Protein AF-A1A364-F1 (afdb_monomer_lite)

Foldseek 3Di:
DDDDDDDDDPPPPADADFLLAQAPSNLVLDDADDPQAFAEEEEEPLQCVLQVWDHLLQLLLLLCVVLVVDPDSVRSSVCSVVHDSQVSLVVSVVSQPDPVSNLVSSQCSGQPPPPAQDPTARALLLLLLLVLCVLVVPRYAAEYCDQECNNVVNNVVVCVVVVHDDGRDYHHQQFHWAPAHDVGHTDTGNGDRHPVSLVVLVVVVPRPNLVVLLVCQVSQHAYEYESDPPSDPSVLVSLLVSQVVRPNGHYEYEAECVSVVVADPVNCVVCVVVVQCVQVNSPYHYRYHHASVRVSVSSNLSSLVPPPPDGRSSVVLVLLVCLCQDPCVQVNQVVVLCVQLVLQVVLCVLQPDFDKKKFKWFDHTQWIWRRYINPDGDPHPVPIDTFGAGCPGPDPFRNCSRRQAKDKDADPDDQFRIKIKHFQWADLDPSDDIHRGMMIMMGTRDDGDPVSVVVSVVSVVVVSVVVNVVSSVSD

InterPro domains:
  IPR029035 DHS-like NAD/FAD-binding domain superfamily [SSF52467] (31-242)

Organism: Bifidobacterium adolescentis (strain ATCC 15703 / DSM 20083 / NCTC 11814 / E194a) (NCBI:txid367928)

Secondary structure (DSSP, 8-state):
-PPP--------------GGG--HHHHTTS----SS--EEEEE-GGGTGGGTPPPHHHHHHHHHHHTT-SSSHHHHHHHHHHS-HHHHHHHHHHHSSSHHHHHHHHHHHHS-TT--S--SPPPHHHHHHHHHHHHSTTTEEEEES-SS-HHHHHHHHHHHHHT------EEETT-EEEPP-TT---EEES---SHHHHHHHHHTT--HHHHHHHHHHHTTPEEEEES-----HHHHHHHHHHHHT-TT--EEEEEEGGGSTTS-HHHHHHHHHHHHHHHHTTT-EEEEESSHHHHHHHHHHHTTTTSTT---HHHHHHHHHHHHTSTTHHHHHHHHHHHHHHHHHHHHHHH-S--EEEEEEEEETTEEEEEEETTB--SSGGG-EEEE-STT-SSHHHHHHHHTS-EEEE-SSSS-SEEEEEEEEE-SSTTS--EEEEEEEEEESSPPPHHHHHHHHHHHHHHHHHHHHHHHTT-

pLDDT: mean 85.73, std 13.36, range [22.16, 98.38]

Structure (mmCIF, N/CA/C/O backbone):
data_AF-A1A364-F1
#
_entry.id   AF-A1A364-F1
#
loop_
_atom_site.group_PDB
_atom_site.id
_atom_site.type_symbol
_atom_site.label_atom_id
_atom_site.label_alt_id
_atom_site.label_comp_id
_atom_site.label_asym_id
_atom_site.label_entity_id
_atom_site.label_seq_id
_atom_site.pdbx_PDB_ins_code
_atom_site.Cartn_x
_atom_site.Cartn_y
_atom_site.Cartn_z
_atom_site.occupancy
_atom_site.B_iso_or_equiv
_atom_site.auth_seq_id
_atom_site.auth_comp_id
_atom_site.auth_asym_id
_atom_site.auth_atom_id
_atom_site.pdbx_PDB_model_num
ATOM 1 N N . MET A 1 1 ? -34.416 -44.954 -15.088 1.00 33.62 1 MET A N 1
ATOM 2 C CA . MET A 1 1 ? -33.005 -44.795 -14.683 1.00 33.62 1 MET A CA 1
ATOM 3 C C . MET A 1 1 ? -32.647 -43.342 -14.904 1.00 33.62 1 MET A C 1
ATOM 5 O O . MET A 1 1 ? -32.480 -42.928 -16.042 1.00 33.62 1 MET A O 1
ATOM 9 N N . SER A 1 2 ? -32.720 -42.559 -13.830 1.00 22.77 2 SER A N 1
ATOM 10 C CA . SER A 1 2 ? -32.446 -41.126 -13.818 1.00 22.77 2 SER A CA 1
ATOM 11 C C . SER A 1 2 ? -30.945 -40.888 -13.723 1.00 22.77 2 SER A C 1
ATOM 13 O O . SER A 1 2 ? -30.271 -41.521 -12.913 1.00 22.77 2 SER A O 1
ATOM 15 N N . TYR A 1 3 ? -30.452 -39.957 -14.531 1.00 22.16 3 TYR A N 1
ATOM 16 C CA . TYR A 1 3 ? -29.133 -39.366 -14.367 1.00 22.16 3 TYR A CA 1
ATOM 17 C C . TYR A 1 3 ? -29.135 -38.514 -13.095 1.00 22.16 3 TYR A C 1
ATOM 19 O O . TYR A 1 3 ? -29.969 -37.619 -12.954 1.00 22.16 3 TYR A O 1
ATOM 27 N N . ALA A 1 4 ? -28.244 -38.843 -12.163 1.00 23.44 4 ALA A N 1
ATOM 28 C CA . ALA A 1 4 ? -27.955 -38.028 -10.996 1.00 23.44 4 ALA A CA 1
ATOM 29 C C . ALA A 1 4 ? -26.910 -36.970 -11.368 1.00 23.44 4 ALA A C 1
ATOM 31 O O . ALA A 1 4 ? -25.955 -37.242 -12.096 1.00 23.44 4 ALA A O 1
ATOM 32 N N . VAL A 1 5 ? -27.180 -35.764 -10.889 1.00 31.02 5 VAL A N 1
ATOM 33 C CA . VAL A 1 5 ? -26.367 -34.558 -10.971 1.00 31.02 5 VAL A CA 1
ATOM 34 C C . VAL A 1 5 ? -25.374 -34.600 -9.809 1.00 31.02 5 VAL A C 1
ATOM 36 O O . VAL A 1 5 ? -25.797 -34.497 -8.663 1.00 31.02 5 VAL A O 1
ATOM 39 N N . ASP A 1 6 ? -24.085 -34.730 -10.109 1.00 26.09 6 ASP A N 1
ATOM 40 C CA . ASP A 1 6 ? -22.979 -34.325 -9.232 1.00 26.09 6 ASP A CA 1
ATOM 41 C C . ASP A 1 6 ? -22.456 -33.018 -9.857 1.00 26.09 6 ASP A C 1
ATOM 43 O O . ASP A 1 6 ? -22.195 -32.982 -11.056 1.00 26.09 6 ASP A O 1
ATOM 47 N N . GLY A 1 7 ? -22.390 -31.860 -9.209 1.00 24.42 7 GLY A N 1
ATOM 48 C CA . GLY A 1 7 ? -21.971 -31.588 -7.842 1.00 24.42 7 GLY A CA 1
ATOM 49 C C . GLY A 1 7 ? -20.848 -30.551 -7.946 1.00 24.42 7 GLY A C 1
ATOM 50 O O . GLY A 1 7 ? -19.700 -30.864 -7.652 1.00 24.42 7 GLY A O 1
ATOM 51 N N . ASP A 1 8 ? -21.165 -29.353 -8.459 1.00 25.61 8 ASP A N 1
ATOM 52 C CA . ASP A 1 8 ? -20.228 -28.228 -8.587 1.00 25.61 8 ASP A CA 1
ATOM 53 C C . ASP A 1 8 ? -19.868 -27.699 -7.189 1.00 25.61 8 ASP A C 1
ATOM 55 O O . ASP A 1 8 ? -20.494 -26.788 -6.646 1.00 25.61 8 ASP A O 1
ATOM 59 N N . GLY A 1 9 ? -18.850 -28.308 -6.584 1.00 25.09 9 GLY A N 1
ATOM 60 C CA . GLY A 1 9 ? -18.117 -27.729 -5.471 1.00 25.09 9 GLY A CA 1
ATOM 61 C C . GLY A 1 9 ? -17.221 -26.616 -5.999 1.00 25.09 9 GLY A C 1
ATOM 62 O O . GLY A 1 9 ? -16.290 -26.866 -6.763 1.00 25.09 9 GLY A O 1
ATOM 63 N N . ILE A 1 10 ? -17.506 -25.379 -5.599 1.00 31.52 10 ILE A N 1
ATOM 64 C CA . ILE A 1 10 ? -16.629 -24.225 -5.800 1.00 31.52 10 ILE A CA 1
ATOM 65 C C . ILE A 1 10 ? -15.372 -24.453 -4.949 1.00 31.52 10 ILE A C 1
ATOM 67 O O . ILE A 1 10 ? -15.263 -23.967 -3.826 1.00 31.52 10 ILE A O 1
ATOM 71 N N . ASP A 1 11 ? -14.410 -25.207 -5.478 1.00 30.78 11 ASP A N 1
ATOM 72 C CA . ASP A 1 11 ? -13.038 -25.191 -4.986 1.00 30.78 11 ASP A CA 1
ATOM 73 C C . ASP A 1 11 ? -12.436 -23.839 -5.379 1.00 30.78 11 ASP A C 1
ATOM 75 O O . ASP A 1 11 ? -11.932 -23.625 -6.486 1.00 30.78 11 ASP A O 1
ATOM 79 N N . GLY A 1 12 ? -12.568 -22.879 -4.462 1.00 32.03 12 GLY A N 1
ATOM 80 C CA . GLY A 1 12 ? -12.028 -21.530 -4.559 1.00 32.03 12 GLY A CA 1
ATOM 81 C C . GLY A 1 12 ? -10.503 -21.544 -4.634 1.00 32.03 12 GLY A C 1
ATOM 82 O O . GLY A 1 12 ? -9.807 -21.356 -3.635 1.00 32.03 12 GLY A O 1
ATOM 83 N N . VAL A 1 13 ? -9.965 -21.734 -5.838 1.00 34.31 13 VAL A N 1
ATOM 84 C CA . VAL A 1 13 ? -8.559 -21.470 -6.150 1.00 34.31 13 VAL A CA 1
ATOM 85 C C . VAL A 1 13 ? -8.319 -19.977 -5.945 1.00 34.31 13 VAL A C 1
ATOM 87 O O . VAL A 1 13 ? -8.722 -19.154 -6.764 1.00 34.31 13 VAL A O 1
ATOM 90 N N . VAL A 1 14 ? -7.674 -19.604 -4.841 1.00 39.41 14 VAL A N 1
ATOM 91 C CA . VAL A 1 14 ? -7.322 -18.204 -4.575 1.00 39.41 14 VAL A CA 1
ATOM 92 C C . VAL A 1 14 ? -5.817 -18.112 -4.317 1.00 39.41 14 VAL A C 1
ATOM 94 O O . VAL A 1 14 ? -5.271 -18.719 -3.394 1.00 39.41 14 VAL A O 1
ATOM 97 N N . ILE A 1 15 ? -5.163 -17.364 -5.197 1.00 46.25 15 ILE A N 1
ATOM 98 C CA . ILE A 1 15 ? -3.720 -17.174 -5.340 1.00 46.25 15 ILE A CA 1
ATOM 99 C C . ILE A 1 15 ? -3.307 -15.951 -4.502 1.00 46.25 15 ILE A C 1
ATOM 101 O O . ILE A 1 15 ? -4.084 -15.011 -4.388 1.00 46.25 15 ILE A O 1
ATOM 105 N N . LEU A 1 16 ? -2.116 -15.955 -3.895 1.00 48.84 16 LEU A N 1
ATOM 106 C CA . LEU A 1 16 ? -1.491 -14.736 -3.360 1.00 48.84 16 LEU A CA 1
ATOM 107 C C . LEU A 1 16 ? -1.075 -13.848 -4.530 1.00 48.84 16 LEU A C 1
ATOM 109 O O . LEU A 1 16 ? -0.397 -14.318 -5.444 1.00 48.84 16 LEU A O 1
ATOM 113 N N . MET A 1 17 ? -1.533 -12.602 -4.524 1.00 61.50 17 MET A N 1
ATOM 114 C CA . MET A 1 17 ? -1.524 -11.753 -5.712 1.00 61.50 17 MET A CA 1
ATOM 115 C C . MET A 1 17 ? -0.555 -10.603 -5.561 1.00 61.50 17 MET A C 1
ATOM 117 O O . MET A 1 17 ? -0.577 -9.973 -4.518 1.00 61.50 17 MET A O 1
ATOM 121 N N . VAL A 1 18 ? 0.177 -10.301 -6.632 1.00 68.44 18 VAL A N 1
ATOM 122 C CA . VAL A 1 18 ? 0.541 -8.925 -6.996 1.00 68.44 18 VAL A CA 1
ATOM 123 C C . VAL A 1 18 ? -0.532 -8.313 -7.904 1.00 68.44 18 VAL A C 1
ATOM 125 O O . VAL A 1 18 ? -1.322 -9.053 -8.496 1.00 68.44 18 VAL A O 1
ATOM 128 N N . ALA A 1 19 ? -0.535 -6.992 -8.115 1.00 66.25 19 ALA A N 1
ATOM 129 C CA . ALA A 1 19 ? -1.434 -6.311 -9.063 1.00 66.25 19 ALA A CA 1
ATOM 130 C C . ALA A 1 19 ? -1.593 -7.045 -10.419 1.00 66.25 19 ALA A C 1
ATOM 132 O O . ALA A 1 19 ? -2.684 -7.095 -10.979 1.00 66.25 19 ALA A O 1
ATOM 133 N N . SER A 1 20 ? -0.550 -7.694 -10.948 1.00 72.75 20 SER A N 1
ATOM 134 C CA . SER A 1 20 ? -0.613 -8.491 -12.187 1.00 72.75 20 SER A CA 1
ATOM 135 C C . SER A 1 20 ? -1.388 -9.818 -12.102 1.00 72.75 20 SER A C 1
ATOM 137 O O . SER A 1 20 ? -1.505 -10.502 -13.117 1.00 72.75 20 SER A O 1
ATOM 139 N N . GLN A 1 21 ? -1.942 -10.171 -10.942 1.00 79.62 21 GLN A N 1
ATOM 140 C CA . GLN A 1 21 ? -2.720 -11.391 -10.680 1.00 79.62 21 GLN A CA 1
ATOM 141 C C . GLN A 1 21 ? -4.148 -11.108 -10.193 1.00 79.62 21 GLN A C 1
ATOM 143 O O . GLN A 1 21 ? -4.900 -12.050 -9.953 1.00 79.62 21 GLN A O 1
ATOM 148 N N . LEU A 1 22 ? -4.545 -9.836 -10.066 1.00 84.31 22 LEU A N 1
ATOM 149 C CA . LEU A 1 22 ? -5.919 -9.473 -9.719 1.00 84.31 22 LEU A CA 1
ATOM 150 C C . LEU A 1 22 ? -6.831 -9.756 -10.926 1.00 84.31 22 LEU A C 1
ATOM 152 O O . LEU A 1 22 ? -6.957 -8.931 -11.834 1.00 84.31 22 LEU A O 1
ATOM 156 N N . GLU A 1 23 ? -7.394 -10.963 -10.974 1.00 88.00 23 GLU A N 1
ATOM 157 C CA . GLU A 1 23 ? -8.295 -11.455 -12.021 1.00 88.00 23 GLU A CA 1
ATOM 158 C C . GLU A 1 23 ? -9.776 -11.222 -11.680 1.00 88.00 23 GLU A C 1
ATOM 160 O O . GLU A 1 23 ? -10.140 -10.847 -10.567 1.00 88.00 23 GLU A O 1
ATOM 165 N N . TRP A 1 24 ? -10.669 -11.484 -12.641 1.00 88.56 24 TRP A N 1
ATOM 166 C CA . TRP A 1 24 ? -12.117 -11.323 -12.461 1.00 88.56 24 TRP A CA 1
ATOM 167 C C . TRP A 1 24 ? -12.697 -12.099 -11.277 1.00 88.56 24 TRP A C 1
ATOM 169 O O . TRP A 1 24 ? -13.642 -11.617 -10.659 1.00 88.56 24 TRP A O 1
ATOM 179 N N . SER A 1 25 ? -12.168 -13.285 -10.970 1.00 86.44 25 SER A N 1
ATOM 180 C CA . SER A 1 25 ? -12.611 -14.095 -9.826 1.00 86.44 25 SER A CA 1
ATOM 181 C C . SER A 1 25 ? -12.450 -13.360 -8.495 1.00 86.44 25 SER A C 1
ATOM 183 O O . SER A 1 25 ? -13.240 -13.581 -7.585 1.00 86.44 25 SER A O 1
ATOM 185 N N . ILE A 1 26 ? -11.468 -12.465 -8.400 1.00 85.88 26 ILE A N 1
ATOM 186 C CA . ILE A 1 26 ? -11.158 -11.671 -7.210 1.00 85.88 26 ILE A CA 1
ATOM 187 C C . ILE A 1 26 ? -11.917 -10.354 -7.251 1.00 85.88 26 ILE A C 1
ATOM 189 O O . ILE A 1 26 ? -12.576 -9.998 -6.282 1.00 85.88 26 ILE A O 1
ATOM 193 N N . ILE A 1 27 ? -11.901 -9.667 -8.397 1.00 88.31 27 ILE A N 1
ATOM 194 C CA . ILE A 1 27 ? -12.621 -8.398 -8.557 1.00 88.31 27 ILE A CA 1
ATOM 195 C C . ILE A 1 27 ? -14.120 -8.560 -8.273 1.00 88.31 27 ILE A C 1
ATOM 197 O O . ILE A 1 27 ? -14.735 -7.674 -7.696 1.00 88.31 27 ILE A O 1
ATOM 201 N N . LYS A 1 28 ? -14.720 -9.705 -8.616 1.00 88.06 28 LYS A N 1
ATOM 202 C CA . LYS A 1 28 ? -16.136 -9.980 -8.323 1.00 88.06 28 LYS A CA 1
ATOM 203 C C . LYS A 1 28 ? -16.458 -10.146 -6.832 1.00 88.06 28 LYS A C 1
ATOM 205 O O . LYS A 1 28 ? -17.636 -10.109 -6.503 1.00 88.06 28 LYS A O 1
ATOM 210 N N . GLN A 1 29 ? -15.456 -10.352 -5.978 1.00 87.88 29 GLN A N 1
ATOM 211 C CA . GLN A 1 29 ? -15.625 -10.462 -4.524 1.00 87.88 29 GLN A CA 1
ATOM 212 C C . GLN A 1 29 ? -15.557 -9.100 -3.825 1.00 87.88 29 GLN A C 1
ATOM 214 O O . GLN A 1 29 ? -15.898 -9.006 -2.651 1.00 87.88 29 GLN A O 1
ATOM 219 N N . LEU A 1 30 ? -15.087 -8.058 -4.518 1.00 89.44 30 LEU A N 1
ATOM 220 C CA . LEU A 1 30 ? -15.023 -6.714 -3.959 1.00 89.44 30 LEU A CA 1
ATOM 221 C C . LEU A 1 30 ? -16.421 -6.087 -3.862 1.00 89.44 30 LEU A C 1
ATOM 223 O O . LEU A 1 30 ? -17.272 -6.377 -4.714 1.00 89.44 30 LEU A O 1
ATOM 227 N N . PRO A 1 31 ? -16.636 -5.187 -2.883 1.00 88.25 31 PRO A N 1
ATOM 228 C CA . PRO A 1 31 ? -17.828 -4.350 -2.853 1.00 88.25 31 PRO A CA 1
ATOM 229 C C . PRO A 1 31 ? -17.982 -3.578 -4.161 1.00 88.25 31 PRO A C 1
ATOM 231 O O . PRO A 1 31 ? -17.000 -3.210 -4.815 1.00 88.25 31 PRO A O 1
ATOM 234 N N . ARG A 1 32 ? -19.231 -3.310 -4.530 1.00 84.50 32 ARG A N 1
ATOM 235 C CA . ARG A 1 32 ? -19.558 -2.406 -5.627 1.00 84.50 32 ARG A CA 1
ATOM 236 C C . ARG A 1 32 ? -20.044 -1.095 -5.039 1.00 84.50 32 ARG A C 1
ATOM 238 O O . ARG A 1 32 ? -20.701 -1.075 -4.012 1.00 84.50 32 ARG A O 1
ATOM 245 N N . ILE A 1 33 ? -19.696 -0.007 -5.712 1.00 82.31 33 ILE A N 1
ATOM 246 C CA . ILE A 1 33 ? -20.332 1.284 -5.478 1.00 82.31 33 ILE A CA 1
ATOM 247 C C . ILE A 1 33 ? -21.353 1.430 -6.599 1.00 82.31 33 ILE A C 1
ATOM 249 O O . ILE A 1 33 ? -20.987 1.680 -7.753 1.00 82.31 33 ILE A O 1
ATOM 253 N N . ASP A 1 34 ? -22.619 1.186 -6.282 1.00 72.50 34 ASP A N 1
ATOM 254 C CA . ASP A 1 34 ? -23.742 1.457 -7.174 1.00 72.50 34 ASP A CA 1
ATOM 255 C C . ASP A 1 34 ? -24.667 2.525 -6.569 1.00 72.50 34 ASP A C 1
ATOM 257 O O . ASP A 1 34 ? -24.317 3.169 -5.587 1.00 72.50 34 ASP A O 1
ATOM 261 N N . ARG A 1 35 ? -25.814 2.808 -7.198 1.00 64.19 35 ARG A N 1
ATOM 262 C CA . ARG A 1 35 ? -26.687 3.910 -6.754 1.00 64.19 35 ARG A CA 1
ATOM 263 C C . ARG A 1 35 ? -27.327 3.692 -5.377 1.00 64.19 35 ARG A C 1
ATOM 265 O O . ARG A 1 35 ? -27.830 4.668 -4.835 1.00 64.19 35 ARG A O 1
ATOM 272 N N . ASN A 1 36 ? -27.345 2.464 -4.860 1.00 71.00 36 ASN A N 1
ATOM 273 C CA . ASN A 1 36 ? -28.012 2.113 -3.606 1.00 71.00 36 ASN A CA 1
ATOM 274 C C . ASN A 1 36 ? -27.064 1.449 -2.591 1.00 71.00 36 ASN A C 1
ATOM 276 O O . ASN A 1 36 ? -27.515 1.085 -1.509 1.00 71.00 36 ASN A O 1
ATOM 280 N N . GLU A 1 37 ? -25.792 1.246 -2.940 1.00 83.19 37 GLU A N 1
ATOM 281 C CA . GLU A 1 37 ? -24.801 0.578 -2.096 1.00 83.19 37 GLU A CA 1
ATOM 282 C C . GLU A 1 37 ? -23.766 1.582 -1.582 1.00 83.19 37 GLU A C 1
ATOM 284 O O . GLU A 1 37 ? -23.016 2.185 -2.356 1.00 83.19 37 GLU A O 1
ATOM 289 N N . GLU A 1 38 ? -23.718 1.734 -0.260 1.00 91.38 38 GLU A N 1
ATOM 290 C CA . GLU A 1 38 ? -22.703 2.520 0.438 1.00 91.38 38 GLU A CA 1
ATOM 291 C C . GLU A 1 38 ? -21.571 1.617 0.945 1.00 91.38 38 GLU A C 1
ATOM 293 O O . GLU A 1 38 ? -21.762 0.432 1.227 1.00 91.38 38 GLU A O 1
ATOM 298 N N . LEU A 1 39 ? -20.368 2.173 1.045 1.00 94.31 39 LEU A N 1
ATOM 299 C CA . LEU A 1 39 ? -19.145 1.477 1.428 1.00 94.31 39 LEU A CA 1
ATOM 300 C C . LEU A 1 39 ? -18.480 2.218 2.585 1.00 94.31 39 LEU A C 1
ATOM 302 O O . LEU A 1 39 ? -18.071 3.365 2.431 1.00 94.31 39 LEU A O 1
ATOM 306 N N . THR A 1 40 ? -18.273 1.541 3.709 1.00 95.19 40 THR A N 1
ATOM 307 C CA . THR A 1 40 ? -17.441 2.060 4.801 1.00 95.19 40 THR A CA 1
ATOM 308 C C . THR A 1 40 ? -16.098 1.344 4.791 1.00 95.19 40 THR A C 1
ATOM 310 O O . THR A 1 40 ? -16.037 0.119 4.907 1.00 95.19 40 THR A O 1
ATOM 313 N N . ILE A 1 41 ? -15.006 2.097 4.652 1.00 95.75 41 ILE A N 1
ATOM 314 C CA . ILE A 1 41 ? -13.641 1.559 4.658 1.00 95.75 41 ILE A CA 1
ATOM 315 C C . ILE A 1 41 ? -13.010 1.812 6.021 1.00 95.75 41 ILE A C 1
ATOM 317 O O . ILE A 1 41 ? -12.831 2.964 6.410 1.00 95.75 41 ILE A O 1
ATOM 321 N N . LEU A 1 42 ? -12.624 0.739 6.711 1.00 94.38 42 LEU A N 1
ATOM 322 C CA . LEU A 1 42 ? -11.926 0.784 7.993 1.00 94.38 42 LEU A CA 1
ATOM 323 C C . LEU A 1 42 ? -10.447 0.418 7.815 1.00 94.38 42 LEU A C 1
ATOM 325 O O . LEU A 1 42 ? -10.116 -0.726 7.485 1.00 94.38 42 LEU A O 1
ATOM 329 N N . LEU A 1 43 ? -9.552 1.380 8.057 1.00 93.50 43 LEU A N 1
ATOM 330 C CA . LEU A 1 43 ? -8.103 1.172 7.994 1.00 93.50 43 LEU A CA 1
ATOM 331 C C . LEU A 1 43 ? -7.496 0.840 9.364 1.00 93.50 43 LEU A C 1
ATOM 333 O O . LEU A 1 43 ? -7.809 1.473 10.369 1.00 93.50 43 LEU A O 1
ATOM 337 N N . GLY A 1 44 ? -6.596 -0.144 9.393 1.00 90.69 44 GLY A N 1
ATOM 338 C CA . GLY A 1 44 ? -5.757 -0.464 10.553 1.00 90.69 44 GLY A CA 1
ATOM 339 C C . GLY A 1 44 ? -4.298 -0.011 10.408 1.00 90.69 44 GLY A C 1
ATOM 340 O O . GLY A 1 44 ? -3.901 0.597 9.407 1.00 90.69 44 GLY A O 1
ATOM 341 N N . ALA A 1 45 ? -3.469 -0.363 11.400 1.00 85.44 45 ALA A N 1
ATOM 342 C CA . ALA A 1 45 ? -2.086 0.119 11.526 1.00 85.44 45 ALA A CA 1
ATOM 343 C C . ALA A 1 45 ? -1.174 -0.265 10.348 1.00 85.44 45 ALA A C 1
ATOM 345 O O . ALA A 1 45 ? -0.241 0.463 10.011 1.00 85.44 45 ALA A O 1
ATOM 346 N N . GLY A 1 46 ? -1.465 -1.371 9.663 1.00 85.88 46 GLY A N 1
ATOM 347 C CA . GLY A 1 46 ? -0.762 -1.805 8.455 1.00 85.88 46 GLY A CA 1
ATOM 348 C C . GLY A 1 46 ? -0.841 -0.800 7.301 1.00 85.88 46 GLY A C 1
ATOM 349 O O . GLY A 1 46 ? 0.057 -0.776 6.464 1.00 85.88 46 GLY A O 1
ATOM 350 N N . ALA A 1 47 ? -1.845 0.087 7.272 1.00 88.94 47 ALA A N 1
ATOM 351 C CA . ALA A 1 47 ? -1.885 1.188 6.306 1.00 88.94 47 ALA A CA 1
ATOM 352 C C . ALA A 1 47 ? -0.777 2.233 6.558 1.00 88.94 47 ALA A C 1
ATOM 354 O O . ALA A 1 47 ? -0.275 2.836 5.601 1.00 88.94 47 ALA A O 1
ATOM 355 N N . SER A 1 48 ? -0.373 2.416 7.819 1.00 89.31 48 SER A N 1
ATOM 356 C CA . SER A 1 48 ? 0.592 3.423 8.287 1.00 89.31 48 SER A CA 1
ATOM 357 C C . SER A 1 48 ? 2.034 2.913 8.366 1.00 89.31 48 SER A C 1
ATOM 359 O O . SER A 1 48 ? 2.964 3.712 8.243 1.00 89.31 48 SER A O 1
ATOM 361 N N . VAL A 1 49 ? 2.248 1.596 8.456 1.00 85.44 49 VAL A N 1
ATOM 362 C CA . VAL A 1 49 ? 3.595 0.989 8.493 1.00 85.44 49 VAL A CA 1
ATOM 363 C C . VAL A 1 49 ? 4.482 1.410 7.307 1.00 85.44 49 VAL A C 1
ATOM 365 O O . VAL A 1 49 ? 5.600 1.874 7.544 1.00 85.44 49 VAL A O 1
ATOM 368 N N . PRO A 1 50 ? 4.023 1.375 6.036 1.00 81.31 50 PRO A N 1
ATOM 369 C CA . PRO A 1 50 ? 4.847 1.819 4.906 1.00 81.31 50 PRO A CA 1
ATOM 370 C C . PRO A 1 50 ? 5.159 3.320 4.911 1.00 81.31 50 PRO A C 1
ATOM 372 O O . PRO A 1 50 ? 6.034 3.768 4.174 1.00 81.31 50 PRO A O 1
ATOM 375 N N . SER A 1 51 ? 4.435 4.120 5.696 1.00 84.06 51 SER A N 1
ATOM 376 C CA . SER A 1 51 ? 4.750 5.536 5.899 1.00 84.06 51 SER A CA 1
ATOM 377 C C . SER A 1 51 ? 5.857 5.748 6.927 1.00 84.06 51 SER A C 1
ATOM 379 O O . SER A 1 51 ? 6.308 6.875 7.067 1.00 84.06 51 SER A O 1
ATOM 381 N N . GLY A 1 52 ? 6.331 4.695 7.603 1.00 84.31 52 GLY A N 1
ATOM 382 C CA . GLY A 1 52 ? 7.353 4.770 8.648 1.00 84.31 52 GLY A CA 1
ATOM 383 C C . GLY A 1 52 ? 6.790 4.913 10.062 1.00 84.31 52 GLY A C 1
ATOM 384 O O . GLY A 1 52 ? 7.567 5.143 10.988 1.00 84.31 52 GLY A O 1
ATOM 385 N N . LEU A 1 53 ? 5.471 4.778 10.231 1.00 87.62 53 LEU A N 1
ATOM 386 C CA . LEU A 1 53 ? 4.829 4.744 11.543 1.00 87.62 53 LEU A CA 1
ATOM 387 C C . LEU A 1 53 ? 4.840 3.324 12.127 1.00 87.62 53 LEU A C 1
ATOM 389 O O . LEU A 1 53 ? 4.844 2.348 11.373 1.00 87.62 53 LEU A O 1
ATOM 393 N N . PRO A 1 54 ? 4.871 3.187 13.462 1.00 88.06 54 PRO A N 1
ATOM 394 C CA . PRO A 1 54 ? 4.924 1.883 14.109 1.00 88.06 54 PRO A CA 1
ATOM 395 C C . PRO A 1 54 ? 3.632 1.081 13.899 1.00 88.06 54 PRO A C 1
ATOM 397 O O . PRO A 1 54 ? 2.534 1.639 13.890 1.00 88.06 54 PRO A O 1
ATOM 400 N N . SER A 1 55 ? 3.751 -0.248 13.808 1.00 86.44 55 SER A N 1
ATOM 401 C CA . SER A 1 55 ? 2.605 -1.128 14.064 1.00 86.44 55 SER A CA 1
ATOM 402 C C . SER A 1 55 ? 2.177 -1.027 15.534 1.00 86.44 55 SER A C 1
ATOM 404 O O . SER A 1 55 ? 2.896 -0.471 16.362 1.00 86.44 55 SER A O 1
ATOM 406 N N . TRP A 1 56 ? 1.038 -1.610 15.910 1.00 85.62 56 TRP A N 1
ATOM 407 C CA . TRP A 1 56 ? 0.613 -1.588 17.314 1.00 85.62 56 TRP A CA 1
ATOM 408 C C . TRP A 1 56 ? 1.621 -2.272 18.252 1.00 85.62 56 TRP A C 1
ATOM 410 O O . TRP A 1 56 ? 1.951 -1.738 19.309 1.00 85.62 56 TRP A O 1
ATOM 420 N N . LYS A 1 57 ? 2.194 -3.402 17.818 1.00 88.25 57 LYS A N 1
ATOM 421 C CA . LYS A 1 57 ? 3.280 -4.088 18.531 1.00 88.25 57 LYS A CA 1
ATOM 422 C C . LYS A 1 57 ? 4.499 -3.172 18.694 1.00 88.25 57 LYS A C 1
ATOM 424 O O . LYS A 1 57 ? 5.053 -3.069 19.787 1.00 88.25 57 LYS A O 1
ATOM 429 N N . ASP A 1 58 ? 4.893 -2.484 17.623 1.00 88.94 58 ASP A N 1
ATOM 430 C CA . ASP A 1 58 ? 6.037 -1.568 17.650 1.00 88.94 58 ASP A CA 1
ATOM 431 C C . ASP A 1 58 ? 5.765 -0.341 18.526 1.00 88.94 58 ASP A C 1
ATOM 433 O O . ASP A 1 58 ? 6.671 0.125 19.212 1.00 88.94 58 ASP A O 1
ATOM 437 N N . LEU A 1 59 ? 4.526 0.161 18.550 1.00 91.56 59 LEU A N 1
ATOM 438 C CA . LEU A 1 59 ? 4.111 1.286 19.384 1.00 91.56 59 LEU A CA 1
ATOM 439 C C . LEU A 1 59 ? 4.297 0.936 20.863 1.00 91.56 59 LEU A C 1
ATOM 441 O O . LEU A 1 59 ? 5.010 1.646 21.569 1.00 91.56 59 LEU A O 1
ATOM 445 N N . ILE A 1 60 ? 3.746 -0.195 21.315 1.00 92.44 60 ILE A N 1
ATOM 446 C CA . ILE A 1 60 ? 3.907 -0.654 22.703 1.00 92.44 60 ILE A CA 1
ATOM 447 C C . ILE A 1 60 ? 5.380 -0.944 23.019 1.00 92.44 60 ILE A C 1
ATOM 449 O O . ILE A 1 60 ? 5.888 -0.526 24.061 1.00 92.44 60 ILE A O 1
ATOM 453 N N . GLY A 1 61 ? 6.113 -1.572 22.094 1.00 93.12 61 GLY A N 1
ATOM 454 C CA . GLY A 1 61 ? 7.554 -1.787 22.230 1.00 93.12 61 GLY A CA 1
ATOM 455 C C . GLY A 1 61 ? 8.351 -0.482 22.363 1.00 93.12 61 GLY A C 1
ATOM 456 O O . GLY A 1 61 ? 9.293 -0.403 23.155 1.00 93.12 61 GLY A O 1
ATOM 457 N N . ASN A 1 62 ? 7.973 0.571 21.635 1.00 92.38 62 ASN A N 1
ATOM 458 C CA . ASN A 1 62 ? 8.566 1.903 21.756 1.00 92.38 62 ASN A CA 1
ATOM 459 C C . ASN A 1 62 ? 8.268 2.521 23.124 1.00 92.38 62 ASN A C 1
ATOM 461 O O . ASN A 1 62 ? 9.188 3.031 23.762 1.00 92.38 62 ASN A O 1
ATOM 465 N N . MET A 1 63 ? 7.029 2.410 23.603 1.00 93.56 63 MET A N 1
ATOM 466 C CA . MET A 1 63 ? 6.610 2.930 24.907 1.00 93.56 63 MET A CA 1
ATOM 467 C C . MET A 1 63 ? 7.367 2.261 26.062 1.00 93.56 63 MET A C 1
ATOM 469 O O . MET A 1 63 ? 7.935 2.950 26.910 1.00 93.56 63 MET A O 1
ATOM 473 N N . LEU A 1 64 ? 7.481 0.927 26.045 1.00 94.12 64 LEU A N 1
ATOM 474 C CA . LEU A 1 64 ? 8.252 0.159 27.034 1.00 94.12 64 LEU A CA 1
ATOM 475 C C . LEU A 1 64 ? 9.723 0.596 27.102 1.00 94.12 64 LEU A C 1
ATOM 477 O O . LEU A 1 64 ? 10.319 0.630 28.180 1.00 94.12 64 LEU A O 1
ATOM 481 N N . ARG A 1 65 ? 10.333 0.924 25.957 1.00 91.62 65 ARG A N 1
ATOM 482 C CA . ARG A 1 65 ? 11.717 1.421 25.907 1.00 91.62 65 ARG A CA 1
ATOM 483 C C . ARG A 1 65 ? 11.838 2.845 26.425 1.00 91.62 65 ARG A C 1
ATOM 485 O O . ARG A 1 65 ? 12.766 3.136 27.170 1.00 91.62 65 ARG A O 1
ATOM 492 N N . GLN A 1 66 ? 10.920 3.721 26.027 1.00 88.06 66 GLN A N 1
ATOM 493 C CA . GLN A 1 66 ? 10.936 5.131 26.420 1.00 88.06 66 GLN A CA 1
ATOM 494 C C . GLN A 1 66 ? 10.772 5.308 27.926 1.00 88.06 66 GLN A C 1
ATOM 496 O O . GLN A 1 66 ? 11.444 6.149 28.513 1.00 88.06 66 GLN A O 1
ATOM 501 N N . GLN A 1 67 ? 9.953 4.467 28.555 1.00 90.88 67 GLN A N 1
ATOM 502 C CA . GLN A 1 67 ? 9.788 4.445 30.007 1.00 90.88 67 GLN A CA 1
ATOM 503 C C . GLN A 1 67 ? 10.905 3.678 30.741 1.00 90.88 67 GLN A C 1
ATOM 505 O O . GLN A 1 67 ? 10.842 3.508 31.951 1.00 90.88 67 GLN A O 1
ATOM 510 N N . GLY A 1 68 ? 11.928 3.169 30.040 1.00 89.69 68 GLY A N 1
ATOM 511 C CA . GLY A 1 68 ? 13.022 2.416 30.665 1.00 89.69 68 GLY A CA 1
ATOM 512 C C . GLY A 1 68 ? 12.595 1.082 31.292 1.00 89.69 68 GLY A C 1
ATOM 513 O O . GLY A 1 68 ? 13.348 0.497 32.068 1.00 89.69 68 GLY A O 1
ATOM 514 N N . MET A 1 69 ? 11.410 0.571 30.944 1.00 90.88 69 MET A N 1
ATOM 515 C CA . MET A 1 69 ? 10.861 -0.686 31.472 1.00 90.88 69 MET A CA 1
ATOM 516 C C . MET A 1 69 ? 11.543 -1.923 30.870 1.00 90.88 69 MET A C 1
ATOM 518 O O . MET A 1 69 ? 11.342 -3.042 31.335 1.00 90.88 69 MET A O 1
ATOM 522 N N . THR A 1 70 ? 12.360 -1.735 29.830 1.00 89.06 70 THR A N 1
ATOM 523 C CA . THR A 1 70 ? 13.158 -2.788 29.195 1.00 89.06 70 THR A CA 1
ATOM 524 C C . THR A 1 70 ? 14.583 -2.314 28.946 1.00 89.06 70 THR A C 1
ATOM 526 O O . THR A 1 70 ? 14.825 -1.154 28.622 1.00 89.06 70 THR A O 1
ATOM 529 N N . VAL A 1 71 ? 15.544 -3.234 29.068 1.00 81.19 71 VAL A N 1
ATOM 530 C CA . VAL A 1 71 ? 16.980 -2.922 28.935 1.00 81.19 71 VAL A CA 1
ATOM 531 C C . VAL A 1 71 ? 17.416 -2.818 27.466 1.00 81.19 71 VAL A C 1
ATOM 533 O O . VAL A 1 71 ? 18.438 -2.215 27.153 1.00 81.19 71 VAL A O 1
ATOM 536 N N . SER A 1 72 ? 16.667 -3.423 26.537 1.00 86.00 72 SER A N 1
ATOM 537 C CA . SER A 1 72 ? 17.006 -3.429 25.110 1.00 86.00 72 SER A CA 1
ATOM 538 C C . SER A 1 72 ? 15.776 -3.551 24.214 1.00 86.00 72 SER A C 1
ATOM 540 O O . SER A 1 72 ? 14.728 -4.039 24.637 1.00 86.00 72 SER A O 1
ATOM 542 N N . ALA A 1 73 ? 15.930 -3.184 22.937 1.00 85.25 73 ALA A N 1
ATOM 543 C CA . ALA A 1 73 ? 14.880 -3.352 21.932 1.00 85.25 73 ALA A CA 1
ATOM 544 C C . ALA A 1 73 ? 14.482 -4.812 21.700 1.00 85.25 73 ALA A C 1
ATOM 546 O O . ALA A 1 73 ? 13.300 -5.101 21.541 1.00 85.25 73 ALA A O 1
ATOM 547 N N . ASN A 1 74 ? 15.438 -5.739 21.777 1.00 89.81 74 ASN A N 1
ATOM 548 C CA . ASN A 1 74 ? 15.146 -7.166 21.654 1.00 89.81 74 ASN A CA 1
ATOM 549 C C . ASN A 1 74 ? 14.261 -7.659 22.805 1.00 89.81 74 ASN A C 1
ATOM 551 O O . ASN A 1 74 ? 13.360 -8.460 22.587 1.00 89.81 74 ASN A O 1
ATOM 555 N N . MET A 1 75 ? 14.487 -7.156 24.022 1.00 89.81 75 MET A N 1
ATOM 556 C CA . MET A 1 75 ? 13.667 -7.505 25.184 1.00 89.81 75 MET A CA 1
ATOM 557 C C . MET A 1 75 ? 12.250 -6.932 25.072 1.00 89.81 75 MET A C 1
ATOM 559 O O . MET A 1 75 ? 11.295 -7.641 25.368 1.00 89.81 75 MET A O 1
ATOM 563 N N . ALA A 1 76 ? 12.108 -5.689 24.597 1.00 90.12 76 ALA A N 1
ATOM 564 C CA . ALA A 1 76 ? 10.799 -5.100 24.318 1.00 90.12 76 ALA A CA 1
ATOM 565 C C . ALA A 1 76 ? 10.028 -5.902 23.260 1.00 90.12 76 ALA A C 1
ATOM 567 O O . ALA A 1 76 ? 8.864 -6.227 23.482 1.00 90.12 76 ALA A O 1
ATOM 568 N N . SER A 1 77 ? 10.685 -6.289 22.157 1.00 88.50 77 SER A N 1
ATOM 569 C CA . SER A 1 77 ? 10.062 -7.141 21.136 1.00 88.50 77 SER A CA 1
ATOM 570 C C . SER A 1 77 ? 9.632 -8.485 21.715 1.00 88.50 77 SER A C 1
ATOM 572 O O . SER A 1 77 ? 8.488 -8.874 21.524 1.00 88.50 77 SER A O 1
ATOM 574 N N . LEU A 1 78 ? 10.511 -9.161 22.465 1.00 89.19 78 LEU A N 1
ATOM 575 C CA . LEU A 1 78 ? 10.213 -10.465 23.060 1.00 89.19 78 LEU A CA 1
ATOM 576 C C . LEU A 1 78 ? 9.023 -10.400 24.027 1.00 89.19 78 LEU A C 1
ATOM 578 O O . LEU A 1 78 ? 8.188 -11.299 24.028 1.00 89.19 78 LEU A O 1
ATOM 582 N N . LEU A 1 79 ? 8.926 -9.336 24.831 1.00 90.50 79 LEU A N 1
ATOM 583 C CA . LEU A 1 79 ? 7.771 -9.115 25.703 1.00 90.50 79 LEU A CA 1
ATOM 584 C C . LEU A 1 79 ? 6.491 -8.896 24.902 1.00 90.50 79 LEU A C 1
ATOM 586 O O . LEU A 1 79 ? 5.469 -9.463 25.261 1.00 90.50 79 LEU A O 1
ATOM 590 N N . CYS A 1 80 ? 6.543 -8.121 23.818 1.00 90.06 80 CYS A N 1
ATOM 591 C CA . CYS A 1 80 ? 5.379 -7.910 22.959 1.00 90.06 80 CYS A CA 1
ATOM 592 C C . CYS A 1 80 ? 4.976 -9.179 22.186 1.00 90.06 80 CYS A C 1
ATOM 594 O O . CYS A 1 80 ? 3.812 -9.327 21.841 1.00 90.06 80 CYS A O 1
ATOM 596 N N . ASP A 1 81 ? 5.922 -10.080 21.902 1.00 86.81 81 ASP A N 1
ATOM 597 C CA . ASP A 1 81 ? 5.656 -11.376 21.265 1.00 86.81 81 ASP A CA 1
ATOM 598 C C . ASP A 1 81 ? 5.046 -12.399 22.229 1.00 86.81 81 ASP A C 1
ATOM 600 O O . ASP A 1 81 ? 4.208 -13.208 21.834 1.00 86.81 81 ASP A O 1
ATOM 604 N N . ALA A 1 82 ? 5.486 -12.391 23.488 1.00 87.75 82 ALA A N 1
ATOM 605 C CA . ALA A 1 82 ? 5.051 -13.356 24.495 1.00 87.75 82 ALA A CA 1
ATOM 606 C C . ALA A 1 82 ? 3.849 -12.882 25.329 1.00 87.75 82 ALA A C 1
ATOM 608 O O . ALA A 1 82 ? 3.154 -13.707 25.921 1.00 87.75 82 ALA A O 1
ATOM 609 N N . GLY A 1 83 ? 3.653 -11.569 25.440 1.00 86.06 83 GLY A N 1
ATOM 610 C CA . GLY A 1 83 ? 2.666 -10.932 26.304 1.00 86.06 83 GLY A CA 1
ATOM 611 C C . GLY A 1 83 ? 1.452 -10.392 25.555 1.00 86.06 83 GLY A C 1
ATOM 612 O O . GLY A 1 83 ? 1.426 -10.294 24.332 1.00 86.06 83 GLY A O 1
ATOM 613 N N . ASP A 1 84 ? 0.442 -10.003 26.326 1.00 89.00 84 ASP A N 1
ATOM 614 C CA . ASP A 1 84 ? -0.739 -9.316 25.817 1.00 89.00 84 ASP A CA 1
ATOM 615 C C . ASP A 1 84 ? -0.462 -7.808 25.697 1.00 89.00 84 ASP A C 1
ATOM 617 O O . ASP A 1 84 ? -0.068 -7.154 26.669 1.00 89.00 84 ASP A O 1
ATOM 621 N N . LEU A 1 85 ? -0.660 -7.255 24.498 1.00 89.50 85 LEU A N 1
ATOM 622 C CA . LEU A 1 85 ? -0.348 -5.857 24.199 1.00 89.50 85 LEU A CA 1
ATOM 623 C C . LEU A 1 85 ? -1.185 -4.867 25.025 1.00 89.50 85 LEU A C 1
ATOM 625 O O . LEU A 1 85 ? -0.654 -3.819 25.393 1.00 89.50 85 LEU A O 1
ATOM 629 N N . LEU A 1 86 ? -2.439 -5.191 25.367 1.00 89.25 86 LEU A N 1
ATOM 630 C CA . LEU A 1 86 ? -3.306 -4.318 26.166 1.00 89.25 86 LEU A CA 1
ATOM 631 C C . LEU A 1 86 ? -2.818 -4.230 27.612 1.00 89.25 86 LEU A C 1
ATOM 633 O O . LEU A 1 86 ? -2.780 -3.141 28.189 1.00 89.25 86 LEU A O 1
ATOM 637 N N . PHE A 1 87 ? -2.394 -5.355 28.192 1.00 90.38 87 PHE A N 1
ATOM 638 C CA . PHE A 1 87 ? -1.827 -5.368 29.544 1.00 90.38 87 PHE A CA 1
ATOM 639 C C . PHE A 1 87 ? -0.444 -4.716 29.603 1.00 90.38 87 PHE A C 1
ATOM 641 O O . PHE A 1 87 ? -0.115 -4.060 30.591 1.00 90.38 87 PHE A O 1
ATOM 648 N N . LEU A 1 88 ? 0.362 -4.844 28.547 1.00 93.50 88 LEU A N 1
ATOM 649 C CA . LEU A 1 88 ? 1.623 -4.110 28.447 1.00 93.50 88 LEU A CA 1
ATOM 650 C C . LEU A 1 88 ? 1.382 -2.598 28.346 1.00 93.50 88 LEU A C 1
ATOM 652 O O . LEU A 1 88 ? 2.062 -1.836 29.031 1.00 93.50 88 LEU A O 1
ATOM 656 N N . ALA A 1 89 ? 0.398 -2.161 27.556 1.00 92.69 89 ALA A N 1
ATOM 657 C CA . ALA A 1 89 ? -0.000 -0.756 27.479 1.00 92.69 89 ALA A CA 1
ATOM 658 C C . ALA A 1 89 ? -0.490 -0.221 28.835 1.00 92.69 89 ALA A C 1
ATOM 660 O O . ALA A 1 89 ? -0.105 0.876 29.239 1.00 92.69 89 ALA A O 1
ATOM 661 N N . GLU A 1 90 ? -1.272 -1.018 29.569 1.00 93.12 90 GLU A N 1
ATOM 662 C CA . GLU A 1 90 ? -1.710 -0.699 30.932 1.00 93.12 90 GLU A CA 1
ATOM 663 C C . GLU A 1 90 ? -0.511 -0.534 31.876 1.00 93.12 90 GLU A C 1
ATOM 665 O O . GLU A 1 90 ? -0.401 0.471 32.573 1.00 93.12 90 GLU A O 1
ATOM 670 N N . ALA A 1 91 ? 0.452 -1.459 31.842 1.00 93.56 91 ALA A N 1
ATOM 671 C CA . ALA A 1 91 ? 1.658 -1.366 32.662 1.00 93.56 91 ALA A CA 1
ATOM 672 C C . ALA A 1 91 ? 2.469 -0.090 32.370 1.00 93.56 91 ALA A C 1
ATOM 674 O O . ALA A 1 91 ? 2.977 0.536 33.301 1.00 93.56 91 ALA A O 1
ATOM 675 N N . VAL A 1 92 ? 2.565 0.322 31.099 1.00 94.56 92 VAL A N 1
ATOM 676 C CA . VAL A 1 92 ? 3.187 1.602 30.724 1.00 94.56 92 VAL A CA 1
ATOM 677 C C . VAL A 1 92 ? 2.394 2.776 31.299 1.00 94.56 92 VAL A C 1
ATOM 679 O O . VAL A 1 92 ? 2.989 3.667 31.902 1.00 94.56 92 VAL A O 1
ATOM 682 N N . LYS A 1 93 ? 1.065 2.790 31.143 1.00 94.50 93 LYS A N 1
ATOM 683 C CA . LYS A 1 93 ? 0.203 3.877 31.633 1.00 94.50 93 LYS A CA 1
ATOM 684 C C . LYS A 1 93 ? 0.294 4.046 33.147 1.00 94.50 93 LYS A C 1
ATOM 686 O O . LYS A 1 93 ? 0.389 5.174 33.611 1.00 94.50 93 LYS A O 1
ATOM 691 N N . GLN A 1 94 ? 0.341 2.947 33.899 1.00 93.19 94 GLN A N 1
ATOM 692 C CA . GLN A 1 94 ? 0.537 2.961 35.354 1.00 93.19 94 GLN A CA 1
ATOM 693 C C . GLN A 1 94 ? 1.948 3.421 35.759 1.00 93.19 94 GLN A C 1
ATOM 695 O O . GLN A 1 94 ? 2.139 3.947 36.854 1.00 93.19 94 GLN A O 1
ATOM 700 N N . HIS A 1 95 ? 2.948 3.213 34.895 1.00 93.56 95 HIS A N 1
ATOM 701 C CA . HIS A 1 95 ? 4.302 3.723 35.105 1.00 93.56 95 HIS A CA 1
ATOM 702 C C . HIS A 1 95 ? 4.410 5.228 34.821 1.00 93.56 95 HIS A C 1
ATOM 704 O O . HIS A 1 95 ? 5.194 5.920 35.471 1.00 93.56 95 HIS A O 1
ATOM 710 N N . CYS A 1 96 ? 3.620 5.749 33.878 1.00 91.06 96 CYS A N 1
ATOM 711 C CA . CYS A 1 96 ? 3.470 7.186 33.680 1.00 91.06 96 CYS A CA 1
ATOM 712 C C . CYS A 1 96 ? 2.807 7.800 34.925 1.00 91.06 96 CYS A C 1
ATOM 714 O O . CYS A 1 96 ? 1.686 7.458 35.284 1.00 91.06 96 CYS A O 1
ATOM 716 N N . GLY A 1 97 ? 3.479 8.737 35.595 1.00 84.31 97 GLY A N 1
ATOM 717 C CA . GLY A 1 97 ? 3.019 9.269 36.879 1.00 84.31 97 GLY A CA 1
ATOM 718 C C . GLY A 1 97 ? 1.775 10.156 36.783 1.00 84.31 97 GLY A C 1
ATOM 719 O O . GLY A 1 97 ? 1.167 10.477 37.804 1.00 84.31 97 GLY A O 1
ATOM 720 N N . ASN A 1 98 ? 1.405 10.601 35.579 1.00 90.12 98 ASN A N 1
ATOM 721 C CA . ASN A 1 98 ? 0.208 11.398 35.318 1.00 90.12 98 ASN A CA 1
ATOM 722 C C . ASN A 1 98 ? -0.210 11.363 33.837 1.00 90.12 98 ASN A C 1
ATOM 724 O O . ASN A 1 98 ? 0.555 10.981 32.953 1.00 90.12 98 ASN A O 1
ATOM 728 N N . GLU A 1 99 ? -1.414 11.872 33.565 1.00 88.62 99 GLU A N 1
ATOM 729 C CA . GLU A 1 99 ? -2.008 11.948 32.223 1.00 88.62 99 GLU A CA 1
ATOM 730 C C . GLU A 1 99 ? -1.138 12.712 31.206 1.00 88.62 99 GLU A C 1
ATOM 732 O O . GLU A 1 99 ? -1.058 12.342 30.038 1.00 88.62 99 GLU A O 1
ATOM 737 N N . ASN A 1 100 ? -0.428 13.765 31.624 1.00 88.75 100 ASN A N 1
ATOM 738 C CA . ASN A 1 100 ? 0.432 14.518 30.706 1.00 88.75 100 ASN A CA 1
ATOM 739 C C . ASN A 1 100 ? 1.689 13.730 30.313 1.00 88.75 100 ASN A C 1
ATOM 741 O O . ASN A 1 100 ? 2.191 13.896 29.202 1.00 88.75 100 ASN A O 1
ATOM 745 N N . GLU A 1 101 ? 2.228 12.913 31.218 1.00 90.25 101 GLU A N 1
ATOM 746 C CA . GLU A 1 101 ? 3.322 11.982 30.920 1.00 90.25 101 GLU A CA 1
ATOM 747 C C . GLU A 1 101 ? 2.855 10.854 30.012 1.00 90.25 101 GLU A C 1
ATOM 749 O O . GLU A 1 101 ? 3.548 10.540 29.047 1.00 90.25 101 GLU A O 1
ATOM 754 N N . TRP A 1 102 ? 1.651 10.332 30.251 1.00 91.88 102 TRP A N 1
ATOM 755 C CA . TRP A 1 102 ? 1.020 9.341 29.387 1.00 91.88 102 TRP A CA 1
ATOM 756 C C . TRP A 1 102 ? 0.875 9.847 27.946 1.00 91.88 102 TRP A C 1
ATOM 758 O O . TRP A 1 102 ? 1.376 9.224 27.008 1.00 91.88 102 TRP A O 1
ATOM 768 N N . LYS A 1 103 ? 0.299 11.042 27.765 1.00 90.38 103 LYS A N 1
ATOM 769 C CA . LYS A 1 103 ? 0.158 11.681 26.445 1.00 90.38 103 LYS A CA 1
ATOM 770 C C . LYS A 1 103 ? 1.504 11.919 25.762 1.00 90.38 103 LYS A C 1
ATOM 772 O O . LYS A 1 103 ? 1.638 11.670 24.566 1.00 90.38 103 LYS A O 1
ATOM 777 N N . ARG A 1 104 ? 2.521 12.359 26.515 1.00 88.06 104 ARG A N 1
ATOM 778 C CA . ARG A 1 104 ? 3.893 12.515 26.001 1.00 88.06 104 ARG A CA 1
ATOM 779 C C . ARG A 1 104 ? 4.509 11.179 25.589 1.00 88.06 104 ARG A C 1
ATOM 781 O O . ARG A 1 104 ? 5.189 11.138 24.569 1.00 88.06 104 ARG A O 1
ATOM 788 N N . CYS A 1 105 ? 4.253 10.105 26.334 1.00 91.00 105 CYS A N 1
ATOM 789 C CA . CYS A 1 105 ? 4.723 8.765 25.997 1.00 91.00 105 CYS A CA 1
ATOM 790 C C . CYS A 1 105 ? 4.088 8.253 24.699 1.00 91.00 105 CYS A C 1
ATOM 792 O O . CYS A 1 105 ? 4.810 7.765 23.835 1.00 91.00 105 CYS A O 1
ATOM 794 N N . ILE A 1 106 ? 2.766 8.395 24.528 1.00 91.31 106 ILE A N 1
ATOM 795 C CA . ILE A 1 106 ? 2.085 8.024 23.275 1.00 91.31 106 ILE A CA 1
ATOM 796 C C . ILE A 1 106 ? 2.679 8.814 22.106 1.00 91.31 106 ILE A C 1
ATOM 798 O O . ILE A 1 106 ? 3.073 8.231 21.096 1.00 91.31 106 ILE A O 1
ATOM 802 N N . LEU A 1 107 ? 2.780 10.138 22.261 1.00 88.75 107 LEU A N 1
ATOM 803 C CA . LEU A 1 107 ? 3.286 11.026 21.221 1.00 88.75 107 LEU A CA 1
ATOM 804 C C . LEU A 1 107 ? 4.709 10.647 20.802 1.00 88.75 107 LEU A C 1
ATOM 806 O O . LEU A 1 107 ? 4.969 10.492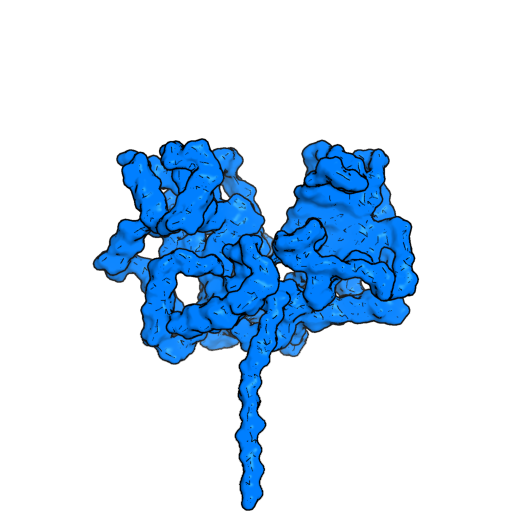 19.615 1.00 88.75 107 LEU A O 1
ATOM 810 N N . ALA A 1 108 ? 5.614 10.465 21.765 1.00 86.38 108 ALA A N 1
ATOM 811 C CA . ALA A 1 108 ? 7.000 10.113 21.488 1.00 86.38 108 ALA A CA 1
ATOM 812 C C . ALA A 1 108 ? 7.134 8.707 20.887 1.00 86.38 108 ALA A C 1
ATOM 814 O O . ALA A 1 108 ? 8.059 8.450 20.115 1.00 86.38 108 ALA A O 1
ATOM 815 N N . ALA A 1 109 ? 6.259 7.768 21.253 1.00 89.94 109 ALA A N 1
ATOM 816 C CA . ALA A 1 109 ? 6.290 6.406 20.731 1.00 89.94 109 ALA A CA 1
ATOM 817 C C . ALA A 1 109 ? 5.765 6.311 19.293 1.00 89.94 109 ALA A C 1
ATOM 819 O O . ALA A 1 109 ? 6.282 5.503 18.515 1.00 89.94 109 ALA A O 1
ATOM 820 N N . LEU A 1 110 ? 4.768 7.136 18.953 1.00 88.88 110 LEU A N 1
ATOM 821 C CA . LEU A 1 110 ? 4.185 7.234 17.616 1.00 88.88 110 LEU A CA 1
ATOM 822 C C . LEU A 1 110 ? 5.043 8.100 16.678 1.00 88.88 110 LEU A C 1
ATOM 824 O O . LEU A 1 110 ? 5.250 7.736 15.522 1.00 88.88 110 LEU A O 1
ATOM 828 N N . TYR A 1 111 ? 5.583 9.209 17.192 1.00 85.75 111 TYR A N 1
ATOM 829 C CA . TYR A 1 111 ? 6.423 10.174 16.481 1.00 85.75 111 TYR A CA 1
ATOM 830 C C . TYR A 1 111 ? 7.750 10.391 17.240 1.00 85.75 111 TYR A C 1
ATOM 832 O O . TYR A 1 111 ? 7.841 11.282 18.088 1.00 85.75 111 TYR A O 1
ATOM 840 N N . PRO A 1 112 ? 8.798 9.595 16.958 1.00 70.94 112 PRO A N 1
ATOM 841 C CA . PRO A 1 112 ? 10.096 9.726 17.622 1.00 70.94 112 PRO A CA 1
ATOM 842 C C . PRO A 1 112 ? 10.704 11.133 17.464 1.00 70.94 112 PRO A C 1
ATOM 844 O O . PRO A 1 112 ? 10.539 11.772 16.422 1.00 70.94 112 PRO A O 1
ATOM 847 N N . GLU A 1 113 ? 11.428 11.611 18.485 1.00 57.88 113 GLU A N 1
ATOM 848 C CA . GLU A 1 113 ? 12.015 12.963 18.524 1.00 57.88 113 GLU A CA 1
ATOM 849 C C . GLU A 1 113 ? 12.799 13.320 17.244 1.00 57.88 113 GLU A C 1
ATOM 851 O O . GLU A 1 113 ? 13.632 12.553 16.760 1.00 57.88 113 GLU A O 1
ATOM 856 N N . GLY A 1 114 ? 12.526 14.512 16.697 1.00 52.81 114 GLY A N 1
ATOM 857 C CA . GLY A 1 114 ? 13.037 14.983 15.399 1.00 52.81 114 GLY A CA 1
ATOM 858 C C . GLY A 1 114 ? 11.989 14.980 14.277 1.00 52.81 114 GLY A C 1
ATOM 859 O O . GLY A 1 114 ? 12.206 15.587 13.229 1.00 52.81 114 GLY A O 1
ATOM 860 N N . ALA A 1 115 ? 10.833 14.363 14.519 1.00 48.56 115 ALA A N 1
ATOM 861 C CA . ALA A 1 115 ? 9.623 14.485 13.721 1.00 48.56 115 ALA A CA 1
ATOM 862 C C . ALA A 1 115 ? 9.022 15.906 13.838 1.00 48.56 115 ALA A C 1
ATOM 864 O O . ALA A 1 115 ? 8.133 16.152 14.650 1.00 48.56 115 ALA A O 1
ATOM 865 N N . SER A 1 116 ? 9.514 16.870 13.049 1.00 49.41 116 SER A N 1
ATOM 866 C CA . SER A 1 116 ? 8.796 18.139 12.841 1.00 49.41 116 SER A CA 1
ATOM 867 C C . SER A 1 116 ? 7.413 17.878 12.237 1.00 49.41 116 SER A C 1
ATOM 869 O O . SER A 1 116 ? 7.202 16.817 11.649 1.00 49.41 116 SER A O 1
ATOM 871 N N . TYR A 1 117 ? 6.507 18.859 12.326 1.00 48.16 117 TYR A N 1
ATOM 872 C CA . TYR A 1 117 ? 5.212 18.887 11.636 1.00 48.16 117 TYR A CA 1
ATOM 873 C C . TYR A 1 117 ? 5.273 18.139 10.294 1.00 48.16 117 TYR A C 1
ATOM 875 O O . TYR A 1 117 ? 5.994 18.548 9.382 1.00 48.16 117 TYR A O 1
ATOM 883 N N . ASN A 1 118 ? 4.548 17.020 10.210 1.00 56.25 118 ASN A N 1
ATOM 884 C CA . ASN A 1 118 ? 4.434 16.166 9.026 1.00 56.25 118 ASN A CA 1
ATOM 885 C C . ASN A 1 118 ? 5.726 15.418 8.580 1.00 56.25 118 ASN A C 1
ATOM 887 O O . ASN A 1 118 ? 6.223 15.664 7.479 1.00 56.25 118 ASN A O 1
ATOM 891 N N . PRO A 1 119 ? 6.279 14.463 9.362 1.00 59.16 119 PRO A N 1
ATOM 892 C CA . PRO A 1 119 ? 7.497 13.746 8.958 1.00 59.16 119 PRO A CA 1
ATOM 893 C C . PRO A 1 119 ? 7.236 12.659 7.910 1.00 59.16 119 PRO A C 1
ATOM 895 O O . PRO A 1 119 ? 8.158 12.247 7.203 1.00 59.16 119 PRO A O 1
ATOM 898 N N . TYR A 1 120 ? 5.999 12.162 7.830 1.00 76.06 120 TYR A N 1
ATOM 899 C CA . TYR A 1 120 ? 5.692 10.906 7.160 1.00 76.06 120 TYR A CA 1
ATOM 900 C C . TYR A 1 120 ? 4.681 11.122 6.031 1.00 76.06 120 TYR A C 1
ATOM 902 O O . TYR A 1 120 ? 3.540 11.503 6.289 1.00 76.06 120 TYR A O 1
ATOM 910 N N . PRO A 1 121 ? 5.063 10.893 4.761 1.00 84.69 121 PRO A N 1
ATOM 911 C CA . PRO A 1 121 ? 4.125 11.008 3.656 1.00 84.69 121 PRO A CA 1
ATOM 912 C C . PRO A 1 121 ? 3.069 9.892 3.735 1.00 84.69 121 PRO A C 1
ATOM 914 O O . PRO A 1 121 ? 3.421 8.750 4.050 1.00 84.69 121 PRO A O 1
ATOM 917 N N . PRO A 1 122 ? 1.798 10.160 3.381 1.00 89.69 122 PRO A N 1
ATOM 918 C CA . PRO A 1 122 ? 0.775 9.121 3.321 1.00 89.69 122 PRO A CA 1
ATOM 919 C C . PRO A 1 122 ? 1.178 7.977 2.391 1.00 89.69 122 PRO A C 1
ATOM 921 O O . PRO A 1 122 ? 1.629 8.209 1.262 1.00 89.69 122 PRO A O 1
ATOM 924 N N . SER A 1 123 ? 0.996 6.743 2.859 1.00 87.56 123 SER A N 1
ATOM 925 C CA . SER A 1 123 ? 1.296 5.531 2.094 1.00 87.56 123 SER A CA 1
ATOM 926 C C . SER A 1 123 ? 0.407 5.408 0.851 1.00 87.56 123 SER A C 1
ATOM 928 O O . SER A 1 123 ? -0.599 6.106 0.698 1.00 87.56 123 SER A O 1
ATOM 930 N N . TYR A 1 124 ? 0.748 4.476 -0.044 1.00 85.94 124 TYR A N 1
ATOM 931 C CA . TYR A 1 124 ? -0.093 4.175 -1.205 1.00 85.94 124 TYR A CA 1
ATOM 932 C C . TYR A 1 124 ? -1.518 3.762 -0.790 1.00 85.94 124 TYR A C 1
ATOM 934 O O . TYR A 1 124 ? -2.476 4.121 -1.473 1.00 85.94 124 TYR A O 1
ATOM 942 N N . PHE A 1 125 ? -1.659 3.110 0.370 1.00 88.06 125 PHE A N 1
ATOM 943 C CA . PHE A 1 125 ? -2.938 2.721 0.966 1.00 88.06 125 PHE A CA 1
ATOM 944 C C . PHE A 1 125 ? -3.838 3.923 1.254 1.00 88.06 125 PHE A C 1
ATOM 946 O O . PHE A 1 125 ? -4.978 3.979 0.785 1.00 88.06 125 PHE A O 1
ATOM 953 N N . HIS A 1 126 ? -3.294 4.922 1.955 1.00 93.00 126 HIS A N 1
ATOM 954 C CA . HIS A 1 126 ? -3.994 6.172 2.247 1.00 93.00 126 HIS A CA 1
ATOM 955 C C . HIS A 1 126 ? -4.374 6.903 0.964 1.00 93.00 126 HIS A C 1
ATOM 957 O O . HIS A 1 126 ? -5.502 7.357 0.817 1.00 93.00 126 HIS A O 1
ATOM 963 N N . GLN A 1 127 ? -3.453 6.972 -0.000 1.00 91.62 127 GLN A N 1
ATOM 964 C CA . GLN A 1 127 ? -3.682 7.668 -1.265 1.00 91.62 127 GLN A CA 1
ATOM 965 C C . GLN A 1 127 ? -4.821 7.045 -2.083 1.00 91.62 127 GLN A C 1
ATOM 967 O O . GLN A 1 127 ? -5.640 7.784 -2.629 1.00 91.62 127 GLN A O 1
ATOM 972 N N . GLN A 1 128 ? -4.887 5.710 -2.184 1.00 91.69 128 GLN A N 1
ATOM 973 C CA . GLN A 1 128 ? -5.949 5.045 -2.951 1.00 91.69 128 GLN A CA 1
ATOM 974 C C . GLN A 1 128 ? -7.299 5.127 -2.235 1.00 91.69 128 GLN A C 1
ATOM 976 O O . GLN A 1 128 ? -8.305 5.428 -2.874 1.00 91.69 128 GLN A O 1
ATOM 981 N N . THR A 1 129 ? -7.305 4.952 -0.913 1.00 94.62 129 THR A N 1
ATOM 982 C CA . THR A 1 129 ? -8.517 5.064 -0.089 1.00 94.62 129 THR A CA 1
ATOM 983 C C . THR A 1 129 ? -9.090 6.483 -0.135 1.00 94.62 129 THR A C 1
ATOM 985 O O . THR A 1 129 ? -10.262 6.671 -0.456 1.00 94.62 129 THR A O 1
ATOM 988 N N . ALA A 1 130 ? -8.244 7.498 0.070 1.00 94.31 130 ALA A N 1
ATOM 989 C CA . ALA A 1 130 ? -8.634 8.901 -0.026 1.00 94.31 130 ALA A CA 1
ATOM 990 C C . ALA A 1 130 ? -9.150 9.260 -1.425 1.00 94.31 130 ALA A C 1
ATOM 992 O O . ALA A 1 130 ? -10.134 9.982 -1.550 1.00 94.31 130 ALA A O 1
ATOM 993 N N . ARG A 1 131 ? -8.523 8.741 -2.492 1.00 91.94 131 ARG A N 1
ATOM 994 C CA . ARG A 1 131 ? -8.986 8.966 -3.869 1.00 91.94 131 ARG A CA 1
ATOM 995 C C . ARG A 1 131 ? -10.374 8.382 -4.105 1.00 91.94 131 ARG A C 1
ATOM 997 O O . ARG A 1 131 ? -11.193 9.080 -4.696 1.00 91.94 131 ARG A O 1
ATOM 1004 N N . LEU A 1 132 ? -10.630 7.156 -3.652 1.00 92.94 132 LEU A N 1
ATOM 1005 C CA . LEU A 1 132 ? -11.935 6.517 -3.803 1.00 92.94 132 LEU A CA 1
ATOM 1006 C C . LEU A 1 132 ? -13.025 7.317 -3.078 1.00 92.94 132 LEU A C 1
ATOM 1008 O O . LEU A 1 132 ? -14.013 7.701 -3.701 1.00 92.94 132 LEU A O 1
ATOM 1012 N N . ALA A 1 133 ? -12.800 7.660 -1.807 1.00 93.69 133 ALA A N 1
ATOM 1013 C CA . ALA A 1 133 ? -13.738 8.466 -1.027 1.00 93.69 133 ALA A CA 1
ATOM 1014 C C . ALA A 1 133 ? -13.970 9.850 -1.637 1.00 93.69 133 ALA A C 1
ATOM 1016 O O . ALA A 1 133 ? -15.091 10.333 -1.728 1.00 93.69 133 ALA A O 1
ATOM 1017 N N . PHE A 1 134 ? -12.914 10.484 -2.144 1.00 90.25 134 PHE A N 1
ATOM 1018 C CA . PHE A 1 134 ? -13.033 11.786 -2.786 1.00 90.25 134 PHE A CA 1
ATOM 1019 C C . PHE A 1 134 ? -13.789 11.736 -4.127 1.00 90.25 134 PHE A C 1
ATOM 1021 O O . PHE A 1 134 ? -14.413 12.724 -4.523 1.00 90.25 134 PHE A O 1
ATOM 1028 N N . GLN A 1 135 ? -13.725 10.610 -4.843 1.00 88.12 135 GLN A N 1
ATOM 1029 C CA . GLN A 1 135 ? -14.478 10.375 -6.079 1.00 88.12 135 GLN A CA 1
ATOM 1030 C C . GLN A 1 135 ? -15.953 10.046 -5.812 1.00 88.12 135 GLN A C 1
ATOM 1032 O O . GLN A 1 135 ? -16.798 10.414 -6.626 1.00 88.12 135 GLN A O 1
ATOM 1037 N N . HIS A 1 136 ? -16.253 9.418 -4.674 1.00 89.88 136 HIS A N 1
ATOM 1038 C CA . HIS A 1 136 ? -17.577 8.916 -4.302 1.00 89.88 136 HIS A CA 1
ATOM 1039 C C . HIS A 1 136 ? -18.005 9.423 -2.911 1.00 89.88 136 HIS A C 1
ATOM 1041 O O . HIS A 1 136 ? -18.384 8.632 -2.056 1.00 89.88 136 HIS A O 1
ATOM 1047 N N . GLN A 1 137 ? -17.945 10.744 -2.684 1.00 87.25 137 GLN A N 1
ATOM 1048 C CA . GLN A 1 137 ? -18.136 11.363 -1.354 1.00 87.25 137 GLN A CA 1
ATOM 1049 C C . GLN A 1 137 ? -19.489 11.054 -0.692 1.00 87.25 137 GLN A C 1
ATOM 1051 O O . GLN A 1 137 ? -19.589 11.141 0.523 1.00 87.25 137 GLN A O 1
ATOM 1056 N N . GLU A 1 138 ? -20.517 10.724 -1.478 1.00 88.31 138 GLU A N 1
ATOM 1057 C CA . GLU A 1 138 ? -21.860 10.401 -0.973 1.00 88.31 138 GLU A CA 1
ATOM 1058 C C . GLU A 1 138 ? -22.044 8.913 -0.648 1.00 88.31 138 GLU A C 1
ATOM 1060 O O . GLU A 1 138 ? -23.019 8.562 -0.004 1.00 88.31 138 GLU A O 1
ATOM 1065 N N . SER A 1 139 ? -21.145 8.037 -1.107 1.00 91.19 139 SER A N 1
ATOM 1066 C CA . SER A 1 139 ? -21.319 6.577 -1.009 1.00 91.19 139 SER A CA 1
ATOM 1067 C C . SER A 1 139 ? -20.125 5.872 -0.374 1.00 91.19 139 SER A C 1
ATOM 1069 O O . SER A 1 139 ? -20.138 4.652 -0.247 1.00 91.19 139 SER A O 1
ATOM 1071 N N . VAL A 1 140 ? -19.059 6.601 -0.033 1.00 94.50 140 VAL A N 1
ATOM 1072 C CA . VAL A 1 140 ? -17.844 6.039 0.560 1.00 94.50 140 VAL A CA 1
ATOM 1073 C C . VAL A 1 140 ? -17.480 6.803 1.823 1.00 94.50 140 VAL A C 1
ATOM 1075 O O . VAL A 1 140 ? -17.065 7.962 1.765 1.00 94.50 140 VAL A O 1
ATOM 1078 N N . HIS A 1 141 ? -17.564 6.103 2.948 1.00 95.44 141 HIS A N 1
ATOM 1079 C CA . HIS A 1 141 ? -17.252 6.597 4.284 1.00 95.44 141 HIS A CA 1
ATOM 1080 C C . HIS A 1 141 ? -15.915 6.047 4.763 1.00 95.44 141 HIS A C 1
ATOM 1082 O O . HIS A 1 141 ? -15.512 4.936 4.403 1.00 95.44 141 HIS A O 1
ATOM 1088 N N . LEU A 1 142 ? -15.209 6.831 5.575 1.00 96.75 142 LEU A N 1
ATOM 1089 C CA . LEU A 1 142 ? -13.864 6.507 6.032 1.00 96.75 142 LEU A CA 1
ATOM 1090 C C . LEU A 1 142 ? -13.814 6.402 7.550 1.00 96.75 142 LEU A C 1
ATOM 1092 O O . LEU A 1 142 ? -14.182 7.335 8.261 1.00 96.75 142 LEU A O 1
ATOM 1096 N N . ALA A 1 143 ? -13.259 5.294 8.026 1.00 95.44 143 ALA A N 1
ATOM 1097 C CA . ALA A 1 143 ? -12.938 5.079 9.423 1.00 95.44 143 ALA A CA 1
ATOM 1098 C C . ALA A 1 143 ? -11.512 4.534 9.575 1.00 95.44 143 ALA A C 1
ATOM 1100 O O . ALA A 1 143 ? -10.950 3.904 8.673 1.00 95.44 143 ALA A O 1
ATOM 1101 N N . THR A 1 144 ? -10.906 4.760 10.734 1.00 93.50 144 THR A N 1
ATOM 1102 C CA . THR A 1 144 ? -9.569 4.263 11.054 1.00 93.50 144 THR A CA 1
ATOM 1103 C C . THR A 1 144 ? -9.448 3.872 12.523 1.00 93.50 144 THR A C 1
ATOM 1105 O O . THR A 1 144 ? -10.058 4.476 13.407 1.00 93.50 144 THR A O 1
ATOM 1108 N N . LEU A 1 145 ? -8.639 2.843 12.776 1.00 90.12 145 LEU A N 1
ATOM 1109 C CA . LEU A 1 145 ? -8.178 2.452 14.113 1.00 90.12 145 LEU A CA 1
ATOM 1110 C C . LEU A 1 145 ? -6.856 3.139 14.485 1.00 90.12 145 LEU A C 1
ATOM 1112 O O . LEU A 1 145 ? -6.343 2.939 15.585 1.00 90.12 145 LEU A O 1
ATOM 1116 N N . ASN A 1 146 ? -6.277 3.901 13.554 1.00 91.50 146 ASN A N 1
ATOM 1117 C CA . ASN A 1 146 ? -4.990 4.553 13.738 1.00 91.50 146 ASN A CA 1
ATOM 1118 C C . ASN A 1 146 ? -5.160 5.909 14.420 1.00 91.50 146 ASN A C 1
ATOM 1120 O O . ASN A 1 146 ? -6.110 6.648 14.164 1.00 91.50 146 ASN A O 1
ATOM 1124 N N . PHE A 1 147 ? -4.171 6.263 15.234 1.00 91.69 147 PHE A N 1
ATOM 1125 C CA . PHE A 1 147 ? -4.116 7.563 15.897 1.00 91.69 147 PHE A CA 1
ATOM 1126 C C . PHE A 1 147 ? -3.604 8.685 14.981 1.00 91.69 147 PHE A C 1
ATOM 1128 O O . PHE A 1 147 ? -3.799 9.860 15.283 1.00 91.69 147 PHE A O 1
ATOM 1135 N N . ASP A 1 148 ? -2.905 8.328 13.901 1.00 91.75 148 ASP A N 1
ATOM 1136 C CA . ASP A 1 148 ? -2.278 9.272 12.977 1.00 91.75 148 ASP A CA 1
ATOM 1137 C C . ASP A 1 148 ? -3.263 9.902 11.983 1.00 91.75 148 ASP A C 1
ATOM 1139 O O . ASP A 1 148 ? -4.346 9.379 11.757 1.00 91.75 148 ASP A O 1
ATOM 1143 N N . LEU A 1 149 ? -2.853 11.012 11.361 1.00 91.69 149 LEU A N 1
ATOM 1144 C CA . LEU A 1 149 ? -3.670 11.813 10.437 1.00 91.69 149 LEU A CA 1
ATOM 1145 C C . LEU A 1 149 ? -3.311 11.583 8.955 1.00 91.69 149 LEU A C 1
ATOM 1147 O O . LEU A 1 149 ? -3.510 12.462 8.108 1.00 91.69 149 LEU A O 1
ATOM 1151 N N . LEU A 1 150 ? -2.693 10.444 8.611 1.00 92.50 150 LEU A N 1
ATOM 1152 C CA . LEU A 1 150 ? -2.194 10.215 7.250 1.00 92.50 150 LEU A CA 1
ATOM 1153 C C . LEU A 1 150 ? -3.320 10.141 6.212 1.00 92.50 150 LEU A C 1
ATOM 1155 O O . LEU A 1 150 ? -3.101 10.511 5.052 1.00 92.50 150 LEU A O 1
ATOM 1159 N N . LEU A 1 151 ? -4.517 9.690 6.603 1.00 93.44 151 LEU A N 1
ATOM 1160 C CA . LEU A 1 151 ? -5.672 9.649 5.709 1.00 93.44 151 LEU A CA 1
ATOM 1161 C C . LEU A 1 151 ? -6.165 11.066 5.398 1.00 93.44 151 LEU A C 1
ATOM 1163 O O . LEU A 1 151 ? -6.321 11.405 4.225 1.00 93.44 151 LEU A O 1
ATOM 1167 N N . GLU A 1 152 ? -6.292 11.931 6.405 1.00 93.25 152 GLU A N 1
ATOM 1168 C CA . GLU A 1 152 ? -6.616 13.346 6.219 1.00 93.25 152 GLU A CA 1
ATOM 1169 C C . GLU A 1 152 ? -5.567 14.065 5.372 1.00 93.25 152 GLU A C 1
ATOM 1171 O O . GLU A 1 152 ? -5.921 14.824 4.469 1.00 93.25 152 GLU A O 1
ATOM 1176 N N . TYR A 1 153 ? -4.276 13.794 5.583 1.00 90.88 153 TYR A N 1
ATOM 1177 C CA . TYR A 1 153 ? -3.211 14.359 4.749 1.00 90.88 153 TYR A CA 1
ATOM 1178 C C . TYR A 1 153 ? -3.307 13.899 3.289 1.00 90.88 153 TYR A C 1
ATOM 1180 O O . TYR A 1 153 ? -3.073 14.694 2.372 1.00 90.88 153 TYR A O 1
ATOM 1188 N N . ALA A 1 154 ? -3.677 12.639 3.043 1.00 92.56 154 ALA A N 1
ATOM 1189 C CA . ALA A 1 154 ? -3.919 12.144 1.691 1.00 92.56 154 ALA A CA 1
ATOM 1190 C C . ALA A 1 154 ? -5.120 12.846 1.037 1.00 92.56 154 ALA A C 1
ATOM 1192 O O . ALA A 1 154 ? -5.022 13.269 -0.117 1.00 92.56 154 ALA A O 1
ATOM 1193 N N . ILE A 1 155 ? -6.219 13.026 1.774 1.00 92.75 155 ILE A N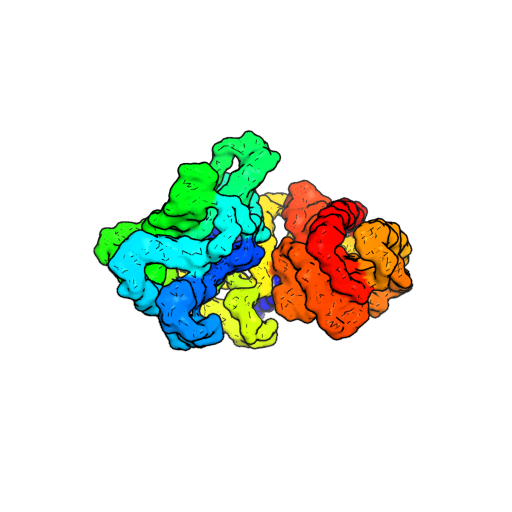 1
ATOM 1194 C CA . ILE A 1 155 ? -7.414 13.735 1.299 1.00 92.75 155 ILE A CA 1
ATOM 1195 C C . ILE A 1 155 ? -7.081 15.204 1.005 1.00 92.75 155 ILE A C 1
ATOM 1197 O O . ILE A 1 155 ? -7.406 15.702 -0.073 1.00 92.75 155 ILE A O 1
ATOM 1201 N N . ALA A 1 156 ? -6.385 15.888 1.916 1.00 90.06 156 ALA A N 1
ATOM 1202 C CA . ALA A 1 156 ? -5.999 17.288 1.765 1.00 90.06 156 ALA A CA 1
ATOM 1203 C C . ALA A 1 156 ? -5.158 17.514 0.503 1.00 90.06 156 ALA A C 1
ATOM 1205 O O . ALA A 1 156 ? -5.397 18.459 -0.250 1.00 90.06 156 ALA A O 1
ATOM 1206 N N . ARG A 1 157 ? -4.220 16.606 0.212 1.00 89.06 157 ARG A N 1
ATOM 1207 C CA . ARG A 1 157 ? -3.420 16.659 -1.015 1.00 89.06 157 ARG A CA 1
ATOM 1208 C C . ARG A 1 157 ? -4.281 16.536 -2.276 1.00 89.06 157 ARG A C 1
ATOM 1210 O O . ARG A 1 157 ? -4.096 17.302 -3.216 1.00 89.06 157 ARG A O 1
ATOM 1217 N N . ILE A 1 158 ? -5.246 15.616 -2.289 1.00 88.38 158 ILE A N 1
ATOM 1218 C CA . ILE A 1 158 ? -6.170 15.435 -3.422 1.00 88.38 158 ILE A CA 1
ATOM 1219 C C . ILE A 1 158 ? -7.077 16.661 -3.599 1.00 88.38 158 ILE A C 1
ATOM 1221 O O . ILE A 1 158 ? -7.360 17.071 -4.727 1.00 88.38 158 ILE A O 1
ATOM 1225 N N . ALA A 1 159 ? -7.524 17.267 -2.501 1.00 87.56 159 ALA A N 1
ATOM 1226 C CA . ALA A 1 159 ? -8.327 18.482 -2.534 1.00 87.56 159 ALA A CA 1
ATOM 1227 C C . ALA A 1 159 ? -7.553 19.658 -3.150 1.00 87.56 159 ALA A C 1
ATOM 1229 O O . ALA A 1 159 ? -8.074 20.318 -4.047 1.00 87.56 159 ALA A O 1
ATOM 1230 N N . VAL A 1 160 ? -6.288 19.857 -2.756 1.00 86.50 160 VAL A N 1
ATOM 1231 C CA . VAL A 1 160 ? -5.396 20.862 -3.363 1.00 86.50 160 VAL A CA 1
ATOM 1232 C C . VAL A 1 160 ? -5.225 20.611 -4.862 1.00 86.50 160 VAL A C 1
ATOM 1234 O O . VAL A 1 160 ? -5.398 21.534 -5.656 1.00 86.50 160 VAL A O 1
ATOM 1237 N N . ASP A 1 161 ? -4.961 19.365 -5.261 1.00 84.44 161 ASP A N 1
ATOM 1238 C CA . ASP A 1 161 ? -4.760 18.999 -6.670 1.00 84.44 161 ASP A CA 1
ATOM 1239 C C . ASP A 1 161 ? -6.034 19.175 -7.525 1.00 84.44 161 ASP A C 1
ATOM 1241 O O . ASP A 1 161 ? -5.951 19.407 -8.732 1.00 84.44 161 ASP A O 1
ATOM 1245 N N . SER A 1 162 ? -7.220 19.052 -6.920 1.00 82.38 162 SER A N 1
ATOM 1246 C CA . SER A 1 162 ? -8.519 19.128 -7.610 1.00 82.38 162 SER A CA 1
ATOM 1247 C C . SER A 1 162 ? -9.233 20.477 -7.482 1.00 82.38 162 SER A C 1
ATOM 1249 O O . SER A 1 162 ? -10.217 20.708 -8.186 1.00 82.38 162 SER A O 1
ATOM 1251 N N . GLY A 1 163 ? -8.771 21.356 -6.591 1.00 83.19 163 GLY A N 1
ATOM 1252 C CA . GLY A 1 163 ? -9.387 22.650 -6.304 1.00 83.19 163 GLY A CA 1
ATOM 1253 C C . GLY A 1 163 ? -10.733 22.585 -5.568 1.00 83.19 163 GLY A C 1
ATOM 1254 O O . GLY A 1 163 ? -11.414 23.608 -5.498 1.00 83.19 163 GLY A O 1
ATOM 1255 N N . LYS A 1 164 ? -11.153 21.426 -5.033 1.00 78.19 164 LYS A N 1
ATOM 1256 C CA . LYS A 1 164 ? -12.383 21.336 -4.221 1.00 78.19 164 LYS A CA 1
ATOM 1257 C C . LYS A 1 164 ? -12.107 21.657 -2.752 1.00 78.19 164 LYS A C 1
ATOM 1259 O O . LYS A 1 164 ? -11.017 21.410 -2.248 1.00 78.19 164 LYS A O 1
ATOM 1264 N N . GLN A 1 165 ? -13.135 22.153 -2.063 1.00 74.19 165 GLN A N 1
ATOM 1265 C CA . GLN A 1 165 ? -13.087 22.503 -0.637 1.00 74.19 165 GLN A CA 1
ATOM 1266 C C . GLN A 1 165 ? -13.852 21.524 0.270 1.00 74.19 165 GLN A C 1
ATOM 1268 O O . GLN A 1 165 ? -13.815 21.682 1.486 1.00 74.19 165 GLN A O 1
ATOM 1273 N N . THR A 1 166 ? -14.554 20.531 -0.289 1.00 76.88 166 THR A N 1
ATOM 1274 C CA . THR A 1 166 ? -15.252 19.502 0.495 1.00 76.88 166 THR A CA 1
ATOM 1275 C C . THR A 1 166 ? -14.352 18.290 0.707 1.00 76.88 166 THR A C 1
ATOM 1277 O O . THR A 1 166 ? -13.813 17.723 -0.250 1.00 76.88 166 THR A O 1
ATOM 1280 N N . PHE A 1 167 ? -14.204 17.895 1.970 1.00 85.12 167 PHE A N 1
ATOM 1281 C CA . PHE A 1 167 ? -13.362 16.782 2.394 1.00 85.12 167 PHE A CA 1
ATOM 1282 C C . PHE A 1 167 ? -14.258 15.665 2.941 1.00 85.12 167 PHE A C 1
ATOM 1284 O O . PHE A 1 167 ? -15.079 15.959 3.811 1.00 85.12 167 PHE A O 1
ATOM 1291 N N . PRO A 1 168 ? -14.134 14.412 2.463 1.00 88.12 168 PRO A N 1
ATOM 1292 C CA . PRO A 1 168 ? -14.757 13.286 3.148 1.00 88.12 168 PRO A CA 1
ATOM 1293 C C . PRO A 1 168 ? -14.239 13.227 4.598 1.00 88.12 168 PRO A C 1
ATOM 1295 O O . PRO A 1 168 ? -13.020 13.310 4.792 1.00 88.12 168 PRO A O 1
ATOM 1298 N N . PRO A 1 169 ? -15.126 13.142 5.607 1.00 92.81 169 PRO A N 1
ATOM 1299 C CA . PRO A 1 169 ? -14.713 13.034 7.000 1.00 92.81 169 PRO A CA 1
ATOM 1300 C C . PRO A 1 169 ? -14.018 11.691 7.254 1.00 92.81 169 PRO A C 1
ATOM 1302 O O . PRO A 1 169 ? -14.239 10.720 6.530 1.00 92.81 169 PRO A O 1
ATOM 1305 N N . VAL A 1 170 ? -13.168 11.655 8.282 1.00 94.94 170 VAL A N 1
ATOM 1306 C CA . VAL A 1 170 ? -12.496 10.437 8.748 1.00 94.94 170 VAL A CA 1
ATOM 1307 C C . VAL A 1 170 ? -12.826 10.230 10.217 1.00 94.94 170 VAL A C 1
ATOM 1309 O O . VAL A 1 170 ? -12.459 11.060 11.060 1.00 94.94 170 VAL A O 1
ATOM 1312 N N . GLU A 1 171 ? -13.468 9.102 10.513 1.00 95.50 171 GLU A N 1
ATOM 1313 C CA . GLU A 1 171 ? -13.801 8.710 11.879 1.00 95.50 171 GLU A CA 1
ATOM 1314 C C . GLU A 1 171 ? -12.672 7.912 12.529 1.00 95.50 171 GLU A C 1
ATOM 1316 O O . GLU A 1 171 ? -12.202 6.912 11.988 1.00 95.50 171 GLU A O 1
ATOM 1321 N N . HIS A 1 172 ? -12.215 8.355 13.703 1.00 93.50 172 HIS A N 1
ATOM 1322 C CA . HIS A 1 172 ? -11.131 7.695 14.436 1.00 93.50 172 HIS A CA 1
ATOM 1323 C C . HIS A 1 172 ? -11.691 6.958 15.631 1.00 93.50 172 HIS A C 1
ATOM 1325 O O . HIS A 1 172 ? -11.963 7.541 16.680 1.00 93.50 172 HIS A O 1
ATOM 1331 N N . LEU A 1 173 ? -11.819 5.650 15.471 1.00 90.25 173 LEU A N 1
ATOM 1332 C CA . LEU A 1 173 ? -12.505 4.808 16.438 1.00 90.25 173 LEU A CA 1
ATOM 1333 C C . LEU A 1 173 ? -11.697 4.630 17.736 1.00 90.25 173 LEU A C 1
ATOM 1335 O O . LEU A 1 173 ? -12.275 4.322 18.774 1.00 90.25 173 LEU A O 1
ATOM 1339 N N . HIS A 1 174 ? -10.382 4.868 17.694 1.00 88.62 174 HIS A N 1
ATOM 1340 C CA . HIS A 1 174 ? -9.494 4.820 18.861 1.00 88.62 174 HIS A CA 1
ATOM 1341 C C . HIS A 1 174 ? -8.980 6.196 19.305 1.00 88.62 174 HIS A C 1
ATOM 1343 O O . HIS A 1 174 ? -8.086 6.257 20.141 1.00 88.62 174 HIS A O 1
ATOM 1349 N N . GLY A 1 175 ? -9.508 7.296 18.765 1.00 90.44 175 GLY A N 1
ATOM 1350 C CA . GLY A 1 175 ? -9.012 8.643 19.054 1.00 90.44 175 GLY A CA 1
ATOM 1351 C C . GLY A 1 175 ? -7.865 9.092 18.142 1.00 90.44 175 GLY A C 1
ATOM 1352 O O . GLY A 1 175 ? -7.473 8.396 17.201 1.00 90.44 175 GLY A O 1
ATOM 1353 N N . LYS A 1 176 ? -7.347 10.300 18.393 1.00 91.75 176 LYS A N 1
ATOM 1354 C CA . LYS A 1 176 ? -6.416 11.006 17.493 1.00 91.75 176 LYS A CA 1
ATOM 1355 C C . LYS A 1 176 ? -5.195 11.547 18.232 1.00 91.75 176 LYS A C 1
ATOM 1357 O O . LYS A 1 176 ? -5.287 12.014 19.368 1.00 91.75 176 LYS A O 1
ATOM 1362 N N . VAL A 1 177 ? -4.045 11.537 17.562 1.00 89.69 177 VAL A N 1
ATOM 1363 C CA . VAL A 1 177 ? -2.801 12.150 18.042 1.00 89.69 177 VAL A CA 1
ATOM 1364 C C . VAL A 1 177 ? -2.332 13.178 17.017 1.00 89.69 177 VAL A C 1
ATOM 1366 O O . VAL A 1 177 ? -1.948 12.845 15.898 1.00 89.69 177 VAL A O 1
ATOM 1369 N N . PHE A 1 178 ? -2.322 14.443 17.423 1.00 86.00 178 PHE A N 1
ATOM 1370 C CA . PHE A 1 178 ? -1.859 15.561 16.616 1.00 86.00 178 PHE A CA 1
ATOM 1371 C C . PHE A 1 178 ? -0.396 15.860 16.953 1.00 86.00 178 PHE A C 1
ATOM 1373 O O . PHE A 1 178 ? -0.096 16.249 18.089 1.00 86.00 178 PHE A O 1
ATOM 1380 N N . PRO A 1 179 ? 0.537 15.718 15.997 1.00 78.12 179 PRO A N 1
ATOM 1381 C CA . PRO A 1 179 ? 1.894 16.204 16.196 1.00 78.12 179 PRO A CA 1
ATOM 1382 C C . PRO A 1 179 ? 1.888 17.734 16.317 1.00 78.12 179 PRO A C 1
ATOM 1384 O O . PRO A 1 179 ? 1.045 18.411 15.726 1.00 78.12 179 PRO A O 1
ATOM 1387 N N . ALA A 1 180 ? 2.843 18.291 17.064 1.00 70.50 180 ALA A N 1
ATOM 1388 C CA . ALA A 1 180 ? 2.983 19.740 17.197 1.00 70.50 180 ALA A CA 1
ATOM 1389 C C . ALA A 1 180 ? 3.179 20.393 15.814 1.00 70.50 180 ALA A C 1
ATOM 1391 O O . ALA A 1 180 ? 3.993 19.925 15.010 1.00 70.50 180 ALA A O 1
ATOM 1392 N N . SER A 1 181 ? 2.443 21.473 15.539 1.00 64.62 181 SER A N 1
ATOM 1393 C CA . SER A 1 181 ? 2.626 22.305 14.342 1.00 64.62 181 SER A CA 1
ATOM 1394 C C . SER A 1 181 ? 3.304 23.624 14.691 1.00 64.62 181 SER A C 1
ATOM 1396 O O . SER A 1 181 ? 3.386 23.981 15.863 1.00 64.62 181 SER A O 1
ATOM 1398 N N . ASP A 1 182 ? 3.762 24.376 13.686 1.00 55.50 182 ASP A N 1
ATOM 1399 C CA . ASP A 1 182 ? 4.330 25.714 13.893 1.00 55.50 182 ASP A CA 1
ATOM 1400 C C . ASP A 1 182 ? 3.389 26.573 14.761 1.00 55.50 182 ASP A C 1
ATOM 1402 O O . ASP A 1 182 ? 2.297 26.953 14.338 1.00 55.50 182 ASP A O 1
ATOM 1406 N N . GLY A 1 183 ? 3.803 26.833 16.006 1.00 51.41 183 GLY A N 1
ATOM 1407 C CA . GLY A 1 183 ? 3.048 27.619 16.985 1.00 51.41 183 GLY A CA 1
ATOM 1408 C C . GLY A 1 183 ? 1.949 26.886 17.771 1.00 51.41 183 GLY A C 1
ATOM 1409 O O . GLY A 1 183 ? 1.295 27.542 18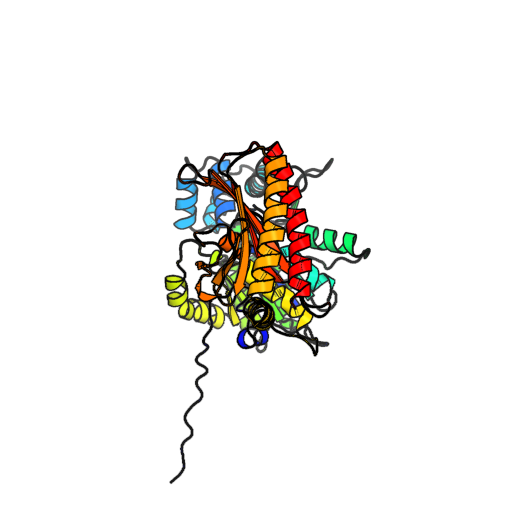.581 1.00 51.41 183 GLY A O 1
ATOM 1410 N N . SER A 1 184 ? 1.744 25.573 17.591 1.00 60.97 184 SER A N 1
ATOM 1411 C CA . SER A 1 184 ? 0.765 24.776 18.352 1.00 60.97 184 SER A CA 1
ATOM 1412 C C . SER A 1 184 ? 1.419 23.656 19.171 1.00 60.97 184 SER A C 1
ATOM 1414 O O . SER A 1 184 ? 2.443 23.083 18.796 1.00 60.97 184 SER A O 1
ATOM 1416 N N . SER A 1 185 ? 0.816 23.337 20.316 1.00 67.81 185 SER A N 1
ATOM 1417 C CA . SER A 1 185 ? 1.202 22.170 21.111 1.00 67.81 185 SER A CA 1
ATOM 1418 C C . SER A 1 185 ? 0.620 20.903 20.492 1.00 67.81 185 SER A C 1
ATOM 1420 O O . SER A 1 185 ? -0.526 20.909 20.054 1.00 67.81 185 SER A O 1
ATOM 1422 N N . ALA A 1 186 ? 1.382 19.809 20.515 1.00 76.25 186 ALA A N 1
ATOM 1423 C CA . ALA A 1 186 ? 0.849 18.488 20.199 1.00 76.25 186 ALA A CA 1
ATOM 1424 C C . ALA A 1 186 ? -0.345 18.153 21.110 1.00 76.25 186 ALA A C 1
ATOM 1426 O O . ALA A 1 186 ? -0.309 18.451 22.310 1.00 76.25 186 ALA A O 1
ATOM 1427 N N . THR A 1 187 ? -1.376 17.514 20.560 1.00 84.00 187 THR A N 1
ATOM 1428 C CA . THR A 1 187 ? -2.575 17.110 21.308 1.00 84.00 187 THR A CA 1
ATOM 1429 C C . THR A 1 187 ? -2.848 15.619 21.149 1.00 84.00 187 THR A C 1
ATOM 1431 O O . THR A 1 187 ? -2.526 15.002 20.139 1.00 84.00 187 THR A O 1
ATOM 1434 N N . VAL A 1 188 ? -3.411 15.023 22.198 1.00 85.56 188 VAL A N 1
ATOM 1435 C CA . VAL A 1 188 ? -3.837 13.620 22.242 1.00 85.56 188 VAL A CA 1
ATOM 1436 C C . VAL A 1 188 ? -5.283 13.624 22.719 1.00 85.56 188 VAL A C 1
ATOM 1438 O O . VAL A 1 188 ? -5.559 14.116 23.824 1.00 85.56 188 VAL A O 1
ATOM 1441 N N . GLU A 1 189 ? -6.175 13.117 21.874 1.00 87.38 189 GLU A N 1
ATOM 1442 C CA . GLU A 1 189 ? -7.629 13.195 22.017 1.00 87.38 189 GLU A CA 1
ATOM 1443 C C . GLU A 1 189 ? -8.228 11.790 22.094 1.00 87.38 189 GLU A C 1
ATOM 1445 O O . GLU A 1 189 ? -8.055 10.993 21.173 1.00 87.38 189 GLU A O 1
ATOM 1450 N N . ASP A 1 190 ? -8.905 11.510 23.214 1.00 82.62 190 ASP A N 1
ATOM 1451 C CA . ASP A 1 190 ? -9.743 10.327 23.456 1.00 82.62 190 ASP A CA 1
ATOM 1452 C C . ASP A 1 190 ? -9.124 8.985 23.028 1.00 82.62 190 ASP A C 1
ATOM 1454 O O . ASP A 1 190 ? -9.795 8.116 22.473 1.00 82.62 190 ASP A O 1
ATOM 1458 N N . VAL A 1 191 ? -7.823 8.818 23.302 1.00 88.31 191 VAL A N 1
ATOM 1459 C CA . VAL A 1 191 ? -7.079 7.605 22.945 1.00 88.31 191 VAL A CA 1
ATOM 1460 C C . VAL A 1 191 ? -7.591 6.393 23.718 1.00 88.31 191 VAL A C 1
ATOM 1462 O O . VAL A 1 191 ? -7.555 6.374 24.948 1.00 88.31 191 VAL A O 1
ATOM 1465 N N . VAL A 1 192 ? -7.987 5.359 22.976 1.00 88.31 192 VAL A N 1
ATOM 1466 C CA . VAL A 1 192 ? -8.300 4.024 23.498 1.00 88.31 192 VAL A CA 1
ATOM 1467 C C . VAL A 1 192 ? -7.112 3.112 23.202 1.00 88.31 192 VAL A C 1
ATOM 1469 O O . VAL A 1 192 ? -6.862 2.774 22.047 1.00 88.31 192 VAL A O 1
ATOM 1472 N N . LEU A 1 193 ? -6.332 2.768 24.233 1.00 88.38 193 LEU A N 1
ATOM 1473 C CA . LEU A 1 193 ? -5.112 1.963 24.066 1.00 88.38 193 LEU A CA 1
ATOM 1474 C C . LEU A 1 193 ? -4.914 0.899 25.152 1.00 88.38 193 LEU A C 1
ATOM 1476 O O . LEU A 1 193 ? -4.235 -0.095 24.896 1.00 88.38 193 LEU A O 1
ATOM 1480 N N . THR A 1 194 ? -5.467 1.089 26.354 1.00 89.19 194 THR A N 1
ATOM 1481 C CA . THR A 1 194 ? -5.294 0.140 27.463 1.00 89.19 194 THR A CA 1
ATOM 1482 C C . THR A 1 194 ? -6.566 -0.637 27.764 1.00 89.19 194 THR A C 1
ATOM 1484 O O . THR A 1 194 ? -7.667 -0.210 27.420 1.00 89.19 194 THR A O 1
ATOM 1487 N N . HIS A 1 195 ? -6.427 -1.778 28.442 1.00 86.75 195 HIS A N 1
ATOM 1488 C CA . HIS A 1 195 ? -7.569 -2.604 28.840 1.00 86.75 195 HIS A CA 1
ATOM 1489 C C . HIS A 1 195 ? -8.625 -1.809 29.636 1.00 86.75 195 HIS A C 1
ATOM 1491 O O . HIS A 1 195 ? -9.829 -1.974 29.418 1.00 86.75 195 HIS A O 1
ATOM 1497 N N . ASP A 1 196 ? -8.196 -0.897 30.514 1.00 87.56 196 ASP A N 1
ATOM 1498 C CA . ASP A 1 196 ? -9.115 -0.034 31.259 1.00 87.56 196 ASP A CA 1
ATOM 1499 C C . ASP A 1 196 ? -9.879 0.955 30.366 1.00 87.56 196 ASP A C 1
ATOM 1501 O O . ASP A 1 196 ? -11.053 1.228 30.643 1.00 87.56 196 ASP A O 1
ATOM 1505 N N . ASP A 1 197 ? -9.266 1.450 29.285 1.00 87.12 197 ASP A N 1
ATOM 1506 C CA . ASP A 1 197 ? -9.932 2.338 28.324 1.00 87.12 197 ASP A CA 1
ATOM 1507 C C . ASP A 1 197 ? -11.086 1.603 27.618 1.00 87.12 197 ASP A C 1
ATOM 1509 O O . ASP A 1 197 ? -12.216 2.105 27.590 1.00 87.12 197 ASP A O 1
ATOM 1513 N N . TYR A 1 198 ? -10.849 0.371 27.151 1.00 82.19 198 TYR A N 1
ATOM 1514 C CA . TYR A 1 198 ? -11.886 -0.483 26.554 1.00 82.19 198 TYR A CA 1
ATOM 1515 C C . TYR A 1 198 ? -13.011 -0.810 27.550 1.00 82.19 198 TYR A C 1
ATOM 1517 O O . TYR A 1 198 ? -14.196 -0.647 27.239 1.00 82.19 198 TYR A O 1
ATOM 1525 N N . ASN A 1 199 ? -12.668 -1.193 28.786 1.00 83.44 199 ASN A N 1
ATOM 1526 C CA . ASN A 1 199 ? -13.650 -1.483 29.837 1.00 83.44 199 ASN A CA 1
ATOM 1527 C C . ASN A 1 199 ? -14.498 -0.263 30.208 1.00 83.44 199 ASN A C 1
ATOM 1529 O O . ASN A 1 199 ? -15.680 -0.395 30.541 1.00 83.44 199 ASN A O 1
ATOM 1533 N N . LYS A 1 200 ? -13.905 0.933 30.212 1.00 82.94 200 LYS A N 1
ATOM 1534 C CA . LYS A 1 200 ? -14.632 2.180 30.460 1.00 82.94 200 LYS A CA 1
ATOM 1535 C C . LYS A 1 200 ? -15.606 2.470 29.318 1.00 82.94 200 LYS A C 1
ATOM 1537 O O . LYS A 1 200 ? -16.782 2.711 29.582 1.00 82.94 200 LYS A O 1
ATOM 1542 N N . ALA A 1 201 ? -15.154 2.337 28.070 1.00 76.94 201 ALA A N 1
ATOM 1543 C CA . ALA A 1 201 ? -16.001 2.517 26.894 1.00 76.94 201 ALA A CA 1
ATOM 1544 C C . ALA A 1 201 ? -17.200 1.548 26.877 1.00 76.94 201 ALA A C 1
ATOM 1546 O O . ALA A 1 201 ? -18.314 1.954 26.545 1.00 76.94 201 ALA A O 1
ATOM 1547 N N . MET A 1 202 ? -16.999 0.287 27.281 1.00 73.62 202 MET A N 1
ATOM 1548 C CA . MET A 1 202 ? -18.074 -0.707 27.410 1.00 73.62 202 MET A CA 1
ATOM 1549 C C . MET A 1 202 ? -19.060 -0.383 28.540 1.00 73.62 202 MET A C 1
ATOM 1551 O O . MET A 1 202 ? -20.270 -0.409 28.318 1.00 73.62 202 MET A O 1
ATOM 1555 N N . ARG A 1 203 ? -18.568 -0.068 29.747 1.00 74.69 203 ARG A N 1
ATOM 1556 C CA . ARG A 1 203 ? -19.422 0.195 30.923 1.00 74.69 203 ARG A CA 1
ATOM 1557 C C . ARG A 1 203 ? -20.312 1.417 30.754 1.00 74.69 203 ARG A C 1
ATOM 1559 O O . ARG A 1 203 ? -21.462 1.389 31.183 1.00 74.69 203 ARG A O 1
ATOM 1566 N N . ASP A 1 204 ? -19.793 2.465 30.125 1.00 70.56 204 ASP A N 1
ATOM 1567 C CA . ASP A 1 204 ? -20.517 3.727 29.991 1.00 70.56 204 ASP A CA 1
ATOM 1568 C C . ASP A 1 204 ? -21.601 3.673 28.898 1.00 70.56 204 ASP A C 1
ATOM 1570 O O . ASP A 1 204 ? -22.363 4.629 28.755 1.00 70.56 204 ASP A O 1
ATOM 1574 N N . GLY A 1 205 ? -21.677 2.585 28.111 1.00 65.31 205 GLY A N 1
ATOM 1575 C CA . GLY A 1 205 ? -22.622 2.434 26.995 1.00 65.31 205 GLY A CA 1
ATOM 1576 C C . GLY A 1 205 ? -22.431 3.468 25.877 1.00 65.31 205 GLY A C 1
ATOM 1577 O O . GLY A 1 205 ? -23.277 3.602 25.000 1.00 65.31 205 GLY A O 1
ATOM 1578 N N . LYS A 1 206 ? -21.326 4.220 25.921 1.00 66.56 206 LYS A N 1
ATOM 1579 C CA . LYS A 1 206 ? -20.988 5.350 25.042 1.00 66.56 206 LYS A CA 1
ATOM 1580 C C . LYS A 1 206 ? -19.779 5.040 24.170 1.00 66.56 206 LYS A C 1
ATOM 1582 O O . LYS A 1 206 ? -18.994 5.929 23.848 1.00 66.56 206 LYS A O 1
ATOM 1587 N N . ASN A 1 207 ? -19.591 3.774 23.817 1.00 78.69 207 ASN A N 1
ATOM 1588 C CA . ASN A 1 207 ? -18.521 3.418 22.909 1.00 78.69 207 ASN A CA 1
ATOM 1589 C C . ASN A 1 207 ? -18.861 3.931 21.502 1.00 78.69 207 ASN A C 1
ATOM 1591 O O . ASN A 1 207 ? -19.640 3.313 20.777 1.00 78.69 207 ASN A O 1
ATOM 1595 N N . HIS A 1 208 ? -18.271 5.072 21.141 1.00 83.81 208 HIS A N 1
ATOM 1596 C CA . HIS A 1 208 ? -18.438 5.692 19.832 1.00 83.81 208 HIS A CA 1
ATOM 1597 C C . HIS A 1 208 ? -18.057 4.734 18.696 1.00 83.81 208 HIS A C 1
ATOM 1599 O O . HIS A 1 208 ? -18.802 4.637 17.726 1.00 83.81 208 HIS A O 1
ATOM 1605 N N . ALA A 1 209 ? -16.969 3.969 18.848 1.00 85.00 209 ALA A N 1
ATOM 1606 C CA . ALA A 1 209 ? -16.540 2.990 17.855 1.00 85.00 209 ALA A CA 1
ATOM 1607 C C . ALA A 1 209 ? -17.596 1.913 17.615 1.00 85.00 209 ALA A C 1
ATOM 1609 O O . ALA A 1 209 ? -17.966 1.650 16.472 1.00 85.00 209 ALA A O 1
ATOM 1610 N N . LYS A 1 210 ? -18.124 1.327 18.695 1.00 85.19 210 LYS A N 1
ATOM 1611 C CA . LYS A 1 210 ? -19.190 0.327 18.601 1.00 85.19 210 LYS A CA 1
ATOM 1612 C C . LYS A 1 210 ? -20.428 0.915 17.926 1.00 85.19 210 LYS A C 1
ATOM 1614 O O . LYS A 1 210 ? -20.933 0.318 16.984 1.00 85.19 210 LYS A O 1
ATOM 1619 N N . HIS A 1 211 ? -20.876 2.090 18.366 1.00 87.62 211 HIS A N 1
ATOM 1620 C CA . HIS A 1 211 ? -22.072 2.729 17.821 1.00 87.62 211 HIS A CA 1
ATOM 1621 C C . HIS A 1 211 ? -21.929 3.065 16.333 1.00 87.62 211 HIS A C 1
ATOM 1623 O O . HIS A 1 211 ? -22.840 2.807 15.554 1.00 87.62 211 HIS A O 1
ATOM 1629 N N . TYR A 1 212 ? -20.768 3.583 15.926 1.00 90.94 212 TYR A N 1
ATOM 1630 C CA . TYR A 1 212 ? -20.476 3.877 14.526 1.00 90.94 212 TYR A CA 1
ATOM 1631 C C . TYR A 1 212 ? -20.523 2.614 13.653 1.00 90.94 212 TYR A C 1
ATOM 1633 O O . TYR A 1 212 ? -21.093 2.629 12.561 1.00 90.94 212 TYR A O 1
ATOM 1641 N N . LEU A 1 213 ? -19.962 1.502 14.140 1.00 89.12 213 LEU A N 1
ATOM 1642 C CA . LEU A 1 213 ? -19.997 0.217 13.437 1.00 89.12 213 LEU A CA 1
ATOM 1643 C C . LEU A 1 213 ? -21.414 -0.375 13.388 1.00 89.12 213 LEU A C 1
ATOM 1645 O O . LEU A 1 213 ? -21.832 -0.839 12.331 1.00 89.12 213 LEU A O 1
ATOM 1649 N N . GLU A 1 214 ? -22.163 -0.325 14.494 1.00 88.50 214 GLU A N 1
ATOM 1650 C CA . GLU A 1 214 ? -23.578 -0.726 14.551 1.00 88.50 214 GLU A CA 1
ATOM 1651 C C . GLU A 1 214 ? -24.412 0.061 13.538 1.00 88.50 214 GLU A C 1
ATOM 1653 O O . GLU A 1 214 ? -25.175 -0.533 12.778 1.00 88.50 214 GLU A O 1
ATOM 1658 N N . GLN A 1 215 ? -24.239 1.384 13.498 1.00 89.50 215 GLN A N 1
ATOM 1659 C CA . GLN A 1 215 ? -24.935 2.266 12.571 1.00 89.50 215 GLN A CA 1
ATOM 1660 C C . GLN A 1 215 ? -24.576 1.936 11.120 1.00 89.50 215 GLN A C 1
ATOM 1662 O O . GLN A 1 215 ? -25.477 1.652 10.338 1.00 89.50 215 GLN A O 1
ATOM 1667 N N . THR A 1 216 ? -23.279 1.869 10.798 1.00 89.94 216 THR A N 1
ATOM 1668 C CA . THR A 1 216 ? -22.765 1.509 9.462 1.00 89.94 216 THR A CA 1
ATOM 1669 C C . THR A 1 216 ? -23.436 0.244 8.932 1.00 89.94 216 THR A C 1
ATOM 1671 O O . THR A 1 216 ? -23.908 0.181 7.799 1.00 89.94 216 THR A O 1
ATOM 1674 N N . VAL A 1 217 ? -23.485 -0.787 9.771 1.00 86.88 217 VAL A N 1
ATOM 1675 C CA . VAL A 1 217 ? -24.018 -2.087 9.382 1.00 86.88 217 VAL A CA 1
ATOM 1676 C C . VAL A 1 217 ? -25.552 -2.074 9.322 1.00 86.88 217 VAL A C 1
ATOM 1678 O O . VAL A 1 217 ? -26.131 -2.655 8.408 1.00 86.88 217 VAL A O 1
ATOM 1681 N N . THR A 1 218 ? -26.221 -1.365 10.235 1.00 86.38 218 THR A N 1
ATOM 1682 C CA . THR A 1 218 ? -27.691 -1.213 10.246 1.00 86.38 218 THR A CA 1
ATOM 1683 C C . THR A 1 218 ? -28.202 -0.418 9.043 1.00 86.38 218 THR A C 1
ATOM 1685 O O . THR A 1 218 ? -29.271 -0.719 8.516 1.00 86.38 218 THR A O 1
ATOM 1688 N N . GLU A 1 219 ? -27.435 0.568 8.583 1.00 87.62 219 GLU A N 1
ATOM 1689 C CA . GLU A 1 219 ? -27.709 1.351 7.372 1.00 87.62 219 GLU A CA 1
ATOM 1690 C C . GLU A 1 219 ? -27.436 0.551 6.084 1.00 87.62 219 GLU A C 1
ATOM 1692 O O . GLU A 1 219 ? -27.751 1.005 4.987 1.00 87.62 219 GLU A O 1
ATOM 1697 N N . GLY A 1 220 ? -26.917 -0.678 6.204 1.00 87.25 220 GLY A N 1
ATOM 1698 C CA . GLY A 1 220 ? -26.698 -1.591 5.086 1.00 87.25 220 GLY A CA 1
ATOM 1699 C C . GLY A 1 220 ? -25.417 -1.314 4.303 1.00 87.25 220 GLY A C 1
ATOM 1700 O O . GLY A 1 220 ? -25.279 -1.803 3.180 1.00 87.25 220 GLY A O 1
ATOM 1701 N N . HIS A 1 221 ? -24.477 -0.550 4.868 1.00 90.31 221 HIS A N 1
ATOM 1702 C CA . HIS A 1 221 ? -23.205 -0.284 4.208 1.00 90.31 221 HIS A CA 1
ATOM 1703 C C . HIS A 1 221 ? -22.396 -1.575 4.112 1.00 90.31 221 HIS A C 1
ATOM 1705 O O . HIS A 1 221 ? -22.334 -2.378 5.049 1.00 90.31 221 HIS A O 1
ATOM 1711 N N . HIS A 1 222 ? -21.690 -1.750 2.999 1.00 92.62 222 HIS A N 1
ATOM 1712 C CA . HIS A 1 222 ? -20.665 -2.775 2.909 1.00 92.62 222 HIS A CA 1
ATOM 1713 C C . HIS A 1 222 ? -19.458 -2.335 3.743 1.00 92.62 222 HIS A C 1
ATOM 1715 O O . HIS A 1 222 ? -18.834 -1.316 3.452 1.00 92.62 222 HIS A O 1
ATOM 1721 N N . LEU A 1 223 ? -19.092 -3.108 4.764 1.00 92.88 223 LEU A N 1
ATOM 1722 C CA . LEU A 1 223 ? -17.912 -2.839 5.587 1.00 92.88 223 LEU A CA 1
ATOM 1723 C C . LEU A 1 223 ? -16.667 -3.482 4.962 1.00 92.88 223 LEU A C 1
ATOM 1725 O O . LEU A 1 223 ? -16.576 -4.705 4.869 1.00 92.88 223 LEU A O 1
ATOM 1729 N N . LEU A 1 224 ? -15.685 -2.679 4.551 1.00 94.00 224 LEU A N 1
ATOM 1730 C CA . LEU A 1 224 ? -14.396 -3.149 4.039 1.00 94.00 224 LEU A CA 1
ATOM 1731 C C . LEU A 1 224 ? -13.280 -2.834 5.034 1.00 94.00 224 LEU A C 1
ATOM 1733 O O . LEU A 1 224 ? -12.897 -1.679 5.205 1.00 94.00 224 LEU A O 1
ATOM 1737 N N . ILE A 1 225 ? -12.705 -3.865 5.645 1.00 92.25 225 ILE A N 1
ATOM 1738 C CA . ILE A 1 225 ? -11.571 -3.721 6.560 1.00 92.25 225 ILE A CA 1
ATOM 1739 C C . ILE A 1 225 ? -10.271 -4.020 5.825 1.00 92.25 225 ILE A C 1
ATOM 1741 O O . ILE A 1 225 ? -10.150 -5.043 5.145 1.00 92.25 225 ILE A O 1
ATOM 1745 N N . ALA A 1 226 ? -9.266 -3.163 5.993 1.00 91.38 226 ALA A N 1
ATOM 1746 C CA . ALA A 1 226 ? -7.951 -3.407 5.424 1.00 91.38 226 ALA A CA 1
ATOM 1747 C C . ALA A 1 226 ? -6.803 -2.830 6.261 1.00 91.38 226 ALA A C 1
ATOM 1749 O O . ALA A 1 226 ? -6.980 -1.939 7.087 1.00 91.38 226 ALA A O 1
ATOM 1750 N N . GLY A 1 227 ? -5.594 -3.362 6.061 1.00 84.19 227 GLY A N 1
ATOM 1751 C CA . GLY A 1 227 ? -4.416 -2.916 6.811 1.00 84.19 227 GLY A CA 1
ATOM 1752 C C . GLY A 1 227 ? -4.456 -3.297 8.294 1.00 84.19 227 GLY A C 1
ATOM 1753 O O . GLY A 1 227 ? -3.814 -2.644 9.104 1.00 84.19 227 GLY A O 1
ATOM 1754 N N . THR A 1 228 ? -5.206 -4.328 8.682 1.00 76.62 228 THR A N 1
ATOM 1755 C CA . THR A 1 228 ? -5.256 -4.806 10.070 1.00 76.62 228 THR A CA 1
ATOM 1756 C C . THR A 1 228 ? -4.640 -6.199 10.188 1.00 76.62 228 THR A C 1
ATOM 1758 O O . THR A 1 228 ? -4.857 -7.054 9.332 1.00 76.62 228 THR A O 1
ATOM 1761 N N . SER A 1 229 ? -3.892 -6.441 11.267 1.00 63.25 229 SER A N 1
ATOM 1762 C CA . SER A 1 229 ? -3.543 -7.792 11.741 1.00 63.25 229 SER A CA 1
ATOM 1763 C C . SER A 1 229 ? -4.711 -8.447 12.489 1.00 63.25 229 SER A C 1
ATOM 1765 O O . SER A 1 229 ? -4.633 -9.610 12.883 1.00 63.25 229 SER A O 1
ATOM 1767 N N . PHE A 1 230 ? -5.773 -7.669 12.738 1.00 63.91 230 PHE A N 1
ATOM 1768 C CA . PHE A 1 230 ? -6.903 -7.985 13.599 1.00 63.91 230 PHE A CA 1
ATOM 1769 C C . PHE A 1 230 ? -6.488 -8.434 14.989 1.00 63.91 230 PHE A C 1
ATOM 1771 O O . PHE A 1 230 ? -7.240 -9.152 15.617 1.00 63.91 230 PHE A O 1
ATOM 1778 N N . SER A 1 231 ? -5.301 -8.091 15.489 1.00 63.06 231 SER A N 1
ATOM 1779 C CA . SER A 1 231 ? -4.828 -8.552 16.802 1.00 63.06 231 SER A CA 1
ATOM 1780 C C . SER A 1 231 ? -5.549 -7.904 17.986 1.00 63.06 231 SER A C 1
ATOM 1782 O O . SER A 1 231 ? -5.306 -8.324 19.107 1.00 63.06 231 SER A O 1
ATOM 1784 N N . ASP A 1 232 ? -6.414 -6.917 17.736 1.00 69.12 232 ASP A N 1
ATOM 1785 C CA . ASP A 1 232 ? -7.226 -6.206 18.728 1.00 69.12 232 ASP A CA 1
ATOM 1786 C C . ASP A 1 232 ? -8.425 -7.052 19.171 1.00 69.12 232 ASP A C 1
ATOM 1788 O O . ASP A 1 232 ? -9.377 -7.176 18.395 1.00 69.12 232 ASP A O 1
ATOM 1792 N N . PRO A 1 233 ? -8.386 -7.652 20.379 1.00 66.56 233 PRO A N 1
ATOM 1793 C CA . PRO A 1 233 ? -9.427 -8.557 20.858 1.00 66.56 233 PRO A CA 1
ATOM 1794 C C . PRO A 1 233 ? -10.791 -7.877 21.009 1.00 66.56 233 PRO A C 1
ATOM 1796 O O . PRO A 1 233 ? -11.813 -8.502 20.718 1.00 66.56 233 PRO A O 1
ATOM 1799 N N . ASP A 1 234 ? -10.812 -6.610 21.419 1.00 71.00 234 ASP A N 1
ATOM 1800 C CA . ASP A 1 234 ? -12.035 -5.863 21.703 1.00 71.00 234 ASP A CA 1
ATOM 1801 C C . ASP A 1 234 ? -12.722 -5.416 20.407 1.00 71.00 234 ASP A C 1
ATOM 1803 O O . ASP A 1 234 ? -13.936 -5.578 20.261 1.00 71.00 234 ASP A O 1
ATOM 1807 N N . MET A 1 235 ? -11.953 -4.996 19.398 1.00 75.19 235 MET A N 1
ATOM 1808 C CA . MET A 1 235 ? -12.495 -4.766 18.053 1.00 75.19 235 MET A CA 1
ATOM 1809 C C . MET A 1 235 ? -13.068 -6.046 17.434 1.00 75.19 235 MET A C 1
ATOM 1811 O O . MET A 1 235 ? -14.099 -5.978 16.759 1.00 75.19 235 MET A O 1
ATOM 1815 N N . ARG A 1 236 ? -12.456 -7.224 17.670 1.00 76.25 236 ARG A N 1
ATOM 1816 C CA . ARG A 1 236 ? -13.050 -8.500 17.216 1.00 76.25 236 ARG A CA 1
ATOM 1817 C C . ARG A 1 236 ? -14.399 -8.733 17.868 1.00 76.25 236 ARG A C 1
ATOM 1819 O O . ARG A 1 236 ? -15.331 -9.154 17.191 1.00 76.25 236 ARG A O 1
ATOM 1826 N N . PHE A 1 237 ? -14.480 -8.486 19.173 1.00 76.25 237 PHE A N 1
ATOM 1827 C CA . PHE A 1 237 ? -15.703 -8.672 19.933 1.00 76.25 237 PHE A CA 1
ATOM 1828 C C . PHE A 1 237 ? -16.813 -7.749 19.421 1.00 76.25 237 PHE A C 1
ATOM 1830 O O . PHE A 1 237 ? -17.901 -8.234 19.122 1.00 76.25 237 PHE A O 1
ATOM 1837 N N . TRP A 1 238 ? -16.533 -6.455 19.224 1.00 79.06 238 TRP A N 1
ATOM 1838 C CA . TRP A 1 238 ? -17.533 -5.514 18.704 1.00 79.06 238 TRP A CA 1
ATOM 1839 C C . TRP A 1 238 ? -17.979 -5.877 17.298 1.00 79.06 238 TRP A C 1
ATOM 1841 O O . TRP A 1 238 ? -19.174 -5.945 17.048 1.00 79.06 238 TRP A O 1
ATOM 1851 N N . LEU A 1 239 ? -17.050 -6.167 16.387 1.00 80.56 239 LEU A N 1
ATOM 1852 C CA . LEU A 1 239 ? -17.410 -6.537 15.019 1.00 80.56 239 LEU A CA 1
ATOM 1853 C C . LEU A 1 239 ? -18.187 -7.856 14.967 1.00 80.56 239 LEU A C 1
ATOM 1855 O O . LEU A 1 239 ? -19.126 -7.965 14.188 1.00 80.56 239 LEU A O 1
ATOM 1859 N N . SER A 1 240 ? -17.848 -8.825 15.822 1.00 81.50 240 SER A N 1
ATOM 1860 C CA . SER A 1 240 ? -18.614 -10.066 15.950 1.00 81.50 240 SER A CA 1
ATOM 1861 C C . SER A 1 240 ? -20.036 -9.815 16.425 1.00 81.50 240 SER A C 1
ATOM 1863 O O . SER A 1 240 ? -20.967 -10.372 15.851 1.00 81.50 240 SER A O 1
ATOM 1865 N N . ASP A 1 241 ? -20.208 -8.994 17.459 1.00 82.00 241 ASP A N 1
ATOM 1866 C CA . ASP A 1 241 ? -21.525 -8.639 17.989 1.00 82.00 241 ASP A CA 1
ATOM 1867 C C . ASP A 1 241 ? -22.354 -7.893 16.931 1.00 82.00 241 ASP A C 1
ATOM 1869 O O . ASP A 1 241 ? -23.501 -8.244 16.662 1.00 82.00 241 ASP A O 1
ATOM 1873 N N . VAL A 1 242 ? -21.750 -6.920 16.247 1.00 82.94 242 VAL A N 1
ATOM 1874 C CA . VAL A 1 242 ? -22.417 -6.132 15.203 1.00 82.94 242 VAL A CA 1
ATOM 1875 C C . VAL A 1 242 ? -22.841 -7.001 14.018 1.00 82.94 242 VAL A C 1
ATOM 1877 O O . VAL A 1 242 ? -23.982 -6.908 13.565 1.00 82.94 242 VAL A O 1
ATOM 1880 N N . LEU A 1 243 ? -21.954 -7.860 13.511 1.00 83.31 243 LEU A N 1
ATOM 1881 C CA . LEU A 1 243 ? -22.224 -8.663 12.315 1.00 83.31 243 LEU A CA 1
ATOM 1882 C C . LEU A 1 243 ? -23.165 -9.841 12.582 1.00 83.31 243 LEU A C 1
ATOM 1884 O O . LEU A 1 243 ? -24.006 -10.143 11.744 1.00 83.31 243 LEU A O 1
ATOM 1888 N N . GLN A 1 244 ? -23.095 -10.484 13.750 1.00 79.38 244 GLN A N 1
ATOM 1889 C CA . GLN A 1 244 ? -24.018 -11.582 14.074 1.00 79.38 244 GLN A CA 1
ATOM 1890 C C . GLN A 1 244 ? -25.461 -11.102 14.252 1.00 79.38 244 GLN A C 1
ATOM 1892 O O . GLN A 1 244 ? -26.399 -11.829 13.926 1.00 79.38 244 GLN A O 1
ATOM 1897 N N . ASN A 1 245 ? -25.644 -9.875 14.743 1.00 73.31 245 ASN A N 1
ATOM 1898 C CA . ASN A 1 245 ? -26.967 -9.289 14.950 1.00 73.31 245 ASN A CA 1
ATOM 1899 C C . ASN A 1 245 ? -27.584 -8.701 13.671 1.00 73.31 245 ASN A C 1
ATOM 1901 O O . ASN A 1 245 ? -28.732 -8.256 13.686 1.00 73.31 245 ASN A O 1
ATOM 1905 N N . SER A 1 246 ? -26.850 -8.702 12.560 1.00 69.19 246 SER A N 1
ATOM 1906 C CA . SER A 1 246 ? -27.244 -8.039 11.325 1.00 69.19 246 SER A CA 1
ATOM 1907 C C . SER A 1 246 ? -27.276 -9.059 10.179 1.00 69.19 246 SER A C 1
ATOM 1909 O O . SER A 1 246 ? -26.277 -9.414 9.565 1.00 69.19 246 SER A O 1
ATOM 1911 N N . GLY A 1 247 ? -28.466 -9.618 9.942 1.00 63.06 247 GLY A N 1
ATOM 1912 C CA . GLY A 1 247 ? -28.634 -10.861 9.177 1.00 63.06 247 GLY A CA 1
ATOM 1913 C C . GLY A 1 247 ? -28.242 -10.832 7.692 1.00 63.06 247 GLY A C 1
ATOM 1914 O O . GLY A 1 247 ? -28.117 -11.907 7.114 1.00 63.06 247 GLY A O 1
ATOM 1915 N N . ASP A 1 248 ? -28.058 -9.657 7.079 1.00 65.56 248 ASP A N 1
ATOM 1916 C CA . ASP A 1 248 ? -27.740 -9.504 5.642 1.00 65.56 248 ASP A CA 1
ATOM 1917 C C . ASP A 1 248 ? -26.502 -8.612 5.400 1.00 65.56 248 ASP A C 1
ATOM 1919 O O . ASP A 1 248 ? -26.301 -8.031 4.330 1.00 65.56 248 ASP A O 1
ATOM 1923 N N . SER A 1 249 ? -25.671 -8.461 6.431 1.00 65.19 249 SER A N 1
ATOM 1924 C CA . SER A 1 249 ? -24.539 -7.539 6.424 1.00 65.19 249 SER A CA 1
ATOM 1925 C C . SER A 1 249 ? -23.415 -8.021 5.534 1.00 65.19 249 SER A C 1
ATOM 1927 O O . SER A 1 249 ? -22.928 -9.146 5.649 1.00 65.19 249 SER A O 1
ATOM 1929 N N . ARG A 1 250 ? -22.946 -7.128 4.664 1.00 85.19 250 ARG A N 1
ATOM 1930 C CA . ARG A 1 250 ? -21.843 -7.415 3.751 1.00 85.19 250 ARG A CA 1
ATOM 1931 C C . ARG A 1 250 ? -20.557 -6.885 4.355 1.00 85.19 250 ARG A C 1
ATOM 1933 O O . ARG A 1 250 ? -20.333 -5.679 4.398 1.00 85.19 250 ARG A O 1
ATOM 1940 N N . ALA A 1 251 ? -19.709 -7.787 4.826 1.00 90.19 251 ALA A N 1
ATOM 1941 C CA . ALA A 1 251 ? -18.431 -7.429 5.415 1.00 90.19 251 ALA A CA 1
ATOM 1942 C C . ALA A 1 251 ? -17.292 -8.161 4.702 1.00 90.19 251 ALA A C 1
ATOM 1944 O O . ALA A 1 251 ? -17.324 -9.375 4.520 1.00 90.19 251 ALA A O 1
ATOM 1945 N N . THR A 1 252 ? -16.263 -7.429 4.287 1.00 91.88 252 THR A N 1
ATOM 1946 C CA . THR A 1 252 ? -15.075 -7.970 3.620 1.00 91.88 252 THR A CA 1
ATOM 1947 C C . THR A 1 252 ? -13.828 -7.547 4.370 1.00 91.88 252 THR A C 1
ATOM 1949 O O . THR A 1 252 ? -13.714 -6.406 4.810 1.00 91.88 252 THR A O 1
ATOM 1952 N N . VAL A 1 253 ? -12.862 -8.454 4.483 1.00 90.81 253 VAL A N 1
ATOM 1953 C CA . VAL A 1 253 ? -11.552 -8.153 5.065 1.00 90.81 253 VAL A CA 1
ATOM 1954 C C . VAL A 1 253 ? -10.438 -8.471 4.075 1.00 90.81 253 VAL A C 1
ATOM 1956 O O . VAL A 1 253 ? -10.387 -9.561 3.509 1.00 90.81 253 VAL A O 1
ATOM 1959 N N . LEU A 1 254 ? -9.531 -7.516 3.862 1.00 91.31 254 LEU A N 1
ATOM 1960 C CA . LEU A 1 254 ? -8.320 -7.706 3.066 1.00 91.31 254 LEU A CA 1
ATOM 1961 C C . LEU A 1 254 ? -7.162 -8.109 3.985 1.00 91.31 254 LEU A C 1
ATOM 1963 O O . LEU A 1 254 ? -6.691 -7.306 4.793 1.00 91.31 254 LEU A O 1
ATOM 1967 N N . ILE A 1 255 ? -6.681 -9.343 3.840 1.00 88.19 255 ILE A N 1
ATOM 1968 C CA . ILE A 1 255 ? -5.628 -9.922 4.682 1.00 88.19 255 ILE A CA 1
ATOM 1969 C C . ILE A 1 255 ? -4.340 -10.012 3.871 1.00 88.19 255 ILE A C 1
ATOM 1971 O O . ILE A 1 255 ? -4.221 -10.847 2.971 1.00 88.19 255 ILE A O 1
ATOM 1975 N N . ALA A 1 256 ? -3.368 -9.165 4.202 1.00 87.69 256 ALA A N 1
ATOM 1976 C CA . ALA A 1 256 ? -2.049 -9.185 3.581 1.00 87.69 256 ALA A CA 1
ATOM 1977 C C . ALA A 1 256 ? -1.107 -10.138 4.322 1.00 87.69 256 ALA A C 1
ATOM 1979 O O . ALA A 1 256 ? -0.993 -10.063 5.549 1.00 87.69 256 ALA A O 1
ATOM 1980 N N . ARG A 1 257 ? -0.377 -10.987 3.590 1.00 88.25 257 ARG A N 1
ATOM 1981 C CA . ARG A 1 257 ? 0.700 -11.807 4.171 1.00 88.25 257 ARG A CA 1
ATOM 1982 C C . ARG A 1 257 ? 1.787 -10.947 4.809 1.00 88.25 257 ARG A C 1
ATOM 1984 O O . ARG A 1 257 ? 2.343 -11.356 5.818 1.00 88.25 257 ARG A O 1
ATOM 1991 N N . GLU A 1 258 ? 2.039 -9.752 4.279 1.00 85.38 258 GLU A N 1
ATOM 1992 C CA . GLU A 1 258 ? 2.956 -8.759 4.860 1.00 85.38 258 GLU A CA 1
ATOM 1993 C C . GLU A 1 258 ? 2.667 -8.432 6.339 1.00 85.38 258 GLU A C 1
ATOM 1995 O O . GLU A 1 258 ? 3.579 -8.063 7.074 1.00 85.38 258 GLU A O 1
ATOM 2000 N N . SER A 1 259 ? 1.436 -8.645 6.827 1.00 82.94 259 SER A N 1
ATOM 2001 C CA . SER A 1 259 ? 1.116 -8.542 8.263 1.00 82.94 259 SER A CA 1
ATOM 2002 C C . SER A 1 259 ? 1.779 -9.618 9.139 1.00 82.94 259 SER A C 1
ATOM 2004 O O . SER A 1 259 ? 1.818 -9.484 10.360 1.00 82.94 259 SER A O 1
ATOM 2006 N N . MET A 1 260 ? 2.307 -10.678 8.525 1.00 85.19 260 MET A N 1
ATOM 2007 C CA . MET A 1 260 ? 2.967 -11.821 9.151 1.00 85.19 260 MET A CA 1
ATOM 2008 C C . MET A 1 260 ? 4.356 -12.020 8.512 1.00 85.19 260 MET A C 1
ATOM 2010 O O . MET A 1 260 ? 4.569 -13.003 7.800 1.00 85.19 260 MET A O 1
ATOM 2014 N N . PRO A 1 261 ? 5.318 -11.104 8.733 1.00 82.12 261 PRO A N 1
ATOM 2015 C CA . PRO A 1 261 ? 6.590 -11.091 8.002 1.00 82.12 261 PRO A CA 1
ATOM 2016 C C . PRO A 1 261 ? 7.451 -12.347 8.219 1.00 82.12 261 PRO A C 1
ATOM 2018 O O . PRO A 1 261 ? 8.229 -12.712 7.344 1.00 82.12 261 PRO A O 1
ATOM 2021 N N . GLU A 1 262 ? 7.274 -13.039 9.348 1.00 84.94 262 GLU A N 1
ATOM 2022 C CA . GLU A 1 262 ? 7.949 -14.307 9.674 1.00 84.94 262 GLU A CA 1
ATOM 2023 C C . GLU A 1 262 ? 7.376 -15.516 8.904 1.00 84.94 262 GLU A C 1
ATOM 2025 O O . GLU A 1 262 ? 7.947 -16.608 8.913 1.00 84.94 262 GLU A O 1
ATOM 2030 N N . VAL A 1 263 ? 6.224 -15.351 8.245 1.00 86.56 263 VAL A N 1
ATOM 2031 C CA . VAL A 1 263 ? 5.507 -16.430 7.560 1.00 86.56 263 VAL A CA 1
ATOM 2032 C C . VAL A 1 263 ? 5.868 -16.436 6.074 1.00 86.56 263 VAL A C 1
ATOM 2034 O O . VAL A 1 263 ? 5.522 -15.540 5.296 1.00 86.56 263 VAL A O 1
ATOM 2037 N N . THR A 1 264 ? 6.530 -17.512 5.649 1.00 86.62 264 THR A N 1
ATOM 2038 C CA . THR A 1 264 ? 6.837 -17.747 4.232 1.00 86.62 264 THR A CA 1
ATOM 2039 C C . THR A 1 264 ? 5.564 -17.926 3.409 1.00 86.62 264 THR A C 1
ATOM 2041 O O . THR A 1 264 ? 4.523 -18.352 3.914 1.00 86.62 264 THR A O 1
ATOM 2044 N N . LEU A 1 265 ? 5.659 -17.696 2.097 1.00 83.38 265 LEU A N 1
ATOM 2045 C CA . LEU A 1 265 ? 4.546 -17.905 1.167 1.00 83.38 265 LEU A CA 1
ATOM 2046 C C . LEU A 1 265 ? 3.891 -19.293 1.317 1.00 83.38 265 LEU A C 1
ATOM 2048 O O . LEU A 1 265 ? 2.669 -19.402 1.374 1.00 83.38 265 LEU A O 1
ATOM 2052 N N . ASN A 1 266 ? 4.698 -20.351 1.436 1.00 86.38 266 ASN A N 1
ATOM 2053 C CA . ASN A 1 266 ? 4.201 -21.723 1.570 1.00 86.38 266 ASN A CA 1
ATOM 2054 C C . ASN A 1 266 ? 3.474 -21.957 2.900 1.00 86.38 266 ASN A C 1
ATOM 2056 O O . ASN A 1 266 ? 2.432 -22.609 2.921 1.00 86.38 266 ASN A O 1
ATOM 2060 N N . GLN A 1 267 ? 3.998 -21.415 4.003 1.00 90.50 267 GLN A N 1
ATOM 2061 C CA . GLN A 1 267 ? 3.335 -21.501 5.307 1.00 90.50 267 GLN A CA 1
ATOM 2062 C C . GLN A 1 267 ? 2.006 -20.746 5.289 1.00 90.50 267 GLN A C 1
ATOM 2064 O O . GLN A 1 267 ? 0.993 -21.290 5.722 1.00 90.50 267 GLN A O 1
ATOM 2069 N N . PHE A 1 268 ? 1.982 -19.543 4.709 1.00 87.31 268 PHE A N 1
ATOM 2070 C CA . PHE A 1 268 ? 0.761 -18.752 4.594 1.00 87.31 268 PHE A CA 1
ATOM 2071 C C . PHE A 1 268 ? -0.314 -19.484 3.779 1.00 87.31 268 PHE A C 1
ATOM 2073 O O . PHE A 1 268 ? -1.470 -19.550 4.193 1.00 87.31 268 PHE A O 1
ATOM 2080 N N . MET A 1 269 ? 0.072 -20.126 2.669 1.00 85.75 269 MET A N 1
ATOM 2081 C CA . MET A 1 269 ? -0.831 -20.975 1.882 1.00 85.75 269 MET A CA 1
ATOM 2082 C C . MET A 1 269 ? -1.382 -22.154 2.696 1.00 85.75 269 MET A C 1
ATOM 2084 O O . MET A 1 269 ? -2.564 -22.471 2.579 1.00 85.75 269 MET A O 1
ATOM 2088 N N . GLY A 1 270 ? -0.561 -22.769 3.555 1.00 88.31 270 GLY A N 1
ATOM 2089 C CA . GLY A 1 270 ? -0.998 -23.834 4.463 1.00 88.31 270 GLY A CA 1
ATOM 2090 C C . GLY A 1 270 ? -1.957 -23.359 5.563 1.00 88.31 270 GLY A C 1
ATOM 2091 O O . GLY A 1 270 ? -2.869 -24.090 5.941 1.00 88.31 270 GLY A O 1
ATOM 2092 N N . MET A 1 271 ? -1.796 -22.126 6.049 1.00 88.75 271 MET A N 1
ATOM 2093 C CA . MET A 1 271 ? -2.631 -21.533 7.106 1.00 88.75 271 MET A CA 1
ATOM 2094 C C . MET A 1 271 ? -3.946 -20.950 6.583 1.00 88.75 271 MET A C 1
ATOM 2096 O O . MET A 1 271 ? -4.897 -20.766 7.343 1.00 88.75 271 MET A O 1
ATOM 2100 N N . LYS A 1 272 ? -4.022 -20.672 5.281 1.00 85.69 272 LYS A N 1
ATOM 2101 C CA . LYS A 1 272 ? -5.104 -19.913 4.657 1.00 85.69 272 LYS A CA 1
ATOM 2102 C C . LYS A 1 272 ? -6.506 -20.423 4.976 1.00 85.69 272 LYS A C 1
ATOM 2104 O O . LYS A 1 272 ? -7.378 -19.619 5.271 1.00 85.69 272 LYS A O 1
ATOM 2109 N N . LYS A 1 273 ? -6.731 -21.739 4.927 1.00 89.00 273 LYS A N 1
ATOM 2110 C CA . LYS A 1 273 ? -8.054 -22.325 5.209 1.00 89.00 273 LYS A CA 1
ATOM 2111 C C . LYS A 1 273 ? -8.508 -22.036 6.642 1.00 89.00 273 LYS A C 1
ATOM 2113 O O . LYS A 1 273 ? -9.678 -21.761 6.870 1.00 89.00 273 LYS A O 1
ATOM 2118 N N . VAL A 1 274 ? -7.575 -22.087 7.591 1.00 89.62 274 VAL A N 1
ATOM 2119 C CA . VAL A 1 274 ? -7.847 -21.804 9.005 1.00 89.62 274 VAL A CA 1
ATOM 2120 C C . VAL A 1 274 ? -8.099 -20.315 9.2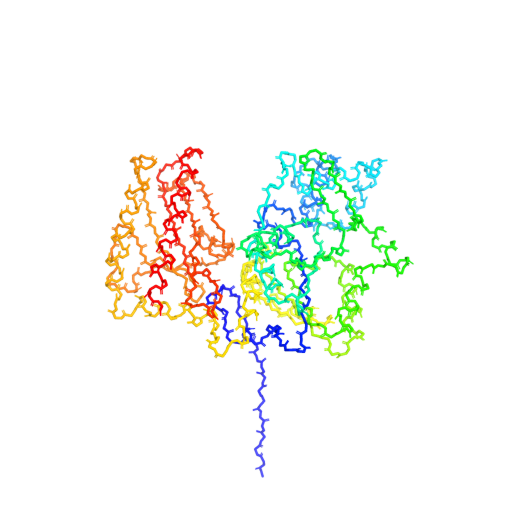07 1.00 89.62 274 VAL A C 1
ATOM 2122 O O . VAL A 1 274 ? -9.070 -19.953 9.862 1.00 89.62 274 VAL A O 1
ATOM 2125 N N . LEU A 1 275 ? -7.274 -19.460 8.593 1.00 87.00 275 LEU A N 1
ATOM 2126 C CA . LEU A 1 275 ? -7.491 -18.014 8.611 1.00 87.00 275 LEU A CA 1
ATOM 2127 C C . LEU A 1 275 ? -8.858 -17.665 8.010 1.00 87.00 275 LEU A C 1
ATOM 2129 O O . LEU A 1 275 ? -9.594 -16.891 8.604 1.00 87.00 275 LEU A O 1
ATOM 2133 N N . ALA A 1 276 ? -9.234 -18.268 6.880 1.00 89.00 276 ALA A N 1
ATOM 2134 C CA . ALA A 1 276 ? -10.522 -18.011 6.244 1.00 89.00 276 ALA A CA 1
ATOM 2135 C C . ALA A 1 276 ? -11.688 -18.376 7.171 1.00 89.00 276 ALA A C 1
ATOM 2137 O O . ALA A 1 276 ? -12.514 -17.521 7.472 1.00 89.00 276 ALA A O 1
ATOM 2138 N N . ALA A 1 277 ? -11.674 -19.595 7.722 1.00 88.69 277 ALA A N 1
ATOM 2139 C CA . ALA A 1 277 ? -12.699 -20.059 8.652 1.00 88.69 277 ALA A CA 1
ATOM 2140 C C . ALA A 1 277 ? -12.813 -19.174 9.908 1.00 88.69 277 ALA A C 1
ATOM 2142 O O . ALA A 1 277 ? -13.914 -18.951 10.406 1.00 88.69 277 ALA A O 1
ATOM 2143 N N . GLN A 1 278 ? -11.693 -18.641 10.412 1.00 86.19 278 GLN A N 1
ATOM 2144 C CA . GLN A 1 278 ? -11.694 -17.710 11.542 1.00 86.19 278 GLN A CA 1
ATOM 2145 C C . GLN A 1 278 ? -12.512 -16.449 11.228 1.00 86.19 278 GLN A C 1
ATOM 2147 O O . GLN A 1 278 ? -13.354 -16.047 12.027 1.00 86.19 278 GLN A O 1
ATOM 2152 N N . TRP A 1 279 ? -12.287 -15.842 10.065 1.00 86.44 279 TRP A N 1
ATOM 2153 C CA . TRP A 1 279 ? -12.977 -14.620 9.652 1.00 86.44 279 TRP A CA 1
ATOM 2154 C C . TRP A 1 279 ? -14.432 -14.857 9.258 1.00 86.44 279 TRP A C 1
ATOM 2156 O O . TRP A 1 279 ? -15.312 -14.103 9.672 1.00 86.44 279 TRP A O 1
ATOM 2166 N N . GLU A 1 280 ? -14.693 -15.947 8.541 1.00 88.12 280 GLU A N 1
ATOM 2167 C CA . GLU A 1 280 ? -16.043 -16.361 8.158 1.00 88.12 280 GLU A CA 1
ATOM 2168 C C . GLU A 1 280 ? -16.913 -16.646 9.388 1.00 88.12 280 GLU A C 1
ATOM 2170 O O . GLU A 1 280 ? -18.090 -16.298 9.395 1.00 88.12 280 GLU A O 1
ATOM 2175 N N . SER A 1 281 ? -16.339 -17.183 10.475 1.00 85.12 281 SER A N 1
ATOM 2176 C CA . SER A 1 281 ? -17.088 -17.441 11.718 1.00 85.12 281 SER A CA 1
ATOM 2177 C C . SER A 1 281 ? -17.615 -16.176 12.415 1.00 85.12 281 SER A C 1
ATOM 2179 O O . SER A 1 281 ? -18.525 -16.260 13.238 1.00 85.12 281 SER A O 1
ATOM 2181 N N . ILE A 1 282 ? -17.056 -15.011 12.075 1.00 82.75 282 ILE A N 1
ATOM 2182 C CA . ILE A 1 282 ? -17.430 -13.691 12.603 1.00 82.75 282 ILE A CA 1
ATOM 2183 C C . ILE A 1 282 ? -18.316 -12.931 11.589 1.00 82.75 282 ILE A C 1
ATOM 2185 O O . ILE A 1 282 ? -18.803 -11.845 11.882 1.00 82.75 282 ILE A O 1
ATOM 2189 N N . GLY A 1 283 ? -18.570 -13.503 10.404 1.00 85.25 283 GLY A N 1
ATOM 2190 C CA . GLY A 1 283 ? -19.397 -12.895 9.355 1.00 85.25 283 GLY A CA 1
ATOM 2191 C C . GLY A 1 283 ? -18.621 -12.102 8.299 1.00 85.25 283 GLY A C 1
ATOM 2192 O O . GLY A 1 283 ? -19.232 -11.407 7.492 1.00 85.25 283 GLY A O 1
ATOM 2193 N N . PHE A 1 284 ? -17.287 -12.194 8.269 1.00 87.62 284 PHE A N 1
ATOM 2194 C CA . PHE A 1 284 ? -16.474 -11.558 7.228 1.00 87.62 284 PHE A CA 1
ATOM 2195 C C . PHE A 1 284 ? -16.211 -12.488 6.048 1.00 87.62 284 PHE A C 1
ATOM 2197 O O . PHE A 1 284 ? -15.930 -13.670 6.221 1.00 87.62 284 PHE A O 1
ATOM 2204 N N . HIS A 1 285 ? -16.154 -11.907 4.852 1.00 89.88 285 HIS A N 1
ATOM 2205 C CA . HIS A 1 285 ? -15.600 -12.537 3.659 1.00 89.88 285 HIS A CA 1
ATOM 2206 C C . HIS A 1 285 ? -14.113 -12.166 3.495 1.00 89.88 285 HIS A C 1
ATOM 2208 O O . HIS A 1 285 ? -13.803 -11.005 3.200 1.00 89.88 285 HIS A O 1
ATOM 2214 N N . PRO A 1 286 ? -13.164 -13.098 3.694 1.00 89.62 286 PRO A N 1
ATOM 2215 C CA . PRO A 1 286 ? -11.740 -12.797 3.628 1.00 89.62 286 PRO A CA 1
ATOM 2216 C C . PRO A 1 286 ? -11.193 -12.851 2.196 1.00 89.62 286 PRO A C 1
ATOM 2218 O O . PRO A 1 286 ? -11.316 -13.851 1.489 1.00 89.62 286 PRO A O 1
ATOM 2221 N N . ILE A 1 287 ? -10.478 -11.800 1.793 1.00 90.38 287 ILE A N 1
ATOM 2222 C CA . ILE A 1 287 ? -9.693 -11.751 0.555 1.00 90.38 287 ILE A CA 1
ATOM 2223 C C . ILE A 1 287 ? -8.213 -11.678 0.927 1.00 90.38 287 ILE A C 1
ATOM 2225 O O . ILE A 1 287 ? -7.750 -10.736 1.567 1.00 90.38 287 ILE A O 1
ATOM 2229 N N . PHE A 1 288 ? -7.455 -12.685 0.502 1.00 88.44 288 PHE A N 1
ATOM 2230 C CA . PHE A 1 288 ? -6.031 -12.799 0.810 1.00 88.44 288 PHE A CA 1
ATOM 2231 C C . PHE A 1 288 ? -5.175 -12.142 -0.272 1.00 88.44 288 PHE A C 1
ATOM 2233 O O . PHE A 1 288 ? -5.342 -12.427 -1.459 1.00 88.44 288 PHE A O 1
ATOM 2240 N N . VAL A 1 289 ? -4.219 -11.316 0.145 1.00 87.00 289 VAL A N 1
ATOM 2241 C CA . VAL A 1 289 ? -3.254 -10.633 -0.725 1.00 87.00 289 VAL A CA 1
ATOM 2242 C C . VAL A 1 289 ? -1.826 -10.826 -0.218 1.00 87.00 289 VAL A C 1
ATOM 2244 O O . VAL A 1 289 ? -1.617 -11.256 0.918 1.00 87.00 289 VAL A O 1
ATOM 2247 N N . ASN A 1 290 ? -0.827 -10.559 -1.064 1.00 84.00 290 ASN A N 1
ATOM 2248 C CA . ASN A 1 290 ? 0.568 -10.714 -0.660 1.00 84.00 290 ASN A CA 1
ATOM 2249 C C . ASN A 1 290 ? 1.042 -9.507 0.151 1.00 84.00 290 ASN A C 1
ATOM 2251 O O . ASN A 1 290 ? 1.481 -9.674 1.290 1.00 84.00 290 ASN A O 1
ATOM 2255 N N . ASP A 1 291 ? 0.863 -8.313 -0.411 1.00 83.88 291 ASP A N 1
ATOM 2256 C CA . ASP A 1 291 ? 1.382 -7.065 0.138 1.00 83.88 291 ASP A CA 1
ATOM 2257 C C . ASP A 1 291 ? 0.240 -6.075 0.433 1.00 83.88 291 ASP A C 1
ATOM 2259 O O . ASP A 1 291 ? -0.845 -6.142 -0.159 1.00 83.88 291 ASP A O 1
ATOM 2263 N N . TYR A 1 292 ? 0.470 -5.097 1.313 1.00 84.69 292 TYR A N 1
ATOM 2264 C CA . TYR A 1 292 ? -0.511 -4.032 1.564 1.00 84.69 292 TYR A CA 1
ATOM 2265 C C . TYR A 1 292 ? -0.824 -3.217 0.295 1.00 84.69 292 TYR A C 1
ATOM 2267 O O . TYR A 1 292 ? -1.936 -2.714 0.131 1.00 84.69 292 TYR A O 1
ATOM 2275 N N . THR A 1 293 ? 0.117 -3.122 -0.646 1.00 82.75 293 THR A N 1
ATOM 2276 C CA . THR A 1 293 ? -0.086 -2.469 -1.952 1.00 82.75 293 THR A CA 1
ATOM 2277 C C . THR A 1 293 ? -1.149 -3.155 -2.797 1.00 82.75 293 THR A C 1
ATOM 2279 O O . THR A 1 293 ? -1.873 -2.479 -3.529 1.00 82.75 293 THR A O 1
ATOM 2282 N N . ASP A 1 294 ? -1.276 -4.476 -2.711 1.00 86.88 294 ASP A N 1
ATOM 2283 C CA . ASP A 1 294 ? -2.285 -5.210 -3.471 1.00 86.88 294 ASP A CA 1
ATOM 2284 C C . ASP A 1 294 ? -3.677 -4.924 -2.924 1.00 86.88 294 ASP A C 1
ATOM 2286 O O . ASP A 1 294 ? -4.600 -4.667 -3.694 1.00 86.88 294 ASP A O 1
ATOM 2290 N N . ALA A 1 295 ? -3.813 -4.854 -1.599 1.00 89.31 295 ALA A N 1
ATOM 2291 C CA . ALA A 1 295 ? -5.043 -4.404 -0.957 1.00 89.31 295 ALA A CA 1
ATOM 2292 C C . ALA A 1 295 ? -5.379 -2.943 -1.318 1.00 89.31 295 ALA A C 1
ATOM 2294 O O . ALA A 1 295 ? -6.515 -2.650 -1.685 1.00 89.31 295 ALA A O 1
ATOM 2295 N N . ALA A 1 296 ? -4.392 -2.041 -1.326 1.00 89.88 296 ALA A N 1
ATOM 2296 C CA . ALA A 1 296 ? -4.582 -0.668 -1.801 1.00 89.88 296 ALA A CA 1
ATOM 2297 C C . ALA A 1 296 ? -4.994 -0.610 -3.285 1.00 89.88 296 ALA A C 1
ATOM 2299 O O . ALA A 1 296 ? -5.821 0.213 -3.680 1.00 89.88 296 ALA A O 1
ATOM 2300 N N . THR A 1 297 ? -4.437 -1.499 -4.114 1.00 89.31 297 THR A N 1
ATOM 2301 C CA . THR A 1 297 ? -4.796 -1.623 -5.530 1.00 89.31 297 THR A CA 1
ATOM 2302 C C . THR A 1 297 ? -6.236 -2.098 -5.673 1.00 89.31 297 THR A C 1
ATOM 2304 O O . THR A 1 297 ? -6.984 -1.483 -6.422 1.00 89.31 297 THR A O 1
ATOM 2307 N N . LEU A 1 298 ? -6.658 -3.122 -4.923 1.00 92.06 298 LEU A N 1
ATOM 2308 C CA . LEU A 1 298 ? -8.049 -3.587 -4.899 1.00 92.06 298 LEU A CA 1
ATOM 2309 C C . LEU A 1 298 ? -9.017 -2.467 -4.504 1.00 92.06 298 LEU A C 1
ATOM 2311 O O . LEU A 1 298 ? -10.036 -2.301 -5.166 1.00 92.06 298 LEU A O 1
ATOM 2315 N N . ILE A 1 299 ? -8.676 -1.650 -3.502 1.00 92.69 299 ILE A N 1
ATOM 2316 C CA . ILE A 1 299 ? -9.485 -0.480 -3.128 1.00 92.69 299 ILE A CA 1
ATOM 2317 C C . ILE A 1 299 ? -9.603 0.501 -4.296 1.00 92.69 299 ILE A C 1
ATOM 2319 O O . ILE A 1 299 ? -10.697 0.953 -4.620 1.00 92.69 299 ILE A O 1
ATOM 2323 N N . ASN A 1 300 ? -8.497 0.792 -4.982 1.00 90.44 300 ASN A N 1
ATOM 2324 C CA . ASN A 1 300 ? -8.524 1.651 -6.164 1.00 90.44 300 ASN A CA 1
ATOM 2325 C C . ASN A 1 300 ? -9.413 1.074 -7.277 1.00 90.44 300 ASN A C 1
ATOM 2327 O O . ASN A 1 300 ? -10.095 1.831 -7.959 1.00 90.44 300 ASN A O 1
ATOM 2331 N N . GLU A 1 301 ? -9.422 -0.250 -7.469 1.00 92.06 301 GLU A N 1
ATOM 2332 C CA . GLU A 1 301 ? -10.238 -0.910 -8.494 1.00 92.06 301 GLU A CA 1
ATOM 2333 C C . GLU A 1 301 ? -11.741 -0.706 -8.294 1.00 92.06 301 GLU A C 1
ATOM 2335 O O . GLU A 1 301 ? -12.442 -0.549 -9.297 1.00 92.06 301 GLU A O 1
ATOM 2340 N N . ILE A 1 302 ? -12.221 -0.648 -7.044 1.00 92.44 302 ILE A N 1
ATOM 2341 C CA . ILE A 1 302 ? -13.648 -0.480 -6.709 1.00 92.44 302 ILE A CA 1
ATOM 2342 C C . ILE A 1 302 ? -14.255 0.708 -7.469 1.00 92.44 302 ILE A C 1
ATOM 2344 O O . ILE A 1 302 ? -15.310 0.573 -8.089 1.00 92.44 302 ILE A O 1
ATOM 2348 N N . GLY A 1 303 ? -13.545 1.839 -7.525 1.00 89.12 303 GLY A N 1
ATOM 2349 C CA . GLY A 1 303 ? -14.019 3.059 -8.193 1.00 89.12 303 GLY A CA 1
ATOM 2350 C C . GLY A 1 303 ? -14.167 2.945 -9.717 1.00 89.12 303 GLY A C 1
ATOM 2351 O O . GLY A 1 303 ? -14.820 3.778 -10.342 1.00 89.12 303 GLY A O 1
ATOM 2352 N N . TYR A 1 304 ? -13.591 1.915 -10.347 1.00 88.44 304 TYR A N 1
ATOM 2353 C CA . TYR A 1 304 ? -13.653 1.717 -11.802 1.00 88.44 304 TYR A CA 1
ATOM 2354 C C . TYR A 1 304 ? -14.538 0.540 -12.216 1.00 88.44 304 TYR A C 1
ATOM 2356 O O . TYR A 1 304 ? -14.883 0.445 -13.395 1.00 88.44 304 TYR A O 1
ATOM 2364 N N . MET A 1 305 ? -14.924 -0.340 -11.287 1.00 87.81 305 MET A N 1
ATOM 2365 C CA . MET A 1 305 ? -15.678 -1.568 -11.582 1.00 87.81 305 MET A CA 1
ATOM 2366 C C . MET A 1 305 ? -17.035 -1.316 -12.256 1.00 87.81 305 MET A C 1
ATOM 2368 O O . MET A 1 305 ? -17.503 -2.167 -13.010 1.00 87.81 305 MET A O 1
ATOM 2372 N N . GLY A 1 306 ? -17.652 -0.151 -12.031 1.00 82.00 306 GLY A N 1
ATOM 2373 C CA . GLY A 1 306 ? -18.911 0.245 -12.675 1.00 82.00 306 GLY A CA 1
ATOM 2374 C C . GLY A 1 306 ? -18.779 0.675 -14.145 1.00 82.00 306 GLY A C 1
ATOM 2375 O O . GLY A 1 306 ? -19.786 0.881 -14.821 1.00 82.00 306 GLY A O 1
ATOM 2376 N N . ASN A 1 307 ? -17.561 0.828 -14.672 1.00 85.50 307 ASN A N 1
ATOM 2377 C CA . ASN A 1 307 ? -17.348 1.236 -16.058 1.00 85.50 307 ASN A CA 1
ATOM 2378 C C . ASN A 1 307 ? -17.568 0.058 -17.024 1.00 85.50 307 ASN A C 1
ATOM 2380 O O . ASN A 1 307 ? -16.949 -0.990 -16.883 1.00 85.50 307 ASN A O 1
ATOM 2384 N N . SER A 1 308 ? -18.378 0.249 -18.070 1.00 84.69 308 SER A N 1
ATOM 2385 C CA . SER A 1 308 ? -18.628 -0.771 -19.108 1.00 84.69 308 SER A CA 1
ATOM 2386 C C . SER A 1 308 ? -17.363 -1.322 -19.782 1.00 84.69 308 SER A C 1
ATOM 2388 O O . SER A 1 308 ? -17.330 -2.484 -20.180 1.00 84.69 308 SER A O 1
ATOM 2390 N N . SER A 1 309 ? -16.310 -0.507 -19.879 1.00 87.00 309 SER A N 1
ATOM 2391 C CA . SER A 1 309 ? -15.027 -0.901 -20.466 1.00 87.00 309 SER A CA 1
ATOM 2392 C C . SER A 1 309 ? -14.055 -1.481 -19.439 1.00 87.00 309 SER A C 1
ATOM 2394 O O . SER A 1 309 ? -12.907 -1.745 -19.799 1.00 87.00 309 SER A O 1
ATOM 2396 N N . TYR A 1 310 ? -14.469 -1.631 -18.172 1.00 89.56 310 TYR A N 1
ATOM 2397 C CA . TYR A 1 310 ? -13.614 -2.063 -17.071 1.00 89.56 310 TYR A CA 1
ATOM 2398 C C . TYR A 1 310 ? -12.918 -3.393 -17.380 1.00 89.56 310 TYR A C 1
ATOM 2400 O O . TYR A 1 310 ? -13.499 -4.335 -17.924 1.00 89.56 310 TYR A O 1
ATOM 2408 N N . CYS A 1 311 ? -11.642 -3.467 -17.007 1.00 90.25 311 CYS A N 1
ATOM 2409 C CA . CYS A 1 311 ? -10.809 -4.632 -17.229 1.00 90.25 311 CYS A CA 1
ATOM 2410 C C . CYS A 1 311 ? -9.905 -4.852 -16.010 1.00 9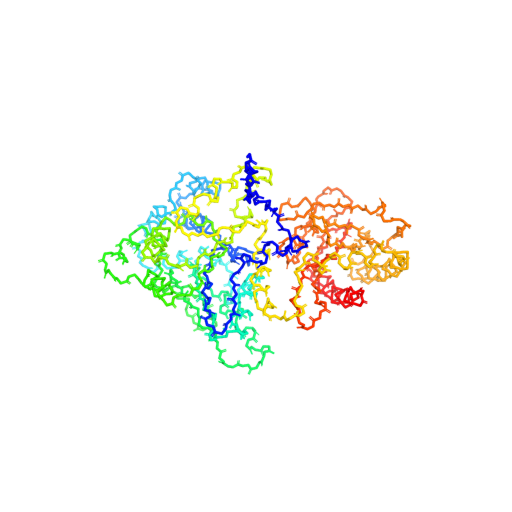0.25 311 CYS A C 1
ATOM 2412 O O . CYS A 1 311 ? -9.224 -3.912 -15.580 1.00 90.25 311 CYS A O 1
ATOM 2414 N N . PRO A 1 312 ? -9.849 -6.075 -15.458 1.00 91.12 312 PRO A N 1
ATOM 2415 C CA . PRO A 1 312 ? -9.105 -6.338 -14.239 1.00 91.12 312 PRO A CA 1
ATOM 2416 C C . PRO A 1 312 ? -7.592 -6.162 -14.460 1.00 91.12 312 PRO A C 1
ATOM 2418 O O . PRO A 1 312 ? -7.097 -6.391 -15.576 1.00 91.12 312 PRO A O 1
ATOM 2421 N N . PRO A 1 313 ? -6.835 -5.780 -13.417 1.00 91.50 313 PRO A N 1
ATOM 2422 C CA . PRO A 1 313 ? -5.395 -5.542 -13.504 1.00 91.50 313 PRO A CA 1
ATOM 2423 C C . PRO A 1 313 ? -4.596 -6.661 -14.188 1.00 91.50 313 PRO A C 1
ATOM 2425 O O . PRO A 1 313 ? -3.761 -6.374 -15.047 1.00 91.50 313 PRO A O 1
ATOM 2428 N N . ALA A 1 314 ? -4.902 -7.932 -13.905 1.00 90.81 314 ALA A N 1
ATOM 2429 C CA . ALA A 1 314 ? -4.218 -9.071 -14.521 1.00 90.81 314 ALA A CA 1
ATOM 2430 C C . ALA A 1 314 ? -4.351 -9.106 -16.053 1.00 90.81 314 ALA A C 1
ATOM 2432 O O . ALA A 1 314 ? -3.418 -9.463 -16.773 1.00 90.81 314 ALA A O 1
ATOM 2433 N N . THR A 1 315 ? -5.500 -8.689 -16.590 1.00 91.81 315 THR A N 1
ATOM 2434 C CA . THR A 1 315 ? -5.694 -8.643 -18.047 1.00 91.81 315 THR A CA 1
ATOM 2435 C C . THR A 1 315 ? -4.934 -7.470 -18.665 1.00 91.81 315 THR A C 1
ATOM 2437 O O . THR A 1 315 ? -4.360 -7.610 -19.747 1.00 91.81 315 THR A O 1
ATOM 2440 N N . ARG A 1 316 ? -4.870 -6.328 -17.972 1.00 91.00 316 ARG A N 1
ATOM 2441 C CA . ARG A 1 316 ? -4.106 -5.146 -18.402 1.00 91.00 316 ARG A CA 1
ATOM 2442 C C . ARG A 1 316 ? -2.605 -5.434 -18.469 1.00 91.00 316 ARG A C 1
ATOM 2444 O O . ARG A 1 316 ? -1.980 -5.208 -19.505 1.00 91.00 316 ARG A O 1
ATOM 2451 N N . THR A 1 317 ? -2.039 -6.033 -17.423 1.00 91.31 317 THR A N 1
ATOM 2452 C CA . THR A 1 317 ? -0.615 -6.417 -17.387 1.00 91.31 317 THR A CA 1
ATOM 2453 C C . THR A 1 317 ? -0.289 -7.508 -18.410 1.00 91.31 317 THR A C 1
ATOM 2455 O O . THR A 1 317 ? 0.725 -7.429 -19.107 1.00 91.31 317 THR A O 1
ATOM 2458 N N . LYS A 1 318 ? -1.183 -8.488 -18.604 1.00 92.12 318 LYS A N 1
ATOM 2459 C CA . LYS A 1 318 ? -1.045 -9.513 -19.652 1.00 92.12 318 LYS A CA 1
ATOM 2460 C C . LYS A 1 318 ? -1.033 -8.918 -21.061 1.00 92.12 318 LYS A C 1
ATOM 2462 O O . LYS A 1 318 ? -0.276 -9.401 -21.904 1.00 92.12 318 LYS A O 1
ATOM 2467 N N . ARG A 1 319 ? -1.838 -7.882 -21.332 1.00 92.69 319 ARG A N 1
ATOM 2468 C CA . ARG A 1 319 ? -1.842 -7.174 -22.626 1.00 92.69 319 ARG A CA 1
ATOM 2469 C C . ARG A 1 319 ? -0.511 -6.482 -22.895 1.00 92.69 319 ARG A C 1
ATOM 2471 O O . ARG A 1 319 ? 0.067 -6.729 -23.953 1.00 92.69 319 ARG A O 1
ATOM 2478 N N . LEU A 1 320 ? 0.008 -5.725 -21.923 1.00 93.62 320 LEU A N 1
ATOM 2479 C CA . LEU A 1 320 ? 1.333 -5.102 -22.025 1.00 93.62 320 LEU A CA 1
ATOM 2480 C C . LEU A 1 320 ? 2.408 -6.157 -22.311 1.00 93.62 320 LEU A C 1
ATOM 2482 O O . LEU A 1 320 ? 3.158 -6.042 -23.278 1.00 93.62 320 LEU A O 1
ATOM 2486 N N . TRP A 1 321 ? 2.441 -7.230 -21.517 1.00 95.06 321 TRP A N 1
ATOM 2487 C CA . TRP A 1 321 ? 3.425 -8.297 -21.690 1.00 95.06 321 TRP A CA 1
ATOM 2488 C C . TRP A 1 321 ? 3.345 -8.966 -23.065 1.00 95.06 321 TRP A C 1
ATOM 2490 O O . TRP A 1 321 ? 4.371 -9.182 -23.712 1.00 95.06 321 TRP A O 1
ATOM 2500 N N . LYS A 1 322 ? 2.131 -9.270 -23.541 1.00 95.06 322 LYS A N 1
ATOM 2501 C CA . LYS A 1 322 ? 1.913 -9.879 -24.859 1.00 95.06 322 LYS A CA 1
ATOM 2502 C C . LYS A 1 322 ? 2.368 -8.957 -25.988 1.00 95.06 322 LYS A C 1
ATOM 2504 O O . LYS A 1 322 ? 2.911 -9.452 -26.972 1.00 95.06 322 LYS A O 1
ATOM 2509 N N . LYS A 1 323 ? 2.158 -7.643 -25.861 1.00 95.19 323 LYS A N 1
ATOM 2510 C CA . LYS A 1 323 ? 2.662 -6.672 -26.837 1.00 95.19 323 LYS A CA 1
ATOM 2511 C C . LYS A 1 323 ? 4.189 -6.682 -26.861 1.00 95.19 323 LYS A C 1
ATOM 2513 O O . LYS A 1 323 ? 4.777 -6.871 -27.922 1.00 95.19 323 LYS A O 1
ATOM 2518 N N . LEU A 1 324 ? 4.810 -6.531 -25.693 1.00 95.94 324 LEU A N 1
ATOM 2519 C CA . LEU A 1 324 ? 6.262 -6.450 -25.554 1.00 95.94 324 LEU A CA 1
ATOM 2520 C C . LEU A 1 324 ? 6.964 -7.728 -26.035 1.00 95.94 324 LEU A C 1
ATOM 2522 O O . LEU A 1 324 ? 7.968 -7.651 -26.727 1.00 95.94 324 LEU A O 1
ATOM 2526 N N . THR A 1 325 ? 6.410 -8.905 -25.739 1.00 95.75 325 THR A N 1
ATOM 2527 C CA . THR A 1 325 ? 6.990 -10.212 -26.116 1.00 95.75 325 THR A CA 1
ATOM 2528 C C . THR A 1 325 ? 6.437 -10.806 -27.414 1.00 95.75 325 THR A C 1
ATOM 2530 O O . THR A 1 325 ? 6.681 -11.977 -27.717 1.00 95.75 325 THR A O 1
ATOM 2533 N N . GLY A 1 326 ? 5.668 -10.017 -28.167 1.00 93.88 326 GLY A N 1
ATOM 2534 C CA . GLY A 1 326 ? 5.071 -10.416 -29.436 1.00 93.88 326 GLY A CA 1
ATOM 2535 C C . GLY A 1 326 ? 6.047 -10.330 -30.612 1.00 93.88 326 GLY A C 1
ATOM 2536 O O . GLY A 1 326 ? 7.263 -10.435 -30.466 1.00 93.88 326 GLY A O 1
ATOM 2537 N N . THR A 1 327 ? 5.504 -10.100 -31.807 1.00 92.31 327 THR A N 1
ATOM 2538 C CA . THR A 1 327 ? 6.278 -9.999 -33.060 1.00 92.31 327 THR A CA 1
ATOM 2539 C C . THR A 1 327 ? 7.272 -8.836 -33.072 1.00 92.31 327 THR A C 1
ATOM 2541 O O . THR A 1 327 ? 8.261 -8.883 -33.795 1.00 92.31 327 THR A O 1
ATOM 2544 N N . GLU A 1 328 ? 7.035 -7.805 -32.260 1.00 93.62 328 GLU A N 1
ATOM 2545 C CA . GLU A 1 328 ? 7.864 -6.596 -32.172 1.00 93.62 328 GLU A CA 1
ATOM 2546 C C . GLU A 1 328 ? 8.930 -6.672 -31.064 1.00 93.62 328 GLU A C 1
ATOM 2548 O O . GLU A 1 328 ? 9.595 -5.675 -30.791 1.00 93.62 328 GLU A O 1
ATOM 2553 N N . PHE A 1 329 ? 9.127 -7.840 -30.432 1.00 96.69 329 PHE A N 1
ATOM 2554 C CA . PHE A 1 329 ? 10.039 -8.003 -29.291 1.00 96.69 329 PHE A CA 1
ATOM 2555 C C . PHE A 1 329 ? 11.430 -7.415 -29.544 1.00 96.69 329 PHE A C 1
ATOM 2557 O O . PHE A 1 329 ? 11.925 -6.634 -28.734 1.00 96.69 329 PHE A O 1
ATOM 2564 N N . ARG A 1 330 ? 12.039 -7.724 -30.696 1.00 95.75 330 ARG A N 1
ATOM 2565 C CA . ARG A 1 330 ? 13.378 -7.226 -31.040 1.00 95.75 330 ARG A CA 1
ATOM 2566 C C . ARG A 1 330 ? 13.428 -5.701 -31.152 1.00 95.75 330 ARG A C 1
ATOM 2568 O O . ARG A 1 330 ? 14.347 -5.089 -30.623 1.00 95.75 330 ARG A O 1
ATOM 2575 N N . SER A 1 331 ? 12.413 -5.098 -31.770 1.00 96.38 331 SER A N 1
ATOM 2576 C CA . SER A 1 331 ? 12.318 -3.641 -31.899 1.00 96.38 331 SER A CA 1
ATOM 2577 C C . SER A 1 331 ? 12.180 -2.969 -30.531 1.00 96.38 331 SER A C 1
ATOM 2579 O O . SER A 1 331 ? 12.863 -1.984 -30.254 1.00 96.38 331 SER A O 1
ATOM 2581 N N . TYR A 1 332 ? 11.365 -3.537 -29.632 1.00 97.44 332 TYR A N 1
ATOM 2582 C CA . TYR A 1 332 ? 11.292 -3.058 -28.252 1.00 97.44 332 TYR A CA 1
ATOM 2583 C C . TYR A 1 332 ? 12.626 -3.208 -27.518 1.00 97.44 332 TYR A C 1
ATOM 2585 O O . TYR A 1 332 ? 13.004 -2.297 -26.792 1.00 97.44 332 TYR A O 1
ATOM 2593 N N . GLN A 1 333 ? 13.336 -4.325 -27.695 1.00 97.56 333 GLN A N 1
ATOM 2594 C CA . GLN A 1 333 ? 14.638 -4.553 -27.064 1.00 97.56 333 GLN A CA 1
ATOM 2595 C C . GLN A 1 333 ? 15.687 -3.533 -27.509 1.00 97.56 333 GLN A C 1
ATOM 2597 O O . GLN A 1 333 ? 16.334 -2.937 -26.654 1.00 97.56 333 GLN A O 1
ATOM 2602 N N . GLU A 1 334 ? 15.820 -3.292 -28.814 1.00 97.31 334 GLU A N 1
ATOM 2603 C CA . GLU A 1 334 ? 16.743 -2.295 -29.371 1.00 97.31 334 GLU A CA 1
ATOM 2604 C C . GLU A 1 334 ? 16.426 -0.896 -28.828 1.00 97.31 334 GLU A C 1
ATOM 2606 O O . GLU A 1 334 ? 17.269 -0.271 -28.184 1.00 97.31 334 GLU A O 1
ATOM 2611 N N . ARG A 1 335 ? 15.169 -0.458 -28.973 1.00 97.56 335 ARG A N 1
ATOM 2612 C CA . ARG A 1 335 ? 14.713 0.862 -28.519 1.00 97.56 335 ARG A CA 1
ATOM 2613 C C . ARG A 1 335 ? 14.867 1.054 -27.011 1.00 97.56 335 ARG A C 1
ATOM 2615 O O . ARG A 1 335 ? 15.225 2.135 -26.547 1.00 97.56 335 ARG A O 1
ATOM 2622 N N . PHE A 1 336 ? 14.542 0.033 -26.217 1.00 98.00 336 PHE A N 1
ATOM 2623 C CA . PHE A 1 336 ? 14.604 0.140 -24.760 1.00 98.00 336 PHE A CA 1
ATOM 2624 C C . PHE A 1 336 ? 16.040 0.077 -24.249 1.00 98.00 336 PHE A C 1
ATOM 2626 O O . PHE A 1 336 ? 16.363 0.825 -23.330 1.00 98.00 336 PHE A O 1
ATOM 2633 N N . ALA A 1 337 ? 16.904 -0.754 -24.836 1.00 97.88 337 ALA A N 1
ATOM 2634 C CA . ALA A 1 337 ? 18.321 -0.788 -24.488 1.00 97.88 337 ALA A CA 1
ATOM 2635 C C . ALA A 1 337 ? 19.009 0.547 -24.812 1.00 97.88 337 ALA A C 1
ATOM 2637 O O . ALA A 1 337 ? 19.729 1.065 -23.961 1.00 97.88 337 ALA A O 1
ATOM 2638 N N . GLU A 1 338 ? 18.725 1.142 -25.976 1.00 98.00 338 GLU A N 1
ATOM 2639 C CA . GLU A 1 338 ? 19.239 2.462 -26.371 1.00 98.00 338 GLU A CA 1
ATOM 2640 C C . GLU A 1 338 ? 18.798 3.556 -25.387 1.00 98.00 338 GLU A C 1
ATOM 2642 O O . GLU A 1 338 ? 19.635 4.250 -24.809 1.00 98.00 338 GLU A O 1
ATOM 2647 N N . LYS A 1 339 ? 17.498 3.632 -25.075 1.00 98.19 339 LYS A N 1
ATOM 2648 C CA . LYS A 1 339 ? 16.984 4.583 -24.077 1.00 98.19 339 LYS A CA 1
ATOM 2649 C C . LYS A 1 339 ? 17.617 4.383 -22.697 1.00 98.19 339 LYS A C 1
ATOM 2651 O O . LYS A 1 339 ? 17.969 5.351 -22.024 1.00 98.19 339 LYS A O 1
ATOM 2656 N N . LEU A 1 340 ? 17.773 3.133 -22.254 1.00 98.25 340 LEU A N 1
ATOM 2657 C CA . LEU A 1 340 ? 18.448 2.826 -20.990 1.00 98.25 340 LEU A CA 1
ATOM 2658 C C . LEU A 1 340 ? 19.935 3.206 -21.029 1.00 98.25 340 LEU A C 1
ATOM 2660 O O . LEU A 1 340 ? 20.470 3.586 -19.993 1.00 98.25 340 LEU A O 1
ATOM 2664 N N . HIS A 1 341 ? 20.599 3.121 -22.184 1.00 97.75 341 HIS A N 1
ATOM 2665 C CA . HIS A 1 341 ? 21.996 3.520 -22.373 1.00 97.75 341 HIS A CA 1
ATOM 2666 C C . HIS A 1 341 ? 22.190 5.035 -22.255 1.00 97.75 341 HIS A C 1
ATOM 2668 O O . HIS A 1 341 ? 23.088 5.498 -21.543 1.00 97.75 341 HIS A O 1
ATOM 2674 N N . GLU A 1 342 ? 21.300 5.817 -22.863 1.00 97.00 342 GLU A N 1
ATOM 2675 C CA . GLU A 1 342 ? 21.273 7.270 -22.689 1.00 97.00 342 GLU A CA 1
ATOM 2676 C C . GLU A 1 342 ? 21.025 7.650 -21.223 1.00 97.00 342 GLU A C 1
ATOM 2678 O O . GLU A 1 342 ? 21.734 8.479 -20.650 1.00 97.00 342 GLU A O 1
ATOM 2683 N N . GLN A 1 343 ? 20.046 7.006 -20.582 1.00 96.88 343 GLN A N 1
ATOM 2684 C CA . GLN A 1 343 ? 19.731 7.230 -19.172 1.00 96.88 343 GLN A CA 1
ATOM 2685 C C . GLN A 1 343 ? 20.887 6.812 -18.251 1.00 96.88 343 GLN A C 1
ATOM 2687 O O . GLN A 1 343 ? 21.206 7.528 -17.304 1.00 96.88 343 GLN A O 1
ATOM 2692 N N . ALA A 1 344 ? 21.572 5.707 -18.550 1.00 96.38 344 ALA A N 1
ATOM 2693 C CA . ALA A 1 344 ? 22.774 5.293 -17.838 1.00 96.38 344 ALA A CA 1
ATOM 2694 C C . ALA A 1 344 ? 23.852 6.385 -17.913 1.00 96.38 344 ALA A C 1
ATOM 2696 O O . ALA A 1 344 ? 24.320 6.838 -16.870 1.00 96.38 344 ALA A O 1
ATOM 2697 N N . SER A 1 345 ? 24.152 6.895 -19.110 1.00 95.19 345 SER A N 1
ATOM 2698 C CA . SER A 1 345 ? 25.112 7.992 -19.310 1.00 95.19 345 SER A CA 1
ATOM 2699 C C . SER A 1 345 ? 24.745 9.252 -18.513 1.00 95.19 345 SER A C 1
ATOM 2701 O O . SER A 1 345 ? 25.605 9.872 -17.888 1.00 95.19 345 SER A O 1
ATOM 2703 N N . GLN A 1 346 ? 23.456 9.609 -18.464 1.00 94.75 346 GLN A N 1
ATOM 2704 C CA . GLN A 1 346 ? 22.970 10.742 -17.665 1.00 94.75 346 GLN A CA 1
ATOM 2705 C C . GLN A 1 346 ? 23.159 10.526 -16.157 1.00 94.75 346 GLN A C 1
ATOM 2707 O O . GLN A 1 346 ? 23.492 11.469 -15.441 1.00 94.75 346 GLN A O 1
ATOM 2712 N N . CYS A 1 347 ? 22.946 9.306 -15.661 1.00 94.25 347 CYS A N 1
ATOM 2713 C CA . CYS A 1 347 ? 23.201 8.963 -14.262 1.00 94.25 347 CYS A CA 1
ATOM 2714 C C . CYS A 1 347 ? 24.700 8.980 -13.943 1.00 94.25 347 CYS A C 1
ATOM 2716 O O . CYS A 1 347 ? 25.093 9.518 -12.910 1.00 94.25 347 CYS A O 1
ATOM 2718 N N . GLU A 1 348 ? 25.536 8.439 -14.831 1.00 92.69 348 GLU A N 1
ATOM 2719 C CA . GLU A 1 348 ? 26.995 8.412 -14.676 1.00 92.69 348 GLU A CA 1
ATOM 2720 C C . GLU A 1 348 ? 27.586 9.827 -14.603 1.00 92.69 348 GLU A C 1
ATOM 2722 O O . GLU A 1 348 ? 28.427 10.100 -13.749 1.00 92.69 348 GLU A O 1
ATOM 2727 N N . ALA A 1 349 ? 27.080 10.756 -15.421 1.00 92.00 349 ALA A N 1
ATOM 2728 C CA . ALA A 1 349 ? 27.479 12.162 -15.386 1.00 92.00 349 ALA A CA 1
ATOM 2729 C C . ALA A 1 349 ? 27.168 12.852 -14.042 1.00 92.00 349 ALA A C 1
ATOM 2731 O O . ALA A 1 349 ? 27.882 13.774 -13.654 1.00 92.00 349 ALA A O 1
ATOM 2732 N N . LEU A 1 350 ? 26.132 12.409 -13.317 1.00 90.94 350 LEU A N 1
ATOM 2733 C CA . LEU A 1 350 ? 25.754 12.978 -12.016 1.00 90.94 350 LEU A CA 1
ATOM 2734 C C . LEU A 1 350 ? 26.612 12.459 -10.863 1.00 90.94 350 LEU A C 1
ATOM 2736 O O . LEU A 1 350 ? 26.923 13.216 -9.952 1.00 90.94 350 LEU A O 1
ATOM 2740 N N . ILE A 1 351 ? 26.964 11.172 -10.880 1.00 90.38 351 ILE A N 1
ATOM 2741 C CA . ILE A 1 351 ? 27.666 10.519 -9.761 1.00 90.38 351 ILE A CA 1
ATOM 2742 C C . ILE A 1 351 ? 29.159 10.299 -10.035 1.00 90.38 351 ILE A C 1
ATOM 2744 O O . ILE A 1 351 ? 29.876 9.762 -9.186 1.00 90.38 351 ILE A O 1
ATOM 2748 N N . GLY A 1 352 ? 29.637 10.700 -11.215 1.00 85.69 352 GLY A N 1
ATOM 2749 C CA . GLY A 1 352 ? 30.986 10.470 -11.722 1.00 85.69 352 GLY A CA 1
ATOM 2750 C C . GLY A 1 352 ? 31.199 9.041 -12.229 1.00 85.69 352 GLY A C 1
ATOM 2751 O O . GLY A 1 352 ? 30.514 8.105 -11.806 1.00 85.69 352 GLY A O 1
ATOM 2752 N N . HIS A 1 353 ? 32.202 8.865 -13.096 1.00 85.44 353 HIS A N 1
ATOM 2753 C CA . HIS A 1 353 ? 32.505 7.577 -13.725 1.00 85.44 353 HIS A CA 1
ATOM 2754 C C . HIS A 1 353 ? 32.653 6.456 -12.695 1.00 85.44 353 HIS A C 1
ATOM 2756 O O . HIS A 1 353 ? 33.540 6.454 -11.835 1.00 85.44 353 HIS A O 1
ATOM 2762 N N . CYS A 1 354 ? 31.743 5.496 -12.776 1.00 88.94 354 CYS A N 1
ATOM 2763 C CA . CYS A 1 354 ? 31.754 4.277 -11.995 1.00 88.94 354 CYS A CA 1
ATOM 2764 C C . CYS A 1 354 ? 30.930 3.227 -12.728 1.00 88.94 354 CYS A C 1
ATOM 2766 O O . CYS A 1 354 ? 30.119 3.546 -13.588 1.00 88.94 354 CYS A O 1
ATOM 2768 N N . ARG A 1 355 ? 31.118 1.957 -12.371 1.00 91.94 355 ARG A N 1
ATOM 2769 C CA . ARG A 1 355 ? 30.298 0.893 -12.941 1.00 91.94 355 ARG A CA 1
ATOM 2770 C C . ARG A 1 355 ? 28.836 1.136 -12.566 1.00 91.94 355 ARG A C 1
ATOM 2772 O O . ARG A 1 355 ? 28.518 1.133 -11.376 1.00 91.94 355 ARG A O 1
ATOM 2779 N N . ILE A 1 356 ? 27.965 1.269 -13.559 1.00 94.69 356 ILE A N 1
ATOM 2780 C CA . ILE A 1 356 ? 26.517 1.355 -13.364 1.00 94.69 356 ILE A CA 1
ATOM 2781 C C . ILE A 1 356 ? 25.783 0.261 -14.135 1.00 94.69 356 ILE A C 1
ATOM 2783 O O . ILE A 1 356 ? 26.299 -0.321 -15.089 1.00 94.69 356 ILE A O 1
ATOM 2787 N N . ASN A 1 357 ? 24.562 -0.048 -13.709 1.00 95.88 357 ASN A N 1
ATOM 2788 C CA . ASN A 1 357 ? 23.647 -0.859 -14.495 1.00 95.88 357 ASN A CA 1
ATOM 2789 C C . ASN A 1 357 ? 22.213 -0.390 -14.309 1.00 95.88 357 ASN A C 1
ATOM 2791 O O . ASN A 1 357 ? 21.621 -0.616 -13.257 1.00 95.88 357 ASN A O 1
ATOM 2795 N N . VAL A 1 358 ? 21.669 0.240 -15.350 1.00 97.38 358 VAL A N 1
ATOM 2796 C CA . VAL A 1 358 ? 20.252 0.598 -15.413 1.00 97.38 358 VAL A CA 1
ATOM 2797 C C . VAL A 1 358 ? 19.480 -0.544 -16.068 1.00 97.38 358 VAL A C 1
ATOM 2799 O O . VAL A 1 358 ? 19.882 -1.066 -17.114 1.00 97.38 358 VAL A O 1
ATOM 2802 N N . THR A 1 359 ? 18.395 -0.948 -15.415 1.00 97.81 359 THR A N 1
ATOM 2803 C CA . THR A 1 359 ? 17.568 -2.096 -15.785 1.00 97.81 359 THR A CA 1
ATOM 2804 C C . THR A 1 359 ? 16.090 -1.737 -15.694 1.00 97.81 359 THR A C 1
ATOM 2806 O O . THR A 1 359 ? 15.644 -1.202 -14.676 1.00 97.81 359 THR A O 1
ATOM 2809 N N . LEU A 1 360 ? 15.337 -2.092 -16.736 1.00 98.38 360 LEU A N 1
ATOM 2810 C CA . LEU A 1 360 ? 13.879 -2.074 -16.751 1.00 98.38 360 LEU A CA 1
ATOM 2811 C C . LEU A 1 360 ? 13.340 -3.472 -16.445 1.00 98.38 360 LEU A C 1
ATOM 2813 O O . LEU A 1 360 ? 13.652 -4.446 -17.140 1.00 98.38 360 LEU A O 1
ATOM 2817 N N . TRP A 1 361 ? 12.480 -3.541 -15.439 1.00 97.81 361 TRP A N 1
ATOM 2818 C CA . TRP A 1 361 ? 11.766 -4.740 -15.034 1.00 97.81 361 TRP A CA 1
ATOM 2819 C C . TRP A 1 361 ? 10.278 -4.600 -15.357 1.00 97.81 361 TRP A C 1
ATOM 2821 O O . TRP A 1 361 ? 9.709 -3.545 -15.091 1.00 97.81 361 TRP A O 1
ATOM 2831 N N . ILE A 1 362 ? 9.642 -5.641 -15.896 1.00 96.50 362 ILE A N 1
ATOM 2832 C CA . ILE A 1 362 ? 8.209 -5.650 -16.239 1.00 96.50 362 ILE A CA 1
ATOM 2833 C C . ILE A 1 362 ? 7.502 -6.747 -15.446 1.00 96.50 362 ILE A C 1
ATOM 2835 O O . ILE A 1 362 ? 7.966 -7.887 -15.423 1.00 96.50 362 ILE A O 1
ATOM 2839 N N . ALA A 1 363 ? 6.392 -6.403 -14.797 1.00 92.38 363 ALA A N 1
ATOM 2840 C CA . ALA A 1 363 ? 5.574 -7.346 -14.048 1.00 92.38 363 ALA A CA 1
ATOM 2841 C C . ALA A 1 363 ? 4.663 -8.153 -14.986 1.00 92.38 363 ALA A C 1
ATOM 2843 O O . ALA A 1 363 ? 4.004 -7.596 -15.869 1.00 92.38 363 ALA A O 1
ATOM 2844 N N . HIS A 1 364 ? 4.597 -9.467 -14.776 1.00 88.12 364 HIS A N 1
ATOM 2845 C CA . HIS A 1 364 ? 3.683 -10.358 -15.483 1.00 88.12 364 HIS A CA 1
ATOM 2846 C C . HIS A 1 364 ? 3.334 -11.572 -14.619 1.00 88.12 364 HIS A C 1
ATOM 2848 O O . HIS A 1 364 ? 4.221 -12.289 -14.156 1.00 88.12 364 HIS A O 1
ATOM 2854 N N . GLY A 1 365 ? 2.038 -11.845 -14.439 1.00 84.81 365 GLY A N 1
ATOM 2855 C CA . GLY A 1 365 ? 1.593 -12.923 -13.555 1.00 84.81 365 GLY A CA 1
ATOM 2856 C C . GLY A 1 365 ? 2.163 -12.733 -12.148 1.00 84.81 365 GLY A C 1
ATOM 2857 O O . GLY A 1 365 ? 2.070 -11.639 -11.601 1.00 84.81 365 GLY A O 1
ATOM 2858 N N . SER A 1 366 ? 2.779 -13.770 -11.584 1.00 79.81 366 SER A N 1
ATOM 2859 C CA . SER A 1 366 ? 3.443 -13.746 -10.269 1.00 79.81 366 SER A CA 1
ATOM 2860 C C . SER A 1 366 ? 4.931 -13.373 -10.316 1.00 79.81 366 SER A C 1
ATOM 2862 O O . SER A 1 366 ? 5.664 -13.644 -9.367 1.00 79.81 366 SER A O 1
ATOM 2864 N N . GLN A 1 367 ? 5.423 -12.838 -11.435 1.00 88.19 367 GLN A N 1
ATOM 2865 C CA . GLN A 1 367 ? 6.854 -12.660 -11.669 1.00 88.19 367 GLN A CA 1
ATOM 2866 C C . GLN A 1 367 ? 7.194 -11.234 -12.087 1.00 88.19 367 GLN A C 1
ATOM 2868 O O . GLN A 1 367 ? 6.394 -10.520 -12.697 1.00 88.19 367 GLN A O 1
ATOM 2873 N N . LEU A 1 368 ? 8.433 -10.850 -11.794 1.00 92.94 368 LEU A N 1
ATOM 2874 C CA . LEU A 1 368 ? 9.053 -9.640 -12.302 1.00 92.94 368 LEU A CA 1
ATOM 2875 C C . LEU A 1 368 ? 10.180 -10.022 -13.254 1.00 92.94 368 LEU A C 1
ATOM 2877 O O . LEU A 1 368 ? 11.175 -10.629 -12.858 1.00 92.94 368 LEU A O 1
ATOM 2881 N N . THR A 1 369 ? 10.029 -9.664 -14.523 1.00 96.06 369 THR A N 1
ATOM 2882 C CA . THR A 1 369 ? 10.983 -10.034 -15.562 1.00 96.06 369 THR A CA 1
ATOM 2883 C C . THR A 1 369 ? 11.975 -8.914 -15.810 1.00 96.06 369 THR A C 1
ATOM 2885 O O . THR A 1 369 ? 11.583 -7.775 -16.070 1.00 96.06 369 THR A O 1
ATOM 2888 N N . ARG A 1 370 ? 13.269 -9.241 -15.817 1.00 96.50 370 ARG A N 1
ATOM 2889 C CA . ARG A 1 370 ? 14.330 -8.345 -16.281 1.00 96.50 370 ARG A CA 1
ATOM 2890 C C . ARG A 1 370 ? 14.233 -8.166 -17.793 1.00 96.50 370 ARG A C 1
ATOM 2892 O O . ARG A 1 370 ? 14.891 -8.884 -18.545 1.00 96.50 370 ARG A O 1
ATOM 2899 N N . TYR A 1 371 ? 13.394 -7.232 -18.221 1.00 97.56 371 TYR A N 1
ATOM 2900 C CA . TYR A 1 371 ? 13.015 -7.085 -19.618 1.00 97.56 371 TYR A CA 1
ATOM 2901 C C . TYR A 1 371 ? 14.126 -6.464 -20.464 1.00 97.56 371 TYR A C 1
ATOM 2903 O O . TYR A 1 371 ? 14.441 -6.998 -21.520 1.00 97.56 371 TYR A O 1
ATOM 2911 N N . ALA A 1 372 ? 14.742 -5.369 -20.013 1.00 97.62 372 ALA A N 1
ATOM 2912 C CA . ALA A 1 372 ? 15.805 -4.693 -20.759 1.00 97.62 372 ALA A CA 1
ATOM 2913 C C . ALA A 1 372 ? 16.896 -4.165 -19.822 1.00 97.62 372 ALA A C 1
ATOM 2915 O O . ALA A 1 372 ? 16.624 -3.779 -18.683 1.00 97.62 372 ALA A O 1
ATOM 2916 N N . THR A 1 373 ? 18.138 -4.139 -20.304 1.00 96.94 373 THR A N 1
ATOM 2917 C CA . THR A 1 373 ? 19.276 -3.521 -19.611 1.00 96.94 373 THR A CA 1
ATOM 2918 C C . THR A 1 373 ? 20.058 -2.661 -20.594 1.00 96.94 373 THR A C 1
ATOM 2920 O O . THR A 1 373 ? 20.055 -2.918 -21.791 1.00 96.94 373 THR A O 1
ATOM 2923 N N . HIS A 1 374 ? 20.740 -1.636 -20.092 1.00 95.88 374 HIS A N 1
ATOM 2924 C CA . HIS A 1 374 ? 21.459 -0.679 -20.942 1.00 95.88 374 HIS A CA 1
ATOM 2925 C C . HIS A 1 374 ? 22.677 -1.252 -21.708 1.00 95.88 374 HIS A C 1
ATOM 2927 O O . HIS A 1 374 ? 23.237 -0.573 -22.563 1.00 95.88 374 HIS A O 1
ATOM 2933 N N . ASP A 1 375 ? 23.140 -2.458 -21.352 1.00 93.44 375 ASP A N 1
ATOM 2934 C CA . ASP A 1 375 ? 24.420 -3.042 -21.786 1.00 93.44 375 ASP A CA 1
ATOM 2935 C C . ASP A 1 375 ? 24.278 -4.234 -22.745 1.00 93.44 375 ASP A C 1
ATOM 2937 O O . ASP A 1 375 ? 25.283 -4.819 -23.152 1.00 93.44 375 ASP A O 1
ATOM 2941 N N . ARG A 1 376 ? 23.049 -4.656 -23.065 1.00 94.81 376 ARG A N 1
ATOM 2942 C CA . ARG A 1 376 ? 22.794 -5.797 -23.955 1.00 94.81 376 ARG A CA 1
ATOM 2943 C C . ARG A 1 376 ? 21.392 -5.745 -24.548 1.00 94.81 376 ARG A C 1
ATOM 2945 O O . ARG A 1 376 ? 20.483 -5.153 -23.979 1.00 94.81 376 ARG A O 1
ATOM 2952 N N . ILE A 1 377 ? 21.218 -6.479 -25.639 1.00 96.56 377 ILE A N 1
ATOM 2953 C CA . ILE A 1 377 ? 19.934 -6.709 -26.304 1.00 96.56 377 ILE A CA 1
ATOM 2954 C C . ILE A 1 377 ? 19.636 -8.205 -26.219 1.00 96.56 377 ILE A C 1
ATOM 2956 O O . ILE A 1 377 ? 20.484 -9.028 -26.577 1.00 96.56 377 ILE A O 1
ATOM 2960 N N . TYR A 1 378 ? 18.447 -8.570 -25.740 1.00 95.94 378 TYR A N 1
ATOM 2961 C CA . TYR A 1 378 ? 17.981 -9.955 -25.806 1.00 95.94 378 TYR A CA 1
ATOM 2962 C C . TYR A 1 378 ? 17.386 -10.223 -27.191 1.00 95.94 378 TYR A C 1
ATOM 2964 O O . TYR A 1 378 ? 16.583 -9.445 -27.698 1.00 95.94 378 TYR A O 1
ATOM 2972 N N . LEU A 1 379 ? 17.782 -11.330 -27.816 1.00 93.44 379 LEU A N 1
ATOM 2973 C CA . LEU A 1 379 ? 17.289 -11.732 -29.135 1.00 93.44 379 LEU A CA 1
ATOM 2974 C C . LEU A 1 379 ? 15.966 -12.490 -29.041 1.00 93.44 379 LEU A C 1
ATOM 2976 O O . LEU A 1 379 ? 15.130 -12.377 -29.934 1.00 93.44 379 LEU A O 1
ATOM 2980 N N . TYR A 1 380 ? 15.777 -13.229 -27.946 1.00 94.06 380 TYR A N 1
ATOM 2981 C CA . TYR A 1 380 ? 14.605 -14.063 -27.711 1.00 94.06 380 TYR A CA 1
ATOM 2982 C C . TYR A 1 380 ? 14.065 -13.860 -26.294 1.00 94.06 380 TYR A C 1
ATOM 2984 O O . TYR A 1 380 ? 14.832 -13.646 -25.350 1.00 94.06 380 TYR A O 1
ATOM 2992 N N . LYS A 1 381 ? 12.741 -13.954 -26.130 1.00 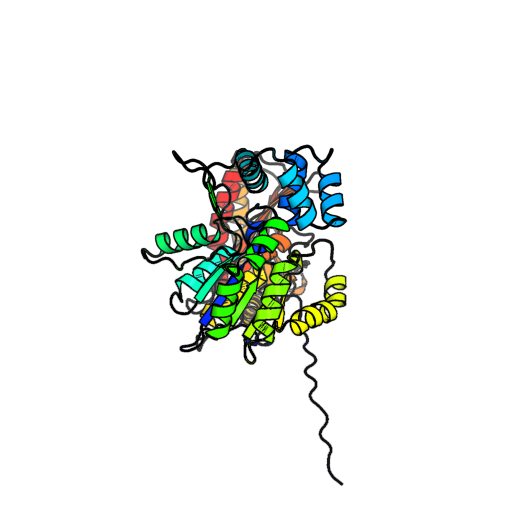93.12 381 LYS A N 1
ATOM 2993 C CA . LYS A 1 381 ? 12.072 -13.756 -24.833 1.00 93.12 381 LYS A CA 1
ATOM 2994 C C . LYS A 1 381 ? 12.476 -14.810 -23.796 1.00 93.12 381 LYS A C 1
ATOM 2996 O O . LYS A 1 381 ? 12.448 -14.541 -22.604 1.00 93.12 381 LYS A O 1
ATOM 3001 N N . GLU A 1 382 ? 12.902 -15.988 -24.242 1.00 94.25 382 GLU A N 1
ATOM 3002 C CA . GLU A 1 382 ? 13.374 -17.096 -23.408 1.00 94.25 382 GLU A CA 1
ATOM 3003 C C . GLU A 1 382 ? 14.694 -16.763 -22.691 1.00 94.25 382 GLU A C 1
ATOM 3005 O O . GLU A 1 382 ? 15.068 -17.434 -21.734 1.00 94.25 382 GLU A O 1
ATOM 3010 N N . GLN A 1 383 ? 15.407 -15.719 -23.132 1.00 94.75 383 GLN A N 1
ATOM 3011 C CA . GLN A 1 383 ? 16.633 -15.240 -22.487 1.00 94.75 383 GLN A CA 1
ATOM 3012 C C . GLN A 1 383 ? 16.358 -14.296 -21.309 1.00 94.75 383 GLN A C 1
ATOM 3014 O O . GLN A 1 383 ? 17.281 -13.959 -20.557 1.00 94.75 383 GLN A O 1
ATOM 3019 N N . LEU A 1 384 ? 15.112 -13.836 -21.166 1.00 95.69 384 LEU A N 1
ATOM 3020 C CA . LEU A 1 384 ? 14.715 -12.964 -20.076 1.00 95.69 384 LEU A CA 1
ATOM 3021 C C . LEU A 1 384 ? 14.701 -13.747 -18.762 1.00 95.69 384 LEU A C 1
ATOM 3023 O O . LEU A 1 384 ? 14.331 -14.918 -18.711 1.00 95.69 384 LEU A O 1
ATOM 3027 N N . ARG A 1 385 ? 15.119 -13.085 -17.683 1.00 94.06 385 ARG A N 1
ATOM 3028 C CA . ARG A 1 385 ? 15.156 -13.681 -16.344 1.00 94.06 385 ARG A CA 1
ATOM 3029 C C . ARG A 1 385 ? 13.966 -13.215 -15.535 1.00 94.06 385 ARG A C 1
ATOM 3031 O O . ARG A 1 385 ? 13.698 -12.016 -15.495 1.00 94.06 385 ARG A O 1
ATOM 3038 N N . ASN A 1 386 ? 13.308 -14.158 -14.880 1.00 93.44 386 ASN A N 1
ATOM 3039 C CA . ASN A 1 386 ? 12.166 -13.905 -14.019 1.00 93.44 386 ASN A CA 1
ATOM 3040 C C . ASN A 1 386 ? 12.606 -14.023 -12.570 1.00 93.44 386 ASN A C 1
ATOM 3042 O O . ASN A 1 386 ? 13.283 -14.983 -12.213 1.00 93.44 386 ASN A O 1
ATOM 3046 N N . GLU A 1 387 ? 12.192 -13.066 -11.755 1.00 91.94 387 GLU A N 1
ATOM 3047 C CA . GLU A 1 387 ? 12.465 -13.048 -10.327 1.00 91.94 387 GLU A CA 1
ATOM 3048 C C . GLU A 1 387 ? 11.152 -12.967 -9.544 1.00 91.94 387 GLU A C 1
ATOM 3050 O O . GLU A 1 387 ? 10.116 -12.526 -10.059 1.00 91.94 387 GLU A O 1
ATOM 3055 N N . ALA A 1 388 ? 11.204 -13.405 -8.286 1.00 85.75 388 ALA A N 1
ATOM 3056 C CA . ALA A 1 388 ? 10.069 -13.340 -7.378 1.00 85.75 388 ALA A CA 1
ATOM 3057 C C . ALA A 1 388 ? 9.733 -11.890 -6.991 1.00 85.75 388 ALA A C 1
ATOM 3059 O O . ALA A 1 388 ? 10.614 -11.039 -6.827 1.00 85.75 388 ALA A O 1
ATOM 3060 N N . VAL A 1 389 ? 8.443 -11.638 -6.804 1.00 86.69 389 VAL A N 1
ATOM 3061 C CA . VAL A 1 389 ? 7.867 -10.377 -6.315 1.00 86.69 389 VAL A CA 1
ATOM 3062 C C . VAL A 1 389 ? 7.418 -10.521 -4.865 1.00 86.69 389 VAL A C 1
ATOM 3064 O O . VAL A 1 389 ? 7.334 -11.639 -4.361 1.00 86.69 389 VAL A O 1
ATOM 3067 N N . GLY A 1 390 ? 7.132 -9.394 -4.216 1.00 83.25 390 GLY A N 1
ATOM 3068 C CA . GLY A 1 390 ? 6.615 -9.350 -2.850 1.00 83.25 390 GLY A CA 1
ATOM 3069 C C . GLY A 1 390 ? 7.487 -8.542 -1.900 1.00 83.25 390 GLY A C 1
ATOM 3070 O O . GLY A 1 390 ? 8.656 -8.271 -2.204 1.00 83.25 390 GLY A O 1
ATOM 3071 N N . PHE A 1 391 ? 6.933 -8.188 -0.739 1.00 82.75 391 PHE A N 1
ATOM 3072 C CA . PHE A 1 391 ? 7.636 -7.456 0.322 1.00 82.75 391 PHE A CA 1
ATOM 3073 C C . PHE A 1 391 ? 8.930 -8.157 0.782 1.00 82.75 391 PHE A C 1
ATOM 3075 O O . PHE A 1 391 ? 9.912 -7.498 1.124 1.00 82.75 391 PHE A O 1
ATOM 3082 N N . ASP A 1 392 ? 8.964 -9.490 0.718 1.00 85.75 392 ASP A N 1
ATOM 3083 C CA . ASP A 1 392 ? 10.081 -10.362 1.094 1.00 85.75 392 ASP A CA 1
ATOM 3084 C C . ASP A 1 392 ? 10.938 -10.815 -0.099 1.00 85.75 392 ASP A C 1
ATOM 3086 O O . ASP A 1 392 ? 11.809 -11.677 0.045 1.00 85.75 392 ASP A O 1
ATOM 3090 N N . SER A 1 393 ? 10.737 -10.231 -1.288 1.00 88.31 393 SER A N 1
ATOM 3091 C CA . SER A 1 393 ? 11.555 -10.564 -2.454 1.00 88.31 393 SER A CA 1
ATOM 3092 C C . SER A 1 393 ? 13.044 -10.350 -2.147 1.00 88.31 393 SER A C 1
ATOM 3094 O O . SER A 1 393 ? 13.428 -9.296 -1.618 1.00 88.31 393 SER A O 1
ATOM 3096 N N . PRO A 1 394 ? 13.932 -11.287 -2.535 1.00 88.00 394 PRO A N 1
ATOM 3097 C CA . PRO A 1 394 ? 15.370 -11.099 -2.363 1.00 88.00 394 PRO A CA 1
ATOM 3098 C C . PRO A 1 394 ? 15.901 -9.942 -3.224 1.00 88.00 394 PRO A C 1
ATOM 3100 O O . PRO A 1 394 ? 16.940 -9.355 -2.911 1.00 88.00 394 PRO A O 1
ATOM 3103 N N . TYR A 1 395 ? 15.170 -9.548 -4.271 1.00 90.12 395 TYR A N 1
ATOM 3104 C CA . TYR A 1 395 ? 15.538 -8.449 -5.154 1.00 90.12 395 TYR A CA 1
ATOM 3105 C C . TYR A 1 395 ? 14.825 -7.161 -4.758 1.00 90.12 395 TYR A C 1
ATOM 3107 O O . TYR A 1 395 ? 13.602 -7.114 -4.646 1.00 90.12 395 TYR A O 1
ATOM 3115 N N . ILE A 1 396 ? 15.588 -6.068 -4.658 1.00 92.81 396 ILE A N 1
ATOM 3116 C CA . ILE A 1 396 ? 15.029 -4.736 -4.386 1.00 92.81 396 ILE A CA 1
ATOM 3117 C C . ILE A 1 396 ? 13.943 -4.346 -5.396 1.00 92.81 396 ILE A C 1
ATOM 3119 O O . ILE A 1 396 ? 12.967 -3.718 -5.013 1.00 92.81 396 ILE A O 1
ATOM 3123 N N . ALA A 1 397 ? 14.062 -4.765 -6.662 1.00 93.62 397 ALA A N 1
ATOM 3124 C CA . ALA A 1 397 ? 13.046 -4.494 -7.673 1.00 93.62 397 ALA A CA 1
ATOM 3125 C C . ALA A 1 397 ? 11.714 -5.205 -7.369 1.00 93.62 397 ALA A C 1
ATOM 3127 O O . ALA A 1 397 ? 10.660 -4.595 -7.511 1.00 93.62 397 ALA A O 1
ATOM 3128 N N . GLY A 1 398 ? 11.756 -6.455 -6.892 1.00 91.69 398 GLY A N 1
ATOM 3129 C CA . GLY A 1 398 ? 10.557 -7.188 -6.479 1.00 91.69 398 GLY A CA 1
ATOM 3130 C C . GLY A 1 398 ? 9.877 -6.548 -5.269 1.00 91.69 398 GLY A C 1
ATOM 3131 O O . GLY A 1 398 ? 8.659 -6.383 -5.283 1.00 91.69 398 GLY A O 1
ATOM 3132 N N . ARG A 1 399 ? 10.666 -6.092 -4.284 1.00 90.06 399 ARG A N 1
ATOM 3133 C CA . ARG A 1 399 ? 10.147 -5.361 -3.115 1.00 90.06 399 ARG A CA 1
ATOM 3134 C C . ARG A 1 399 ? 9.542 -4.016 -3.493 1.00 90.06 399 ARG A C 1
ATOM 3136 O O . ARG A 1 399 ? 8.455 -3.701 -3.042 1.00 90.06 399 ARG A O 1
ATOM 3143 N N . VAL A 1 400 ? 10.204 -3.247 -4.359 1.00 90.44 400 VAL A N 1
ATOM 3144 C CA . VAL A 1 400 ? 9.698 -1.948 -4.838 1.00 90.44 400 VAL A CA 1
ATOM 3145 C C . VAL A 1 400 ? 8.398 -2.090 -5.626 1.00 90.44 400 VAL A C 1
ATOM 3147 O O . VAL A 1 400 ? 7.538 -1.220 -5.528 1.00 90.44 400 VAL A O 1
ATOM 3150 N N . LEU A 1 401 ? 8.229 -3.170 -6.395 1.00 88.56 401 LEU A N 1
ATOM 3151 C CA . LEU A 1 401 ? 6.942 -3.460 -7.026 1.00 88.56 401 LEU A CA 1
ATOM 3152 C C . LEU A 1 401 ? 5.869 -3.756 -5.965 1.00 88.56 401 LEU A C 1
ATOM 3154 O O . LEU A 1 401 ? 4.791 -3.172 -6.033 1.00 88.56 401 LEU A O 1
ATOM 3158 N N . GLY A 1 402 ? 6.186 -4.618 -4.992 1.00 80.75 402 GLY A N 1
ATOM 3159 C CA . GLY A 1 402 ? 5.270 -5.042 -3.926 1.00 80.75 402 GLY A CA 1
ATOM 3160 C C . GLY A 1 402 ? 4.895 -3.936 -2.937 1.00 80.75 402 GLY A C 1
ATOM 3161 O O . GLY A 1 402 ? 3.780 -3.921 -2.440 1.00 80.75 402 GLY A O 1
ATOM 3162 N N . THR A 1 403 ? 5.764 -2.955 -2.682 1.00 78.62 403 THR A N 1
ATOM 3163 C CA . THR A 1 403 ? 5.456 -1.797 -1.815 1.00 78.62 403 THR A CA 1
ATOM 3164 C C . THR A 1 403 ? 4.991 -0.569 -2.595 1.00 78.62 403 THR A C 1
ATOM 3166 O O . THR A 1 403 ? 4.487 0.389 -2.009 1.00 78.62 403 THR A O 1
ATOM 3169 N N . ASN A 1 404 ? 5.203 -0.558 -3.917 1.00 85.06 404 ASN A N 1
ATOM 3170 C CA . ASN A 1 404 ? 5.020 0.604 -4.783 1.00 85.06 404 ASN A CA 1
ATOM 3171 C C . ASN A 1 404 ? 5.668 1.888 -4.206 1.00 85.06 404 ASN A C 1
ATOM 3173 O O . ASN A 1 404 ? 5.168 3.004 -4.363 1.00 85.06 404 ASN A O 1
ATOM 3177 N N . GLN A 1 405 ? 6.821 1.727 -3.552 1.00 84.00 405 GLN A N 1
ATOM 3178 C CA . GLN A 1 405 ? 7.638 2.805 -3.001 1.00 84.00 405 GLN A CA 1
ATOM 3179 C C . GLN A 1 405 ? 9.071 2.687 -3.506 1.00 84.00 405 GLN A C 1
ATOM 3181 O O . GLN A 1 405 ? 9.624 1.594 -3.596 1.00 84.00 405 GLN A O 1
ATOM 3186 N N . SER A 1 406 ? 9.702 3.819 -3.820 1.00 90.00 406 SER A N 1
ATOM 3187 C CA . SER A 1 406 ? 11.118 3.827 -4.189 1.00 90.00 406 SER A CA 1
ATOM 3188 C C . SER A 1 406 ? 11.991 3.383 -3.017 1.00 90.00 406 SER A C 1
ATOM 3190 O O . SER A 1 406 ? 11.781 3.828 -1.891 1.00 90.00 406 SER A O 1
ATOM 3192 N N . SER A 1 407 ? 13.016 2.580 -3.287 1.00 90.62 407 SER A N 1
ATOM 3193 C CA . SER A 1 407 ? 13.936 2.083 -2.263 1.00 90.62 407 SER A CA 1
ATOM 3194 C C . SER A 1 407 ? 15.389 2.233 -2.703 1.00 90.62 407 SER A C 1
ATOM 3196 O O . SER A 1 407 ? 15.706 2.161 -3.892 1.00 90.62 407 SER A O 1
ATOM 3198 N N . SER A 1 408 ? 16.281 2.432 -1.732 1.00 91.81 408 SER A N 1
ATOM 3199 C CA . SER A 1 408 ? 17.730 2.479 -1.921 1.00 91.81 408 SER A CA 1
ATOM 3200 C C . SER A 1 408 ? 18.401 1.614 -0.863 1.00 91.81 408 SER A C 1
ATOM 3202 O O . SER A 1 408 ? 18.219 1.843 0.329 1.00 91.81 408 SER A O 1
ATOM 3204 N N . GLN A 1 409 ? 19.226 0.662 -1.290 1.00 91.69 409 GLN A N 1
ATOM 3205 C CA . GLN A 1 409 ? 19.946 -0.245 -0.400 1.00 91.69 409 GLN A CA 1
ATOM 3206 C C . GLN A 1 409 ? 21.443 -0.220 -0.696 1.00 91.69 409 GLN A C 1
ATOM 3208 O O . GLN A 1 409 ? 21.860 -0.220 -1.854 1.00 91.69 409 GLN A O 1
ATOM 3213 N N . SER A 1 410 ? 22.250 -0.212 0.363 1.00 90.75 410 SER A N 1
ATOM 3214 C CA . SER A 1 410 ? 23.704 -0.365 0.273 1.00 90.75 410 SER A CA 1
ATOM 3215 C C . SER A 1 410 ? 24.114 -1.801 0.571 1.00 90.75 410 SER A C 1
ATOM 3217 O O . SER A 1 410 ? 23.515 -2.457 1.420 1.00 90.75 410 SER A O 1
ATOM 3219 N N . PHE A 1 411 ? 25.168 -2.261 -0.094 1.00 88.81 411 PHE A N 1
ATOM 3220 C CA . PHE A 1 411 ? 25.720 -3.601 0.067 1.00 88.81 411 PHE A CA 1
ATOM 3221 C C . PHE A 1 411 ? 27.223 -3.518 0.327 1.00 88.81 411 PHE A C 1
ATOM 3223 O O . PHE A 1 411 ? 27.936 -2.709 -0.274 1.00 88.81 411 PHE A O 1
ATOM 3230 N N . GLU A 1 412 ? 27.717 -4.361 1.229 1.00 85.81 412 GLU A N 1
ATOM 3231 C CA . GLU A 1 412 ? 29.154 -4.478 1.500 1.00 85.81 412 GLU A CA 1
ATOM 3232 C C . GLU A 1 412 ? 29.830 -5.386 0.467 1.00 85.81 412 GLU A C 1
ATOM 3234 O O . GLU A 1 412 ? 30.870 -5.044 -0.109 1.00 85.81 412 GLU A O 1
ATOM 3239 N N . ASN A 1 413 ? 29.167 -6.497 0.145 1.00 81.56 413 ASN A N 1
ATOM 3240 C CA . ASN A 1 413 ? 29.659 -7.541 -0.744 1.00 81.56 413 ASN A CA 1
ATOM 3241 C C . ASN A 1 413 ? 29.043 -7.444 -2.146 1.00 81.56 413 ASN A C 1
ATOM 3243 O O . ASN A 1 413 ? 27.963 -6.893 -2.337 1.00 81.56 413 ASN A O 1
ATOM 3247 N N . GLY A 1 414 ? 29.741 -7.999 -3.138 1.00 86.62 414 GLY A N 1
ATOM 3248 C CA . GLY A 1 414 ? 29.296 -8.008 -4.533 1.00 86.62 414 GLY A CA 1
ATOM 3249 C C . GLY A 1 414 ? 29.747 -6.797 -5.355 1.00 86.62 414 GLY A C 1
ATOM 3250 O O . GLY A 1 414 ? 30.455 -5.905 -4.871 1.00 86.62 414 GLY A O 1
ATOM 3251 N N . ILE A 1 415 ? 29.360 -6.820 -6.636 1.00 90.38 415 ILE A N 1
ATOM 3252 C CA . ILE A 1 415 ? 29.758 -5.823 -7.646 1.00 90.38 415 ILE A CA 1
ATOM 3253 C C . ILE A 1 415 ? 29.016 -4.491 -7.504 1.00 90.38 415 ILE A C 1
ATOM 3255 O O . ILE A 1 415 ? 29.542 -3.461 -7.915 1.00 90.38 415 ILE A O 1
ATOM 3259 N N . TRP A 1 416 ? 27.813 -4.510 -6.930 1.00 94.06 416 TRP A N 1
ATOM 3260 C CA . TRP A 1 416 ? 27.004 -3.324 -6.677 1.00 94.06 416 TRP A CA 1
ATOM 3261 C C . TRP A 1 416 ? 27.132 -2.971 -5.206 1.00 94.06 416 TRP A C 1
ATOM 3263 O O . TRP A 1 416 ? 26.820 -3.788 -4.347 1.00 94.06 416 TRP A O 1
ATOM 3273 N N . LYS A 1 417 ? 27.609 -1.765 -4.916 1.00 94.44 417 LYS A N 1
ATOM 3274 C CA . LYS A 1 417 ? 27.724 -1.247 -3.548 1.00 94.44 417 LYS A CA 1
ATOM 3275 C C . LYS A 1 417 ? 26.480 -0.489 -3.121 1.00 94.44 417 LYS A C 1
ATOM 3277 O O . LYS A 1 417 ? 26.238 -0.337 -1.927 1.00 94.44 417 LYS A O 1
ATOM 3282 N N . GLN A 1 418 ? 25.685 -0.050 -4.089 1.00 94.38 418 GLN A N 1
ATOM 3283 C CA . GLN A 1 418 ? 24.391 0.557 -3.860 1.00 94.38 418 GLN A CA 1
ATOM 3284 C C . GLN A 1 418 ? 23.440 0.207 -5.003 1.00 94.38 418 GLN A C 1
ATOM 3286 O O . GLN A 1 418 ? 23.857 0.137 -6.158 1.00 94.38 418 GLN A O 1
ATOM 3291 N N . VAL A 1 419 ? 22.169 -0.022 -4.685 1.00 95.12 419 VAL A N 1
ATOM 3292 C CA . VAL A 1 419 ? 21.108 -0.224 -5.673 1.00 95.12 419 VAL A CA 1
ATOM 3293 C C . VAL A 1 419 ? 19.921 0.650 -5.301 1.00 95.12 419 VAL A C 1
ATOM 3295 O O . VAL A 1 419 ? 19.512 0.670 -4.142 1.00 95.12 419 VAL A O 1
ATOM 3298 N N . MET A 1 420 ? 19.369 1.355 -6.284 1.00 95.94 420 MET A N 1
ATOM 3299 C CA . MET A 1 420 ? 18.125 2.112 -6.145 1.00 95.94 420 MET A CA 1
ATOM 3300 C C . MET A 1 420 ? 17.088 1.552 -7.110 1.00 95.94 420 MET A C 1
ATOM 3302 O O . MET A 1 420 ? 17.434 1.164 -8.227 1.00 95.94 420 MET A O 1
ATOM 3306 N N . ALA A 1 421 ? 15.828 1.513 -6.701 1.00 96.94 421 ALA A N 1
ATOM 3307 C CA . ALA A 1 421 ? 14.728 1.059 -7.537 1.00 96.94 421 ALA A CA 1
ATOM 3308 C C . ALA A 1 421 ? 13.489 1.932 -7.331 1.00 96.94 421 ALA A C 1
ATOM 3310 O O . ALA A 1 421 ? 13.223 2.396 -6.223 1.00 96.94 421 ALA A O 1
ATOM 3311 N N . PHE A 1 422 ? 12.751 2.156 -8.416 1.00 96.56 422 PHE A N 1
ATOM 3312 C CA . PHE A 1 422 ? 11.588 3.034 -8.468 1.00 96.56 422 PHE A CA 1
ATOM 3313 C C . PHE A 1 422 ? 10.442 2.342 -9.213 1.00 96.56 422 PHE A C 1
ATOM 3315 O O . PHE A 1 422 ? 10.674 1.812 -10.307 1.00 96.56 422 PHE A O 1
ATOM 3322 N N . PRO A 1 423 ? 9.216 2.346 -8.664 1.00 93.69 423 PRO A N 1
ATOM 3323 C CA . PRO A 1 423 ? 8.077 1.733 -9.325 1.00 93.69 423 PRO A CA 1
ATOM 3324 C C . PRO A 1 423 ? 7.645 2.590 -10.519 1.00 93.69 423 PRO A C 1
ATOM 3326 O O . PRO A 1 423 ? 7.620 3.818 -10.453 1.00 93.69 423 PRO A O 1
ATOM 3329 N N . ILE A 1 424 ? 7.290 1.938 -11.621 1.00 95.25 424 ILE A N 1
ATOM 3330 C CA . ILE A 1 424 ? 6.697 2.572 -12.795 1.00 95.25 424 ILE A CA 1
ATOM 3331 C C . ILE A 1 424 ? 5.209 2.240 -12.797 1.00 95.25 424 ILE A C 1
ATOM 3333 O O . ILE A 1 424 ? 4.779 1.108 -13.043 1.00 95.25 424 ILE A O 1
ATOM 3337 N N . GLN A 1 425 ? 4.430 3.279 -12.538 1.00 91.81 425 GLN A N 1
ATOM 3338 C CA . GLN A 1 425 ? 2.983 3.242 -12.566 1.00 91.81 425 GLN A CA 1
ATOM 3339 C C . GLN A 1 425 ? 2.471 3.573 -13.968 1.00 91.81 425 GLN A C 1
ATOM 3341 O O . GLN A 1 425 ? 2.866 4.582 -14.554 1.00 91.81 425 GLN A O 1
ATOM 3346 N N . VAL A 1 426 ? 1.586 2.743 -14.512 1.00 91.88 426 VAL A N 1
ATOM 3347 C CA . VAL A 1 426 ? 1.032 2.899 -15.860 1.00 91.88 426 VAL A CA 1
ATOM 3348 C C . VAL A 1 426 ? -0.487 2.962 -15.771 1.00 91.88 426 VAL A C 1
ATOM 3350 O O . VAL A 1 426 ? -1.132 2.128 -15.139 1.00 91.88 426 VAL A O 1
ATOM 3353 N N . GLN A 1 427 ? -1.059 3.965 -16.432 1.00 89.00 427 GLN A N 1
ATOM 3354 C CA . GLN A 1 427 ? -2.496 4.050 -16.674 1.00 89.00 427 GLN A CA 1
ATOM 3355 C C . GLN A 1 427 ? -2.729 3.766 -18.152 1.00 89.00 427 GLN A C 1
ATOM 3357 O O . GLN A 1 427 ? -2.235 4.521 -18.986 1.00 89.00 427 GLN A O 1
ATOM 3362 N N . GLU A 1 428 ? -3.448 2.695 -18.469 1.00 84.56 428 GLU A N 1
ATOM 3363 C CA . GLU A 1 428 ? -3.738 2.317 -19.855 1.00 84.56 428 GLU A CA 1
ATOM 3364 C C . GLU A 1 428 ? -4.680 3.331 -20.526 1.00 84.56 428 GLU A C 1
ATOM 3366 O O . GLU A 1 428 ? -4.410 3.820 -21.617 1.00 84.56 428 GLU A O 1
ATOM 3371 N N . SER A 1 429 ? -5.767 3.706 -19.851 1.00 81.50 429 SER A N 1
ATOM 3372 C CA . SER A 1 429 ? -6.730 4.688 -20.350 1.00 81.50 429 SER A CA 1
ATOM 3373 C C . SER A 1 429 ? -7.350 5.465 -19.190 1.00 81.50 429 SER A C 1
ATOM 3375 O O . SER A 1 429 ? -7.278 5.032 -18.040 1.00 81.50 429 SER A O 1
ATOM 3377 N N . LYS A 1 430 ? -8.004 6.599 -19.477 1.00 75.94 430 LYS A N 1
ATOM 3378 C CA . LYS A 1 430 ? -8.691 7.409 -18.451 1.00 75.94 430 LYS A CA 1
ATOM 3379 C C . LYS A 1 430 ? -9.775 6.634 -17.686 1.00 75.94 430 LYS A C 1
ATOM 3381 O O . LYS A 1 430 ? -10.101 7.021 -16.572 1.00 75.94 430 LYS A O 1
ATOM 3386 N N . GLY A 1 431 ? -10.320 5.566 -18.274 1.00 78.31 431 GLY A N 1
ATOM 3387 C CA . GLY A 1 431 ? -11.336 4.711 -17.655 1.00 78.31 431 GLY A CA 1
ATOM 3388 C C . GLY A 1 431 ? -10.775 3.601 -16.765 1.00 78.31 431 GLY A C 1
ATOM 3389 O O . GLY A 1 431 ? -11.554 2.809 -16.247 1.00 78.31 431 GLY A O 1
ATOM 3390 N N . PHE A 1 432 ? -9.452 3.527 -16.604 1.00 84.94 432 PHE A N 1
ATOM 3391 C CA . PHE A 1 432 ? -8.777 2.528 -15.786 1.00 84.94 432 PHE A CA 1
ATOM 3392 C C . PHE A 1 432 ? -7.975 3.174 -14.664 1.00 84.94 432 PHE A C 1
ATOM 3394 O O . PHE A 1 432 ? -7.439 4.279 -14.807 1.00 84.94 432 PHE A O 1
ATOM 3401 N N . SER A 1 433 ? -7.830 2.430 -13.574 1.00 87.19 433 SER A N 1
ATOM 3402 C CA . SER A 1 433 ? -6.910 2.764 -12.497 1.00 87.19 433 SER A CA 1
ATOM 3403 C C . SER A 1 433 ? -5.452 2.789 -12.980 1.00 87.19 433 SER A C 1
ATOM 3405 O O . SER A 1 433 ? -5.078 2.199 -14.004 1.00 87.19 433 SER A O 1
ATOM 3407 N N . ILE A 1 434 ? -4.616 3.480 -12.211 1.00 88.12 434 ILE A N 1
ATOM 3408 C CA . ILE A 1 434 ? -3.165 3.491 -12.388 1.00 88.12 434 ILE A CA 1
ATOM 3409 C C . ILE A 1 434 ? -2.587 2.288 -11.636 1.00 88.12 434 ILE A C 1
ATOM 3411 O O . ILE A 1 434 ? -2.840 2.152 -10.441 1.00 88.12 434 ILE A O 1
ATOM 3415 N N . LEU A 1 435 ? -1.787 1.456 -12.310 1.00 88.75 435 LEU A N 1
ATOM 3416 C CA . LEU A 1 435 ? -1.220 0.236 -11.729 1.00 88.75 435 LEU A CA 1
ATOM 3417 C C . LEU A 1 435 ? 0.311 0.250 -11.717 1.00 88.75 435 LEU A C 1
ATOM 3419 O O . LEU A 1 435 ? 0.910 0.681 -12.707 1.00 88.75 435 LEU A O 1
ATOM 3423 N N . PRO A 1 436 ? 0.966 -0.281 -10.670 1.00 89.00 436 PRO A N 1
ATOM 3424 C CA . PRO A 1 436 ? 2.388 -0.601 -10.729 1.00 89.00 436 PRO A CA 1
ATOM 3425 C C . PRO A 1 436 ? 2.602 -1.777 -11.697 1.00 89.00 436 PRO A C 1
ATOM 3427 O O . PRO A 1 436 ? 2.231 -2.911 -11.410 1.00 89.00 436 PRO A O 1
ATOM 3430 N N . MET A 1 437 ? 3.167 -1.506 -12.878 1.00 91.88 437 MET A N 1
ATOM 3431 C CA . MET A 1 437 ? 3.370 -2.525 -13.926 1.00 91.88 437 MET A CA 1
ATOM 3432 C C . MET A 1 437 ? 4.844 -2.842 -14.190 1.00 91.88 437 MET A C 1
ATOM 3434 O O . MET A 1 437 ? 5.157 -3.799 -14.897 1.00 91.88 437 MET A O 1
ATOM 3438 N N . ALA A 1 438 ? 5.758 -2.024 -13.675 1.00 95.31 438 ALA A N 1
ATOM 3439 C CA . ALA A 1 438 ? 7.176 -2.122 -13.973 1.00 95.31 438 ALA A CA 1
ATOM 3440 C C . ALA A 1 438 ? 8.022 -1.483 -12.866 1.00 95.31 438 ALA A C 1
ATOM 3442 O O . ALA A 1 438 ? 7.501 -0.787 -11.997 1.00 95.31 438 ALA A O 1
ATOM 3443 N N . VAL A 1 439 ? 9.333 -1.710 -12.902 1.00 97.12 439 VAL A N 1
ATOM 3444 C CA . VAL A 1 439 ? 10.309 -1.095 -11.993 1.00 97.12 439 VAL A CA 1
ATOM 3445 C C . VAL A 1 439 ? 11.531 -0.666 -12.792 1.00 97.12 439 VAL A C 1
ATOM 3447 O O . VAL A 1 439 ? 12.030 -1.418 -13.628 1.00 97.12 439 VAL A O 1
ATOM 3450 N N . LEU A 1 440 ? 12.039 0.533 -12.522 1.00 98.38 440 LEU A N 1
ATOM 3451 C CA . LEU A 1 440 ? 13.342 0.982 -13.003 1.00 98.38 440 LEU A CA 1
ATOM 3452 C C . LEU A 1 440 ? 14.349 0.854 -11.864 1.00 98.38 440 LEU A C 1
ATOM 3454 O O . LEU A 1 440 ? 14.133 1.417 -10.793 1.00 98.38 440 LEU A O 1
ATOM 3458 N N . SER A 1 441 ? 15.454 0.145 -12.081 1.00 97.81 441 SER A N 1
ATOM 3459 C CA . SER A 1 441 ? 16.521 0.036 -11.082 1.00 97.81 441 SER A CA 1
ATOM 3460 C C . SER A 1 441 ? 17.869 0.473 -11.627 1.00 97.81 441 SER A C 1
ATOM 3462 O O . SER A 1 441 ? 18.171 0.215 -12.791 1.00 97.81 441 SER A O 1
ATOM 3464 N N . ILE A 1 442 ? 18.707 1.024 -10.755 1.00 96.94 442 ILE A N 1
ATOM 3465 C CA . ILE A 1 442 ? 20.113 1.316 -11.021 1.00 96.94 442 ILE A CA 1
ATOM 3466 C C . ILE A 1 442 ? 20.999 0.646 -9.968 1.00 96.94 442 ILE A C 1
ATOM 3468 O O . ILE A 1 442 ? 20.848 0.886 -8.772 1.00 96.94 442 ILE A O 1
ATOM 3472 N N . GLY A 1 443 ? 21.926 -0.199 -10.416 1.00 96.19 443 GLY A N 1
ATOM 3473 C CA . GLY A 1 443 ? 23.048 -0.680 -9.611 1.00 96.19 443 GLY A CA 1
ATOM 3474 C C . GLY A 1 443 ? 24.257 0.235 -9.782 1.00 96.19 443 GLY A C 1
ATOM 3475 O O . GLY A 1 443 ? 24.550 0.651 -10.899 1.00 96.19 443 GLY A O 1
ATOM 3476 N N . ILE A 1 444 ? 24.953 0.542 -8.689 1.00 96.00 444 ILE A N 1
ATOM 3477 C CA . ILE A 1 444 ? 26.098 1.459 -8.641 1.00 96.00 444 ILE A CA 1
ATOM 3478 C C . ILE A 1 444 ? 27.275 0.744 -7.974 1.00 96.00 444 ILE A C 1
ATOM 3480 O O . ILE A 1 444 ? 27.151 0.176 -6.887 1.00 96.00 444 ILE A O 1
ATOM 3484 N N . GLY A 1 445 ? 28.437 0.757 -8.624 1.00 94.69 445 GLY A N 1
ATOM 3485 C CA . GLY A 1 445 ? 29.649 0.057 -8.183 1.00 94.69 445 GLY A CA 1
ATOM 3486 C C . GLY A 1 445 ? 30.380 0.700 -7.000 1.00 94.69 445 GLY A C 1
ATOM 3487 O O . GLY A 1 445 ? 31.400 0.176 -6.560 1.00 94.69 445 GLY A O 1
ATOM 3488 N N . LYS A 1 446 ? 29.879 1.822 -6.477 1.00 91.81 446 LYS A N 1
ATOM 3489 C CA . LYS A 1 446 ? 30.413 2.536 -5.310 1.00 91.81 446 LYS A CA 1
ATOM 3490 C C . LYS A 1 446 ? 29.276 3.029 -4.413 1.00 91.81 446 LYS A C 1
ATOM 3492 O O . LYS A 1 446 ? 28.152 3.191 -4.882 1.00 91.81 446 LYS A O 1
ATOM 3497 N N . LYS A 1 447 ? 29.573 3.270 -3.133 1.00 89.38 447 LYS A N 1
ATOM 3498 C CA . LYS A 1 447 ? 28.664 4.011 -2.248 1.00 89.38 447 LYS A CA 1
ATOM 3499 C C . LYS A 1 447 ? 28.702 5.484 -2.660 1.00 89.38 447 LYS A C 1
ATOM 3501 O O . LYS A 1 447 ? 29.792 6.025 -2.850 1.00 89.38 447 LYS A O 1
ATOM 3506 N N . ILE A 1 448 ? 27.540 6.107 -2.825 1.00 89.00 448 ILE A N 1
ATOM 3507 C CA . ILE A 1 448 ? 27.436 7.536 -3.155 1.00 89.00 448 ILE A CA 1
ATOM 3508 C C . ILE A 1 448 ? 27.063 8.344 -1.909 1.00 89.00 448 ILE A C 1
ATOM 3510 O O . ILE A 1 448 ? 26.432 7.825 -0.987 1.00 89.00 448 ILE A O 1
ATOM 3514 N N . ASN A 1 449 ? 27.494 9.607 -1.857 1.00 88.31 449 ASN A N 1
ATOM 3515 C CA . ASN A 1 449 ? 27.181 10.493 -0.734 1.00 88.31 449 ASN A CA 1
ATOM 3516 C C . ASN A 1 449 ? 25.687 10.888 -0.738 1.00 88.31 449 ASN A C 1
ATOM 3518 O O . ASN A 1 449 ? 24.948 10.616 -1.686 1.00 88.31 449 ASN A O 1
ATOM 3522 N N . SER A 1 450 ? 25.225 11.534 0.334 1.00 86.00 450 SER A N 1
ATOM 3523 C CA . SER A 1 450 ? 23.810 11.893 0.503 1.00 86.00 450 SER A CA 1
ATOM 3524 C C . SER A 1 450 ? 23.294 12.905 -0.529 1.00 86.00 450 SER A C 1
ATOM 3526 O O . SER A 1 450 ? 22.121 12.844 -0.898 1.00 86.00 450 SER A O 1
ATOM 3528 N N . VAL A 1 451 ? 24.144 13.815 -1.013 1.00 85.75 451 VAL A N 1
ATOM 3529 C CA . VAL A 1 451 ? 23.781 14.833 -2.013 1.00 85.75 451 VAL A CA 1
ATOM 3530 C C . VAL A 1 451 ? 23.585 14.184 -3.381 1.00 85.75 451 VAL A C 1
ATOM 3532 O O . VAL A 1 451 ? 22.532 14.348 -3.997 1.00 85.75 451 VAL A O 1
ATOM 3535 N N . ASP A 1 452 ? 24.551 13.376 -3.812 1.00 86.50 452 ASP A N 1
ATOM 3536 C CA . ASP A 1 452 ? 24.495 12.622 -5.064 1.00 86.50 452 ASP A CA 1
ATOM 3537 C C . ASP A 1 452 ? 23.320 11.647 -5.062 1.00 86.50 452 ASP A C 1
ATOM 3539 O O . ASP A 1 452 ? 22.630 11.509 -6.068 1.00 86.50 452 ASP A O 1
ATOM 3543 N N . ASN A 1 453 ? 23.033 11.024 -3.915 1.00 87.69 453 ASN A N 1
ATOM 3544 C CA . ASN A 1 453 ? 21.876 10.149 -3.748 1.00 87.69 453 ASN A CA 1
ATOM 3545 C C . ASN A 1 453 ? 20.558 10.902 -3.991 1.00 87.69 453 ASN A C 1
ATOM 3547 O O . ASN A 1 453 ? 19.739 10.457 -4.792 1.00 87.69 453 ASN A O 1
ATOM 3551 N N . LYS A 1 454 ? 20.379 12.086 -3.387 1.00 89.44 454 LYS A N 1
ATOM 3552 C CA . LYS A 1 454 ? 19.189 12.925 -3.613 1.00 89.44 454 LYS A CA 1
ATOM 3553 C C . LYS A 1 454 ? 19.064 13.375 -5.072 1.00 89.44 454 LYS A C 1
ATOM 3555 O O . LYS A 1 454 ? 17.975 13.305 -5.645 1.00 89.44 454 LYS A O 1
ATOM 3560 N N . ASN A 1 455 ? 20.165 13.808 -5.684 1.00 91.75 455 ASN A N 1
ATOM 3561 C CA . ASN A 1 455 ? 20.183 14.243 -7.082 1.00 91.75 455 ASN A CA 1
ATOM 3562 C C . ASN A 1 455 ? 19.851 13.091 -8.037 1.00 91.75 455 ASN A C 1
ATOM 3564 O O . ASN A 1 455 ? 19.014 13.244 -8.931 1.00 91.75 455 ASN A O 1
ATOM 3568 N N . LEU A 1 456 ? 20.451 11.922 -7.809 1.00 93.38 456 LEU A N 1
ATOM 3569 C CA . LEU A 1 456 ? 20.180 10.717 -8.578 1.00 93.38 456 LEU A CA 1
ATOM 3570 C C . LEU A 1 456 ? 18.734 10.254 -8.389 1.00 93.38 456 LEU A C 1
ATOM 3572 O O . LEU A 1 456 ? 18.076 9.948 -9.377 1.00 93.38 456 LEU A O 1
ATOM 3576 N N . ALA A 1 457 ? 18.200 10.270 -7.164 1.00 92.88 457 ALA A N 1
ATOM 3577 C CA . ALA A 1 457 ? 16.803 9.924 -6.902 1.00 92.88 457 ALA A CA 1
ATOM 3578 C C . ALA A 1 457 ? 15.839 10.821 -7.690 1.00 92.88 457 ALA A C 1
ATOM 3580 O O . ALA A 1 457 ? 14.934 10.327 -8.365 1.00 92.88 457 ALA A O 1
ATOM 3581 N N . LYS A 1 458 ? 16.073 12.140 -7.678 1.00 93.81 458 LYS A N 1
ATOM 3582 C CA . LYS A 1 458 ? 15.283 13.102 -8.459 1.00 93.81 458 LYS A CA 1
ATOM 3583 C C . LYS A 1 458 ? 15.371 12.819 -9.960 1.00 93.81 458 LYS A C 1
ATOM 3585 O O . LYS A 1 458 ? 14.359 12.874 -10.659 1.00 93.81 458 LYS A O 1
ATOM 3590 N N . LYS A 1 459 ? 16.567 12.498 -10.461 1.00 95.75 459 LYS A N 1
ATOM 3591 C CA . LYS A 1 459 ? 16.774 12.166 -11.874 1.00 95.75 459 LYS A CA 1
ATOM 3592 C C . LYS A 1 459 ? 16.062 10.868 -12.265 1.00 95.75 459 LYS A C 1
ATOM 3594 O O . LYS A 1 459 ? 15.360 10.851 -13.274 1.00 95.75 459 LYS A O 1
ATOM 3599 N N . MET A 1 460 ? 16.183 9.825 -11.446 1.00 95.94 460 MET A N 1
ATOM 3600 C CA . MET A 1 460 ? 15.502 8.543 -11.634 1.00 95.94 460 MET A CA 1
ATOM 3601 C C . MET A 1 460 ? 13.981 8.714 -11.644 1.00 95.94 460 MET A C 1
ATOM 3603 O O . MET A 1 460 ? 13.316 8.139 -12.500 1.00 95.94 460 MET A O 1
ATOM 3607 N N . GLN A 1 461 ? 13.423 9.569 -10.782 1.00 94.19 461 GLN A N 1
ATOM 3608 C CA . GLN A 1 461 ? 11.990 9.870 -10.800 1.00 94.19 461 GLN A CA 1
ATOM 3609 C C . GLN A 1 461 ? 11.538 10.516 -12.124 1.00 94.19 461 GLN A C 1
ATOM 3611 O O . GLN A 1 461 ? 10.461 10.202 -12.631 1.00 94.19 461 GLN A O 1
ATOM 3616 N N . GLY A 1 462 ? 12.366 11.381 -12.721 1.00 95.69 462 GLY A N 1
ATOM 3617 C CA . GLY A 1 462 ? 12.117 11.914 -14.065 1.00 95.69 462 GLY A CA 1
ATOM 3618 C C . GLY A 1 462 ? 12.086 10.812 -15.131 1.00 95.69 462 GLY A C 1
ATOM 3619 O O . GLY A 1 462 ? 11.150 10.743 -15.925 1.00 95.69 462 GLY A O 1
ATOM 3620 N N . MET A 1 463 ? 13.053 9.891 -15.085 1.00 97.62 463 MET A N 1
ATOM 3621 C CA . MET A 1 463 ? 13.118 8.742 -15.999 1.00 97.62 463 MET A CA 1
ATOM 3622 C C . MET A 1 463 ? 11.919 7.799 -15.842 1.00 97.62 463 MET A C 1
ATOM 3624 O O . MET A 1 463 ? 11.404 7.287 -16.833 1.00 97.62 463 MET A O 1
ATOM 3628 N N . VAL A 1 464 ? 11.438 7.585 -14.616 1.00 96.81 464 VAL A N 1
ATOM 3629 C CA . VAL A 1 464 ? 10.232 6.788 -14.329 1.00 96.81 464 VAL A CA 1
ATOM 3630 C C . VAL A 1 464 ? 9.011 7.356 -15.051 1.00 96.81 464 VAL A C 1
ATOM 3632 O O . VAL A 1 464 ? 8.249 6.596 -15.647 1.00 96.81 464 VAL A O 1
ATOM 3635 N N . ASN A 1 465 ? 8.847 8.682 -15.071 1.00 94.69 465 ASN A N 1
ATOM 3636 C CA . ASN A 1 465 ? 7.741 9.330 -15.783 1.00 94.69 465 ASN A CA 1
ATOM 3637 C C . ASN A 1 465 ? 7.841 9.116 -17.303 1.00 94.69 465 ASN A C 1
ATOM 3639 O O . ASN A 1 465 ? 6.839 8.842 -17.968 1.00 94.69 465 ASN A O 1
ATOM 3643 N N . GLU A 1 466 ? 9.053 9.182 -17.860 1.00 97.06 466 GLU A N 1
ATOM 3644 C CA . GLU A 1 466 ? 9.292 8.880 -19.274 1.00 97.06 466 GLU A CA 1
ATOM 3645 C C . GLU A 1 466 ? 8.982 7.416 -19.613 1.00 97.06 466 GLU A C 1
ATOM 3647 O O . GLU A 1 466 ? 8.424 7.140 -20.675 1.00 97.06 466 GLU A O 1
ATOM 3652 N N . TRP A 1 467 ? 9.332 6.477 -18.729 1.00 97.69 467 TRP A N 1
ATOM 3653 C CA . TRP A 1 467 ? 9.017 5.056 -18.893 1.00 97.69 467 TRP A CA 1
ATOM 3654 C C . TRP A 1 467 ? 7.529 4.765 -18.748 1.00 97.69 467 TRP A C 1
ATOM 3656 O O . TRP A 1 467 ? 6.998 3.979 -19.524 1.00 97.69 467 TRP A O 1
ATOM 3666 N N . SER A 1 468 ? 6.836 5.430 -17.823 1.00 96.12 468 SER A N 1
ATOM 3667 C CA . SER A 1 468 ? 5.377 5.342 -17.702 1.00 96.12 468 SER A CA 1
ATOM 3668 C C . SER A 1 468 ? 4.690 5.720 -19.019 1.00 96.12 468 SER A C 1
ATOM 3670 O O . SER A 1 468 ? 3.844 4.977 -19.519 1.00 96.12 468 SER A O 1
ATOM 3672 N N . SER A 1 469 ? 5.120 6.828 -19.637 1.00 94.56 469 SER A N 1
ATOM 3673 C CA . SER A 1 469 ? 4.637 7.255 -20.957 1.00 94.56 469 SER A CA 1
ATOM 3674 C C . SER A 1 469 ? 4.985 6.245 -22.053 1.00 94.56 469 SER A C 1
ATOM 3676 O O . SER A 1 469 ? 4.147 5.913 -22.888 1.00 94.56 469 SER A O 1
ATOM 3678 N N . GLU A 1 470 ? 6.206 5.711 -22.039 1.00 95.56 470 GLU A N 1
ATOM 3679 C CA . GLU A 1 470 ? 6.667 4.771 -23.059 1.00 95.56 470 GLU A CA 1
ATOM 3680 C C . GLU A 1 470 ? 5.940 3.420 -23.005 1.00 95.56 470 GLU A C 1
ATOM 3682 O O . GLU A 1 470 ? 5.560 2.885 -24.046 1.00 95.56 470 GLU A O 1
ATOM 3687 N N . LEU A 1 471 ? 5.686 2.894 -21.804 1.00 95.56 471 LEU A N 1
ATOM 3688 C CA . LEU A 1 471 ? 4.901 1.676 -21.609 1.00 95.56 471 LEU A CA 1
ATOM 3689 C C . LEU A 1 471 ? 3.421 1.902 -21.922 1.00 95.56 471 LEU A C 1
ATOM 3691 O O . LEU A 1 471 ? 2.788 1.019 -22.492 1.00 95.56 471 LEU A O 1
ATOM 3695 N N . ARG A 1 472 ? 2.881 3.093 -21.630 1.00 93.50 472 ARG A N 1
ATOM 3696 C CA . ARG A 1 472 ? 1.518 3.457 -22.036 1.00 93.50 472 ARG A CA 1
ATOM 3697 C C . ARG A 1 472 ? 1.349 3.411 -23.554 1.00 93.50 472 ARG A C 1
ATOM 3699 O O . ARG A 1 472 ? 0.328 2.926 -23.997 1.00 93.50 472 ARG A O 1
ATOM 3706 N N . LYS A 1 473 ? 2.327 3.861 -24.350 1.00 91.62 473 LYS A N 1
ATOM 3707 C CA . LYS A 1 473 ? 2.255 3.785 -25.828 1.00 91.62 473 LYS A CA 1
ATOM 3708 C C . LYS A 1 473 ? 2.252 2.352 -26.372 1.00 91.62 473 LYS A C 1
ATOM 3710 O O . LYS A 1 473 ? 1.946 2.153 -27.544 1.00 91.62 473 LYS A O 1
ATOM 3715 N N . ALA A 1 474 ? 2.698 1.377 -25.579 1.00 88.81 474 ALA A N 1
ATOM 3716 C CA . ALA A 1 474 ? 2.666 -0.031 -25.963 1.00 88.81 474 ALA A CA 1
ATOM 3717 C C . ALA A 1 474 ? 1.298 -0.684 -25.690 1.00 88.81 474 ALA A C 1
ATOM 3719 O O . ALA A 1 474 ? 1.023 -1.753 -26.233 1.00 88.81 474 ALA A O 1
ATOM 3720 N N . LEU A 1 475 ? 0.458 -0.062 -24.862 1.00 86.75 475 LEU A N 1
ATOM 3721 C CA . LEU A 1 475 ? -0.927 -0.460 -24.620 1.00 86.75 475 LEU A CA 1
ATOM 3722 C C . LEU A 1 475 ? -1.859 0.264 -25.594 1.00 86.75 475 LEU A C 1
ATOM 3724 O O . LEU A 1 475 ? -2.800 -0.411 -26.067 1.00 86.75 475 LEU A O 1
#

Radius of gyration: 24.0 Å; chains: 1; bounding box: 66×72×70 Å

Sequence (475 aa):
MSYAVDGDGIDGVVILMVASQLEWSIIKQLPRIDRNEELTILLGAGASVPSGLPSWKDLIGNMLRQQGMTVSANMASLLCDAGDLLFLAEAVKQHCGNENEWKRCILAALYPEGASYNPYPPSYFHQQTARLAFQHQESVHLATLNFDLLLEYAIARIAVDSGKQTFPPVEHLHGKVFPASDGSSATVEDVVLTHDDYNKAMRDGKNHAKHYLEQTVTEGHHLLIAGTSFSDPDMRFWLSDVLQNSGDSRATVLIARESMPEVTLNQFMGMKKVLAAQWESIGFHPIFVNDYTDAATLINEIGYMGNSSYCPPATRTKRLWKKLTGTEFRSYQERFAEKLHEQASQCEALIGHCRINVTLWIAHGSQLTRYATHDRIYLYKEQLRNEAVGFDSPYIAGRVLGTNQSSSQSFENGIWKQVMAFPIQVQESKGFSILPMAVLSIGIGKKINSVDNKNLAKKMQGMVNEWSSELRKAL